Protein 2X65 (pdb70)

Organism: Thermotoga maritima (strain ATCC 43589 / DSM 3109 / JCM 10099 / NBRC 100826 / MSB8) (NCBI:txid243274)

Secondary structure (DSSP, 8-state):
--EEEEEP--B-GGGTTTS-TT-BGGG---BTTB-HHHHHHHHHHTT--GGGEEEEEEGGGHHHHHHH-TTS-GGGEEEESS---HHHHHHHHHTTS-TT-EEEEEETT-B---HHHHHHHHHHHHHHHHHH-SEEEEEE---S--SSSEEEEEEEEEETTEEEEEEEEES--HHHHHHHHHHT-EEEEEEEEEEEHHHHHHHHHHH-HHHHHHHTT--TT-HHHHHHHHHHS----HIIIIITT-S-EEEEE-SS--B---SHHHHHHHH-PPPP-SSEEEES--SEEEE-SSS-EEEES--SEEEEEETTEEEEEEGGGGGGHHHHHHHHT-/--EEEEEE----GGGTTT--SSS-GGG---BTTB-HHHHHHHHHTTTS-GGGEEEEEEGGGHHHHHHH-TTS-GGGEEEESS---HHHHHHHHHTTS-TT-EEEEEESS-B---HHHHHHHHHHHHHHHHHH-SEEEEEE---S--TTSEEEEEEEEEETTEEEEEEEEES--HHHHHHHHHHS-EEEEEEEEEEEHHHHHHHHHHH-HHHHHHHTT--TT-HHHHHHHHHTS----HIIIIITT-S-EEEEE--S--B---SHHHHHHHH-PPPPBTTEEEES--SEEEE-SSS-EEEES--SEEEEEETTEEEEEEGGGGGGHHHHHHHHT-

Foldseek 3Di:
DAAEEEEQAAAPLLVPPQDDQGDGQQQDCLPDRAGLLLVVVVLVVVPDQLARYAYEEAQVCLVVCCVSCVSHDSLRYQHAPDAQAAPLSCLQNLLPDPQQHKYKYHYRHKDFPPSPLQVVQVVVVVVVCVVAAFKEFEFEQDPALDQQWKKFFFADPPDVQKGWTPFIGGRDDRVVSVVRNVVSRITTGQLMIMHRSNVSLVLLVVQPVQSNVLPVPPNSNPHVSNNVSVVSHHRDYCRNSGVRPDPGYMYGYRSTDIDSCLHPLSSCVVVPADDDDPQEAEACEEREHEDDDDGHDYDHNYYQWYWYDDPSDIDIGRNVCSNCSSVVSVVVPD/DAAEEEEELQAALLVPPVADSLRGQQQDCLDDRAGLQLVVVVLVVVPDQLARYAYEYAPSCLVVVCVRPVSHPSLRYQHAPDAQAAQLSVLQNLVVDDQQHKYKYHYSRKDFPPSVLVVVQVVVVVVVCVVAAFKEFEFEQDDALDQQWKKFFFADDPDDQKGWTPFIGGRDDSVVSVVRNVVRGITTTQLIIMHRSNVSLVQLVVQPVQSNVLPVPANSNPNVSNVVSVVSHHRDYCSNRGVRPDNGYMYGYRPGDIGSCQHVLSSCVVVPADDDDPQEAEACEEDEHEDDDPGHDYDYNYYQWYWYQDPSGIDIGRNVCSNCSSVVVVVVVD

B-factor: mean 50.07, std 18.35, range [10.87, 141.61]

Nearest PDB structures (foldseek):
  2x5s-assembly1_A  TM=9.814E-01  e=2.237E-70  Thermotoga maritima MSB8
  2cu2-assembly1_A-2  TM=8.961E-01  e=1.207E-33  Thermus thermophilus HB8
  2qh5-assembly1_A  TM=8.596E-01  e=2.685E-22  Helicobacter pylori 26695
  2qh5-assembly2_B  TM=8.416E-01  e=5.795E-23  Helicobacter pylori 26695
  3juk-assembly1_B  TM=6.564E-01  e=1.752E-11  Helicobacter pylori 26695

Radius of gyration: 36.04 Å; Cα contacts (8 Å, |Δi|>4): 1430; chains: 2; bounding box: 100×56×80 Å

Structure (mmCIF, N/CA/C/O backbone):
data_2X65
#
_entry.id   2X65
#
_cell.length_a   63.933
_cell.length_b   91.738
_cell.length_c   69.730
_cell.angle_alpha   90.00
_cell.angle_beta   110.75
_cell.angle_gamma   90.00
#
_symmetry.space_group_name_H-M   'P 1 21 1'
#
loop_
_entity.id
_entity.type
_entity.pdbx_description
1 polymer 'MANNOSE-1-PHOSPHATE GUANYLYLTRANSFERASE'
2 non-polymer 1-O-phosphono-alpha-D-mannopyranose
3 non-polymer 'MAGNESIUM ION'
4 non-polymer (4R)-2-METHYLPENTANE-2,4-DIOL
5 non-polymer (4S)-2-METHYL-2,4-PENTANEDIOL
6 non-polymer 'PHOSPHATE ION'
7 water water
#
loop_
_atom_site.group_PDB
_atom_site.id
_atom_site.type_symbol
_atom_site.label_atom_id
_atom_site.label_alt_id
_atom_site.label_comp_id
_atom_site.label_asym_id
_atom_site.label_entity_id
_atom_site.label_seq_id
_atom_site.pdbx_PDB_ins_code
_atom_site.Cartn_x
_atom_site.Cartn_y
_atom_site.Cartn_z
_atom_site.occupancy
_atom_site.B_iso_or_equiv
_atom_site.auth_seq_id
_atom_site.auth_comp_id
_atom_site.auth_asym_id
_atom_site.auth_atom_id
_atom_site.pdbx_PDB_model_num
ATOM 1 N N . VAL A 1 1 ? 19.473 22.744 16.362 1.00 58.97 1 VAL A N 1
ATOM 2 C CA . VAL A 1 1 ? 18.642 23.559 15.423 1.00 58.23 1 VAL A CA 1
ATOM 3 C C . VAL A 1 1 ? 17.454 22.711 14.936 1.00 56.04 1 VAL A C 1
ATOM 4 O O . VAL A 1 1 ? 17.594 21.832 14.082 1.00 57.61 1 VAL A O 1
ATOM 8 N N . MET A 1 2 ? 16.291 22.970 15.503 1.00 52.59 2 MET A N 1
ATOM 9 C CA . MET A 1 2 ? 15.095 22.237 15.178 1.00 49.67 2 MET A CA 1
ATOM 10 C C . MET A 1 2 ? 13.946 23.198 15.340 1.00 46.76 2 MET A C 1
ATOM 11 O O . MET A 1 2 ? 14.035 24.144 16.132 1.00 46.00 2 MET A O 1
ATOM 16 N N . LYS A 1 3 ? 12.881 22.983 14.574 1.00 44.17 3 LYS A N 1
ATOM 17 C CA . LYS A 1 3 ? 11.631 23.677 14.826 1.00 41.90 3 LYS A CA 1
ATOM 18 C C . LYS A 1 3 ? 10.584 22.666 15.250 1.00 39.31 3 LYS A C 1
ATOM 19 O O . LYS A 1 3 ? 10.661 21.478 14.927 1.00 39.04 3 LYS A O 1
ATOM 25 N N . ALA A 1 4 ? 9.610 23.153 15.990 1.00 37.10 4 ALA A N 1
ATOM 26 C CA . ALA A 1 4 ? 8.477 22.360 16.401 1.00 35.87 4 ALA A CA 1
ATOM 27 C C . ALA A 1 4 ? 7.223 23.044 15.862 1.00 36.05 4 ALA A C 1
ATOM 28 O O . ALA A 1 4 ? 7.004 24.241 16.053 1.00 36.24 4 ALA A O 1
ATOM 30 N N . LEU A 1 5 ? 6.410 22.273 15.161 1.00 36.07 5 LEU A N 1
ATOM 31 C CA . LEU A 1 5 ? 5.216 22.794 14.538 1.00 36.52 5 LEU A CA 1
ATOM 32 C C . LEU A 1 5 ? 4.041 22.177 15.299 1.00 35.48 5 LEU A C 1
ATOM 33 O O . LEU A 1 5 ? 3.840 20.960 15.263 1.00 35.34 5 LEU A O 1
ATOM 38 N N . ILE A 1 6 ? 3.308 23.013 16.022 1.00 34.44 6 ILE A N 1
ATOM 39 C CA . ILE A 1 6 ? 2.115 22.591 16.733 1.00 34.34 6 ILE A CA 1
ATOM 40 C C . ILE A 1 6 ? 0.870 22.868 15.892 1.00 35.93 6 ILE A C 1
ATOM 41 O O . ILE A 1 6 ? 0.560 24.025 15.565 1.00 36.75 6 ILE A O 1
ATOM 46 N N . LEU A 1 7 ? 0.169 21.807 15.520 1.00 37.01 7 LEU A N 1
ATOM 47 C CA . LEU A 1 7 ? -1.012 21.946 14.650 1.00 39.33 7 LEU A CA 1
ATOM 48 C C . LEU A 1 7 ? -2.295 22.021 15.467 1.00 39.25 7 LEU A C 1
ATOM 49 O O . LEU A 1 7 ? -2.586 21.117 16.240 1.00 37.80 7 LEU A O 1
ATOM 54 N N . ALA A 1 8 ? -3.060 23.098 15.283 1.00 41.55 8 ALA A N 1
ATOM 55 C CA . ALA A 1 8 ? -4.434 23.184 15.816 1.00 42.41 8 ALA A CA 1
ATOM 56 C C . ALA A 1 8 ? -5.144 21.894 15.460 1.00 43.34 8 ALA A C 1
ATOM 57 O O . ALA A 1 8 ? -5.000 21.389 14.344 1.00 44.32 8 ALA A O 1
ATOM 59 N N . GLY A 1 9 ? -5.855 21.327 16.431 1.00 42.99 9 GLY A N 1
ATOM 60 C CA . GLY A 1 9 ? -6.647 20.133 16.195 1.00 42.73 9 GLY A CA 1
ATOM 61 C C . GLY A 1 9 ? -8.048 20.514 15.767 1.00 43.91 9 GLY A C 1
ATOM 62 O O . GLY A 1 9 ? -8.366 21.686 15.576 1.00 44.89 9 GLY A O 1
ATOM 63 N N . GLY A 1 10 ? -8.897 19.503 15.639 1.00 43.60 10 GLY A N 1
ATOM 64 C CA . GLY A 1 10 ? -10.258 19.704 15.172 1.00 44.27 10 GLY A CA 1
ATOM 65 C C . GLY A 1 10 ? -11.212 19.977 16.318 1.00 42.13 10 GLY A C 1
ATOM 66 O O . GLY A 1 10 ? -10.845 20.513 17.356 1.00 39.49 10 GLY A O 1
ATOM 67 N N . SER A 1 11 ? -12.448 19.558 16.129 1.00 42.73 11 SER A N 1
ATOM 68 C CA . SER A 1 11 ? -13.516 19.985 17.009 1.00 42.54 11 SER A CA 1
ATOM 69 C C . SER A 1 11 ? -13.497 19.280 18.359 1.00 39.44 11 SER A C 1
ATOM 70 O O . SER A 1 11 ? -13.086 18.135 18.484 1.00 37.30 11 SER A O 1
ATOM 73 N N . GLY A 1 12 ? -13.968 20.000 19.367 1.00 38.65 12 GLY A N 1
ATOM 74 C CA . GLY A 1 12 ? -14.241 19.401 20.667 1.00 37.62 12 GLY A CA 1
ATOM 75 C C . GLY A 1 12 ? -15.637 18.814 20.757 1.00 38.10 12 GLY A C 1
ATOM 76 O O . GLY A 1 12 ? -16.129 18.608 21.855 1.00 38.68 12 GLY A O 1
ATOM 77 N N . GLU A 1 13 ? -16.261 18.519 19.620 1.00 38.84 13 GLU A N 1
ATOM 78 C CA . GLU A 1 13 ? -17.657 18.024 19.580 1.00 41.28 13 GLU A CA 1
ATOM 79 C C . GLU A 1 13 ? -17.942 16.766 20.387 1.00 39.86 13 GLU A C 1
ATOM 80 O O . GLU A 1 13 ? -19.041 16.613 20.907 1.00 40.98 13 GLU A O 1
ATOM 86 N N . ARG A 1 14 ? -16.995 15.845 20.472 1.00 37.33 14 ARG A N 1
ATOM 87 C CA . ARG A 1 14 ? -17.272 14.585 21.164 1.00 37.14 14 ARG A CA 1
ATOM 88 C C . ARG A 1 14 ? -17.179 14.727 22.688 1.00 35.44 14 ARG A C 1
ATOM 89 O O . ARG A 1 14 ? -17.483 13.792 23.431 1.00 35.02 14 ARG A O 1
ATOM 97 N N . PHE A 1 15 ? -16.809 15.925 23.138 1.00 33.82 15 PHE A N 1
ATOM 98 C CA . PHE A 1 15 ? -16.747 16.241 24.554 1.00 32.70 15 PHE A CA 1
ATOM 99 C C . PHE A 1 15 ? -17.871 17.140 25.035 1.00 33.32 15 PHE A C 1
ATOM 100 O O . PHE A 1 15 ? -17.815 17.682 26.132 1.00 33.08 15 PHE A O 1
ATOM 108 N N . TRP A 1 16 ? -18.920 17.287 24.226 1.00 34.08 16 TRP A N 1
ATOM 109 C CA . TRP A 1 16 ? -20.150 17.872 24.742 1.00 35.32 16 TRP A CA 1
ATOM 110 C C . TRP A 1 16 ? -20.556 16.994 25.955 1.00 35.90 16 TRP A C 1
ATOM 111 O O . TRP A 1 16 ? -20.408 15.769 25.909 1.00 34.57 16 TRP A O 1
ATOM 122 N N . PRO A 1 17 ? -21.091 17.604 27.015 1.00 36.87 17 PRO A N 1
ATOM 123 C CA . PRO A 1 17 ? -21.444 19.014 27.212 1.00 39.23 17 PRO A CA 1
ATOM 124 C C . PRO A 1 17 ? -20.363 19.908 27.808 1.00 38.95 17 PRO A C 1
ATOM 125 O O . PRO A 1 17 ? -20.652 21.045 28.175 1.00 39.60 17 PRO A O 1
ATOM 129 N N . LEU A 1 18 ? -19.149 19.397 27.959 1.00 39.46 18 LEU A N 1
ATOM 130 C CA . LEU A 1 18 ? -18.046 20.239 28.441 1.00 40.42 18 LEU A CA 1
ATOM 131 C C . LEU A 1 18 ? -17.758 21.282 27.362 1.00 42.43 18 LEU A C 1
ATOM 132 O O . LEU A 1 18 ? -17.609 22.455 27.655 1.00 42.07 18 LEU A O 1
ATOM 137 N N . SER A 1 19 ? -17.735 20.817 26.112 1.00 44.64 19 SER A N 1
ATOM 138 C CA . SER A 1 19 ? -17.348 21.635 24.961 1.00 47.10 19 SER A CA 1
ATOM 139 C C . SER A 1 19 ? -18.485 22.496 24.449 1.00 50.54 19 SER A C 1
ATOM 140 O O . SER A 1 19 ? -19.574 21.974 24.195 1.00 52.44 19 SER A O 1
ATOM 143 N N . THR A 1 20 ? -18.226 23.807 24.312 1.00 52.72 20 THR A N 1
ATOM 144 C CA . THR A 1 20 ? -19.088 24.723 23.543 1.00 56.27 20 THR A CA 1
ATOM 145 C C . THR A 1 20 ? -18.961 24.360 22.061 1.00 56.86 20 THR A C 1
ATOM 146 O O . THR A 1 20 ? -17.910 23.898 21.640 1.00 55.38 20 THR A O 1
ATOM 150 N N . PRO A 1 21 ? -20.015 24.620 21.264 1.00 60.20 21 PRO A N 1
ATOM 151 C CA . PRO A 1 21 ? -20.307 23.884 20.009 1.00 61.10 21 PRO A CA 1
ATOM 152 C C . PRO A 1 21 ? -19.179 23.706 18.993 1.00 59.69 21 PRO A C 1
ATOM 153 O O . PRO A 1 21 ? -18.975 22.581 18.497 1.00 60.48 21 PRO A O 1
ATOM 157 N N . GLU A 1 22 ? -18.491 24.801 18.675 1.00 58.32 22 GLU A N 1
ATOM 158 C CA . GLU A 1 22 ? -17.499 24.820 17.616 1.00 56.65 22 GLU A CA 1
ATOM 159 C C . GLU A 1 22 ? -16.102 24.947 18.203 1.00 52.43 22 GLU A C 1
ATOM 160 O O . GLU A 1 22 ? -15.146 25.172 17.463 1.00 50.76 22 GLU A O 1
ATOM 166 N N . THR A 1 23 ? -15.976 24.822 19.524 1.00 49.58 23 THR A N 1
ATOM 167 C CA . THR A 1 23 ? -14.699 25.089 20.157 1.00 46.87 23 THR A CA 1
ATOM 168 C C . THR A 1 23 ? -13.736 23.946 19.839 1.00 43.55 23 THR A C 1
ATOM 169 O O . THR A 1 23 ? -14.137 22.799 19.828 1.00 43.70 23 THR A O 1
ATOM 173 N N . PRO A 1 24 ? -12.481 24.271 19.496 1.00 41.26 24 PRO A N 1
ATOM 174 C CA . PRO A 1 24 ? -11.498 23.230 19.217 1.00 39.06 24 PRO A CA 1
ATOM 175 C C . PRO A 1 24 ? -11.132 22.455 20.465 1.00 36.51 24 PRO A C 1
ATOM 176 O O . PRO A 1 24 ? -11.040 23.023 21.563 1.00 34.79 24 PRO A O 1
ATOM 180 N N . LYS A 1 25 ? -10.895 21.167 20.276 1.00 35.13 25 LYS A N 1
ATOM 181 C CA . LYS A 1 25 ? -10.654 20.293 21.375 1.00 33.93 25 LYS A CA 1
ATOM 182 C C . LYS A 1 25 ? -9.437 20.725 22.160 1.00 33.05 25 LYS A C 1
ATOM 183 O O . LYS A 1 25 ? -9.394 20.582 23.378 1.00 31.69 25 LYS A O 1
ATOM 189 N N . GLN A 1 26 ? -8.480 21.328 21.464 1.00 33.08 26 GLN A N 1
ATOM 190 C CA . GLN A 1 26 ? -7.213 21.675 22.076 1.00 32.50 26 GLN A CA 1
ATOM 191 C C . GLN A 1 26 ? -7.363 22.637 23.242 1.00 32.41 26 GLN A C 1
ATOM 192 O O . GLN A 1 26 ? -6.467 22.719 24.060 1.00 32.36 26 GLN A O 1
ATOM 198 N N . PHE A 1 27 ? -8.471 23.367 23.311 1.00 33.50 27 PHE A N 1
ATOM 199 C CA . PHE A 1 27 ? -8.718 24.258 24.461 1.00 34.39 27 PHE A CA 1
ATOM 200 C C . PHE A 1 27 ? -9.360 23.583 25.666 1.00 34.22 27 PHE A C 1
ATOM 201 O O . PHE A 1 27 ? -9.459 24.188 26.714 1.00 35.16 27 PHE A O 1
ATOM 209 N N . LEU A 1 28 ? -9.765 22.323 25.556 1.00 34.00 28 LEU A N 1
ATOM 210 C CA . LEU A 1 28 ? -10.407 21.671 26.691 1.00 34.01 28 LEU A CA 1
ATOM 211 C C . LEU A 1 28 ? -9.436 21.485 27.851 1.00 33.34 28 LEU A C 1
ATOM 212 O O . LEU A 1 28 ? -8.282 21.109 27.667 1.00 31.98 28 LEU A O 1
ATOM 217 N N . LYS A 1 29 ? -9.907 21.746 29.057 1.00 33.89 29 LYS A N 1
ATOM 218 C CA . LYS A 1 29 ? -9.118 21.521 30.221 1.00 33.70 29 LYS A CA 1
ATOM 219 C C . LYS A 1 29 ? -9.578 20.230 30.849 1.00 33.70 29 LYS A C 1
ATOM 220 O O . LYS A 1 29 ? -10.273 20.223 31.856 1.00 35.88 29 LYS A O 1
ATOM 226 N N . LEU A 1 30 ? -9.192 19.122 30.237 1.00 32.74 30 LEU A N 1
ATOM 227 C CA . LEU A 1 30 ? -9.612 17.798 30.699 1.00 32.12 30 LEU A CA 1
ATOM 228 C C . LEU A 1 30 ? -8.828 17.333 31.937 1.00 33.11 30 LEU A C 1
ATOM 229 O O . LEU A 1 30 ? -9.373 16.612 32.760 1.00 32.14 30 LEU A O 1
ATOM 234 N N . PHE A 1 31 ? -7.565 17.762 32.070 1.00 33.54 31 PHE A N 1
ATOM 235 C CA . PHE A 1 31 ? -6.715 17.361 33.191 1.00 35.34 31 PHE A CA 1
ATOM 236 C C . PHE A 1 31 ? -5.961 18.531 33.800 1.00 37.24 31 PHE A C 1
ATOM 237 O O . PHE A 1 31 ? -5.507 19.428 33.087 1.00 37.13 31 PHE A O 1
ATOM 245 N N . GLY A 1 32 ? -5.849 18.528 35.128 1.00 40.23 32 GLY A N 1
ATOM 246 C CA . GLY A 1 32 ? -4.998 19.481 35.859 1.00 42.17 32 GLY A CA 1
ATOM 247 C C . GLY A 1 32 ? -5.285 20.964 35.650 1.00 42.97 32 GLY A C 1
ATOM 248 O O . GLY A 1 32 ? -4.418 21.824 35.850 1.00 44.42 32 GLY A O 1
ATOM 249 N N . ASN A 1 33 ? -6.507 21.270 35.257 1.00 42.98 33 ASN A N 1
ATOM 250 C CA . ASN A 1 33 ? -6.896 22.637 35.000 1.00 43.45 33 ASN A CA 1
ATOM 251 C C . ASN A 1 33 ? -6.041 23.362 33.959 1.00 41.18 33 ASN A C 1
ATOM 252 O O . ASN A 1 33 ? -5.862 24.582 34.020 1.00 41.52 33 ASN A O 1
ATOM 257 N N . LYS A 1 34 ? -5.525 22.616 32.989 1.00 38.25 34 LYS A N 1
ATOM 258 C CA . LYS A 1 34 ? -4.867 23.244 31.859 1.00 36.53 34 LYS A CA 1
ATOM 259 C C . LYS A 1 34 ? -5.312 22.597 30.586 1.00 33.66 34 LYS A C 1
ATOM 260 O O . LYS A 1 34 ? -5.530 21.383 30.540 1.00 33.23 34 LYS A O 1
ATOM 266 N N . SER A 1 35 ? -5.418 23.403 29.535 1.00 32.58 35 SER A N 1
ATOM 267 C CA . SER A 1 35 ? -5.816 22.889 28.237 1.00 31.37 35 SER A CA 1
ATOM 268 C C . SER A 1 35 ? -4.846 21.854 27.677 1.00 30.34 35 SER A C 1
ATOM 269 O O . SER A 1 35 ? -3.643 21.892 27.914 1.00 29.71 35 SER A O 1
ATOM 272 N N . LEU A 1 36 ? -5.396 20.938 26.902 1.00 29.65 36 LEU A N 1
ATOM 273 C CA . LEU A 1 36 ? -4.617 20.040 26.099 1.00 28.46 36 LEU A CA 1
ATOM 274 C C . LEU A 1 36 ? -3.440 20.771 25.400 1.00 27.65 36 LEU A C 1
ATOM 275 O O . LEU A 1 36 ? -2.310 20.314 25.441 1.00 27.05 36 LEU A O 1
ATOM 280 N N . MET A 1 37 ? -3.709 21.910 24.794 1.00 28.39 37 MET A N 1
ATOM 281 C CA . MET A 1 37 ? -2.672 22.671 24.085 1.00 28.79 37 MET A CA 1
ATOM 282 C C . MET A 1 37 ? -1.572 23.169 25.013 1.00 28.09 37 MET A C 1
ATOM 283 O O . MET A 1 37 ? -0.372 23.046 24.714 1.00 27.84 37 MET A O 1
ATOM 288 N N . ARG A 1 38 ? -1.975 23.693 26.145 1.00 28.37 38 ARG A N 1
ATOM 289 C CA . ARG A 1 38 ? -1.029 24.197 27.130 1.00 29.21 38 ARG A CA 1
ATOM 290 C C . ARG A 1 38 ? -0.074 23.095 27.575 1.00 28.88 38 ARG A C 1
ATOM 291 O O . ARG A 1 38 ? 1.139 23.300 27.541 1.00 28.95 38 ARG A O 1
ATOM 299 N N . TRP A 1 39 ? -0.601 21.937 27.963 1.00 27.71 39 TRP A N 1
ATOM 300 C CA . TRP A 1 39 ? 0.261 20.817 28.299 1.00 28.59 39 TRP A CA 1
ATOM 301 C C . TRP A 1 39 ? 1.199 20.453 27.135 1.00 27.44 39 TRP A C 1
ATOM 302 O O . TRP A 1 39 ? 2.351 20.123 27.347 1.00 26.93 39 TRP A O 1
ATOM 313 N N . THR A 1 40 ? 0.702 20.503 25.905 1.00 26.40 40 THR A N 1
ATOM 314 C CA . THR A 1 40 ? 1.550 20.192 24.786 1.00 26.95 40 THR A CA 1
ATOM 315 C C . THR A 1 40 ? 2.738 21.180 24.697 1.00 27.51 40 THR A C 1
ATOM 316 O O . THR A 1 40 ? 3.895 20.780 24.536 1.00 26.12 40 THR A O 1
ATOM 320 N N . PHE A 1 41 ? 2.413 22.465 24.796 1.00 27.55 41 PHE A N 1
ATOM 321 C CA . PHE A 1 41 ? 3.395 23.537 24.744 1.00 28.38 41 PHE A CA 1
ATOM 322 C C . PHE A 1 41 ? 4.437 23.342 25.839 1.00 29.15 41 PHE A C 1
ATOM 323 O O . PHE A 1 41 ? 5.646 23.420 25.588 1.00 30.46 41 PHE A O 1
ATOM 331 N N . GLU A 1 42 ? 3.976 23.059 27.040 1.00 28.61 42 GLU A N 1
ATOM 332 C CA . GLU A 1 42 ? 4.888 22.877 28.167 1.00 30.26 42 GLU A CA 1
ATOM 333 C C . GLU A 1 42 ? 5.805 21.693 27.977 1.00 30.19 42 GLU A C 1
ATOM 334 O O . GLU A 1 42 ? 6.946 21.749 28.385 1.00 32.01 42 GLU A O 1
ATOM 340 N N . ARG A 1 43 ? 5.317 20.666 27.295 1.00 28.60 43 ARG A N 1
ATOM 341 C CA . ARG A 1 43 ? 6.126 19.490 26.983 1.00 29.73 43 ARG A CA 1
ATOM 342 C C . ARG A 1 43 ? 7.236 19.846 25.994 1.00 30.10 43 ARG A C 1
ATOM 343 O O . ARG A 1 43 ? 8.393 19.492 26.204 1.00 30.44 43 ARG A O 1
ATOM 351 N N . VAL A 1 44 ? 6.873 20.581 24.942 1.00 28.88 44 VAL A N 1
ATOM 352 C CA . VAL A 1 44 ? 7.844 21.120 24.013 1.00 29.00 44 VAL A CA 1
ATOM 353 C C . VAL A 1 44 ? 8.898 22.046 24.676 1.00 30.70 44 VAL A C 1
ATOM 354 O O . VAL A 1 44 ? 10.094 21.935 24.386 1.00 30.52 44 VAL A O 1
ATOM 358 N N . LEU A 1 45 ? 8.464 22.934 25.579 1.00 30.87 45 LEU A N 1
ATOM 359 C CA . LEU A 1 45 ? 9.372 23.909 26.200 1.00 32.85 45 LEU A CA 1
ATOM 360 C C . LEU A 1 45 ? 10.416 23.255 27.103 1.00 34.05 45 LEU A C 1
ATOM 361 O O . LEU A 1 45 ? 11.405 23.891 27.443 1.00 35.17 45 LEU A O 1
ATOM 366 N N . GLU A 1 46 ? 10.187 22.004 27.473 1.00 33.79 46 GLU A N 1
ATOM 367 C CA . GLU A 1 46 ? 11.132 21.221 28.263 1.00 36.11 46 GLU A CA 1
ATOM 368 C C . GLU A 1 46 ? 12.507 21.211 27.616 1.00 35.79 46 GLU A C 1
ATOM 369 O O . GLU A 1 46 ? 13.492 21.242 28.322 1.00 36.60 46 GLU A O 1
ATOM 375 N N . GLU A 1 47 ? 12.551 21.167 26.284 1.00 35.07 47 GLU A N 1
ATOM 376 C CA . GLU A 1 47 ? 13.808 21.173 25.513 1.00 36.79 47 GLU A CA 1
ATOM 377 C C . GLU A 1 47 ? 13.954 22.324 24.518 1.00 37.52 47 GLU A C 1
ATOM 378 O O . GLU A 1 47 ? 15.052 22.525 23.979 1.00 38.97 47 GLU A O 1
ATOM 384 N N . MET A 1 48 ? 12.870 23.041 24.235 1.00 35.96 48 MET A N 1
ATOM 385 C CA . MET A 1 48 ? 12.913 24.030 23.188 1.00 37.01 48 MET A CA 1
ATOM 386 C C . MET A 1 48 ? 12.690 25.441 23.666 1.00 36.98 48 MET A C 1
ATOM 387 O O . MET A 1 48 ? 11.919 25.713 24.578 1.00 35.95 48 MET A O 1
ATOM 392 N N . ASP A 1 49 ? 13.387 26.323 22.978 1.00 38.00 49 ASP A N 1
ATOM 393 C CA . ASP A 1 49 ? 13.202 27.734 23.091 1.00 39.08 49 ASP A CA 1
ATOM 394 C C . ASP A 1 49 ? 11.909 28.082 22.351 1.00 37.69 49 ASP A C 1
ATOM 395 O O . ASP A 1 49 ? 11.693 27.647 21.227 1.00 35.67 49 ASP A O 1
ATOM 400 N N . PRO A 1 50 ? 11.025 28.851 22.998 1.00 38.58 50 PRO A N 1
ATOM 401 C CA . PRO A 1 50 ? 9.757 29.217 22.362 1.00 38.02 50 PRO A CA 1
ATOM 402 C C . PRO A 1 50 ? 9.885 29.864 20.963 1.00 38.82 50 PRO A C 1
ATOM 403 O O . PRO A 1 50 ? 8.967 29.757 20.138 1.00 37.65 50 PRO A O 1
ATOM 407 N N . LYS A 1 51 ? 11.010 30.519 20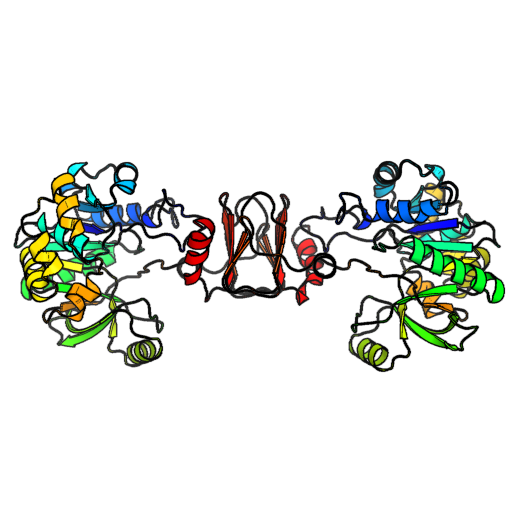.69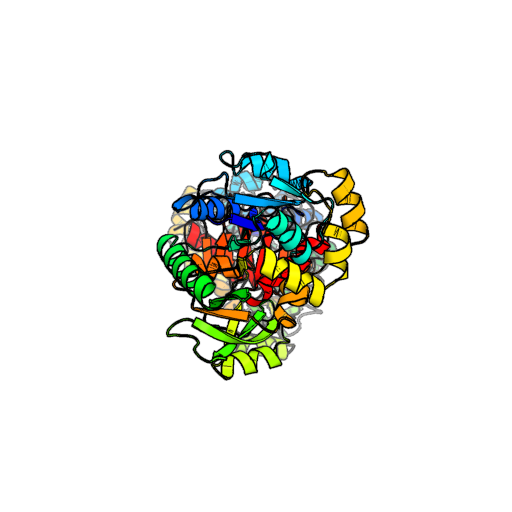4 1.00 40.59 51 LYS A N 1
ATOM 408 C CA . LYS A 1 51 ? 11.249 31.133 19.376 1.00 42.33 51 LYS A CA 1
ATOM 409 C C . LYS A 1 51 ? 11.293 30.087 18.247 1.00 41.15 51 LYS A C 1
ATOM 410 O O . LYS A 1 51 ? 11.056 30.418 17.072 1.00 41.19 51 LYS A O 1
ATOM 416 N N . ASP A 1 52 ? 11.594 28.837 18.624 1.00 39.70 52 ASP A N 1
ATOM 417 C CA . ASP A 1 52 ? 11.721 27.726 17.691 1.00 39.20 52 ASP A CA 1
ATOM 418 C C . ASP A 1 52 ? 10.428 26.929 17.586 1.00 36.82 52 ASP A C 1
ATOM 419 O O . ASP A 1 52 ? 10.394 25.871 16.950 1.00 35.47 52 ASP A O 1
ATOM 424 N N . VAL A 1 53 ? 9.364 27.452 18.200 1.00 36.08 53 VAL A N 1
ATOM 425 C CA . VAL A 1 53 ? 8.045 26.840 18.164 1.00 34.73 53 VAL A CA 1
ATOM 426 C C . VAL A 1 53 ? 7.053 27.690 17.365 1.00 36.41 53 VAL A C 1
ATOM 427 O O . VAL A 1 53 ? 6.929 28.910 17.594 1.00 37.74 53 VAL A O 1
ATOM 431 N N . ILE A 1 54 ? 6.369 27.033 16.427 1.00 36.34 54 ILE A N 1
ATOM 432 C CA . ILE A 1 54 ? 5.347 27.636 15.577 1.00 37.26 54 ILE A CA 1
ATOM 433 C C . ILE A 1 54 ? 4.017 26.946 15.862 1.00 36.11 54 ILE A C 1
ATOM 434 O O . ILE A 1 54 ? 3.953 25.715 15.938 1.00 33.23 54 ILE A O 1
ATOM 439 N N . VAL A 1 55 ? 2.954 27.737 16.024 1.00 37.27 55 VAL A N 1
ATOM 440 C CA . VAL A 1 55 ? 1.584 27.198 16.023 1.00 37.11 55 VAL A CA 1
ATOM 441 C C . VAL A 1 55 ? 0.903 27.670 14.750 1.00 39.31 55 VAL A C 1
ATOM 442 O O . VAL A 1 55 ? 0.847 28.867 14.489 1.00 41.61 55 VAL A O 1
ATOM 446 N N . VAL A 1 56 ? 0.432 26.722 13.949 1.00 39.75 56 VAL A N 1
ATOM 447 C CA . VAL A 1 56 ? -0.306 27.006 12.731 1.00 41.90 56 VAL A CA 1
ATOM 448 C C . VAL A 1 56 ? -1.760 26.699 13.058 1.00 42.40 56 VAL A C 1
ATOM 449 O O . VAL A 1 56 ? -2.087 25.569 13.440 1.00 40.74 56 VAL A O 1
ATOM 453 N N . THR A 1 57 ? -2.617 27.705 12.907 1.00 44.12 57 THR A N 1
ATOM 454 C CA . THR A 1 57 ? -3.984 27.616 13.400 1.00 45.10 57 THR A CA 1
ATOM 455 C C . THR A 1 57 ? -4.957 28.526 12.672 1.00 47.74 57 THR A C 1
ATOM 456 O O . THR A 1 57 ? -4.562 29.509 12.022 1.00 50.04 57 THR A O 1
ATOM 460 N N . HIS A 1 58 ? -6.237 28.213 12.803 1.00 47.59 58 HIS A N 1
ATOM 461 C CA . HIS A 1 58 ? -7.243 29.017 12.154 1.00 49.91 58 HIS A CA 1
ATOM 462 C C . HIS A 1 58 ? -7.289 30.359 12.848 1.00 50.30 58 HIS A C 1
ATOM 463 O O . HIS A 1 58 ? -7.056 30.434 14.060 1.00 4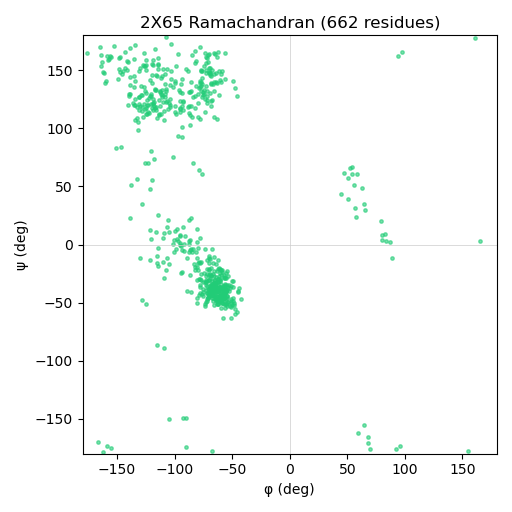7.91 58 HIS A O 1
ATOM 470 N N . LYS A 1 59 ? -7.592 31.401 12.069 1.00 53.11 59 LYS A N 1
ATOM 471 C CA . LYS A 1 59 ? -7.534 32.791 12.530 1.00 54.68 59 LYS A CA 1
ATOM 472 C C . LYS A 1 59 ? -8.379 33.071 13.765 1.00 54.14 59 LYS A C 1
ATOM 473 O O . LYS A 1 59 ? -7.978 33.877 14.600 1.00 53.20 59 LYS A O 1
ATOM 479 N N . ASP A 1 60 ? -9.527 32.397 13.894 1.00 54.52 60 ASP A N 1
ATOM 480 C CA . ASP A 1 60 ? -10.406 32.585 15.070 1.00 55.01 60 ASP A CA 1
ATOM 481 C C . ASP A 1 60 ? -9.740 32.224 16.377 1.00 52.22 60 ASP A C 1
ATOM 482 O O . ASP A 1 60 ? -10.039 32.804 17.411 1.00 53.02 60 ASP A O 1
ATOM 487 N N . TYR A 1 61 ? -8.835 31.262 16.326 1.00 50.25 61 TYR A N 1
ATOM 488 C CA . TYR A 1 61 ? -8.213 30.737 17.535 1.00 47.96 61 TYR A CA 1
ATOM 489 C C . TYR A 1 61 ? -6.919 31.453 17.907 1.00 46.61 61 TYR A C 1
ATOM 490 O O . TYR A 1 61 ? -6.299 31.065 18.895 1.00 44.55 61 TYR A O 1
ATOM 499 N N . VAL A 1 62 ? -6.505 32.458 17.115 1.00 47.47 62 VAL A N 1
ATOM 500 C CA . VAL A 1 62 ? -5.215 33.149 17.325 1.00 46.58 62 VAL A CA 1
ATOM 501 C C . VAL A 1 62 ? -5.179 33.834 18.673 1.00 46.72 62 VAL A C 1
ATOM 502 O O . VAL A 1 62 ? -4.227 33.688 19.427 1.00 45.43 62 VAL A O 1
ATOM 506 N N . GLU A 1 63 ? -6.223 34.580 18.980 1.00 48.91 63 GLU A N 1
ATOM 507 C CA . GLU A 1 63 ? -6.253 35.366 20.207 1.00 50.20 63 GLU A CA 1
ATOM 508 C C . GLU A 1 63 ? -6.282 34.509 21.457 1.00 48.88 63 GLU A C 1
ATOM 509 O O . GLU A 1 63 ? -5.645 34.852 22.450 1.00 48.11 63 GLU A O 1
ATOM 515 N N . ARG A 1 64 ? -6.963 33.359 21.397 1.00 48.02 64 ARG A N 1
ATOM 516 C CA . ARG A 1 64 ? -7.014 32.460 22.543 1.00 46.83 64 ARG A CA 1
ATOM 517 C C . ARG A 1 64 ? -5.721 31.660 22.666 1.00 43.93 64 ARG A C 1
ATOM 518 O O . ARG A 1 64 ? -5.321 31.286 23.757 1.00 43.02 64 ARG A O 1
ATOM 526 N N . THR A 1 65 ? -5.077 31.394 21.538 1.00 43.05 65 THR A N 1
ATOM 527 C CA . THR A 1 65 ? -3.753 30.787 21.526 1.00 41.13 65 THR A CA 1
ATOM 528 C C . THR A 1 65 ? -2.739 31.717 22.186 1.00 42.21 65 THR A C 1
ATOM 529 O O . THR A 1 65 ? -1.956 31.282 23.025 1.00 40.86 65 THR A O 1
ATOM 533 N N . LYS A 1 66 ? -2.756 32.999 21.828 1.00 45.10 66 LYS A N 1
ATOM 534 C CA . LYS A 1 66 ? -1.879 33.967 22.499 1.00 47.36 66 LYS A CA 1
ATOM 535 C C . LYS A 1 66 ? -2.069 33.891 24.004 1.00 48.04 66 LYS A C 1
ATOM 536 O O . LYS A 1 66 ? -1.115 33.963 24.763 1.00 48.91 66 LYS A O 1
ATOM 542 N N . LYS A 1 67 ? -3.313 33.736 24.423 1.00 49.10 67 LYS A N 1
ATOM 543 C CA . LYS A 1 67 ? -3.660 33.721 25.833 1.00 50.19 67 LYS A CA 1
ATOM 544 C C . LYS A 1 67 ? -3.196 32.412 26.477 1.00 47.45 67 LYS A C 1
ATOM 545 O O . LYS A 1 67 ? -2.536 32.441 27.500 1.00 48.03 67 LYS A O 1
ATOM 551 N N . GLU A 1 68 ? -3.508 31.263 25.879 1.00 44.86 68 GLU A N 1
ATOM 552 C CA . GLU A 1 68 ? -2.998 29.994 26.410 1.00 42.55 68 GLU A CA 1
ATOM 553 C C . GLU A 1 68 ? -1.460 29.988 26.522 1.00 40.88 68 GLU A C 1
ATOM 554 O O . GLU A 1 68 ? -0.899 29.459 27.481 1.00 40.59 68 GLU A O 1
ATOM 560 N N . LEU A 1 69 ? -0.806 30.576 25.535 1.00 39.84 69 LEU A N 1
ATOM 561 C CA . LEU A 1 69 ? 0.624 30.435 25.346 1.00 39.00 69 LEU A CA 1
ATOM 562 C C . LEU A 1 69 ? 1.311 31.804 25.349 1.00 40.91 69 LEU A C 1
ATOM 563 O O . LEU A 1 69 ? 1.772 32.260 24.311 1.00 41.48 69 LEU A O 1
ATOM 568 N N . PRO A 1 70 ? 1.380 32.478 26.519 1.00 43.05 70 PRO A N 1
ATOM 569 C CA . PRO A 1 70 ? 1.961 33.822 26.509 1.00 45.87 70 PRO A CA 1
ATOM 570 C C . PRO A 1 70 ? 3.453 33.849 26.163 1.00 45.78 70 PRO A C 1
ATOM 571 O O . PRO A 1 70 ? 3.940 34.853 25.677 1.00 48.11 70 PRO A O 1
ATOM 575 N N . GLU A 1 71 ? 4.156 32.740 26.364 1.00 44.16 71 GLU A N 1
ATOM 576 C CA . GLU A 1 71 ? 5.587 32.677 26.053 1.00 44.04 71 GLU A CA 1
ATOM 577 C C . GLU A 1 71 ? 5.874 32.666 24.552 1.00 42.96 71 GLU A C 1
ATOM 578 O O . GLU A 1 71 ? 6.959 33.018 24.139 1.00 44.27 71 GLU A O 1
ATOM 584 N N . LEU A 1 72 ? 4.902 32.285 23.740 1.00 41.55 72 LEU A N 1
ATOM 585 C CA . LEU A 1 72 ? 5.100 32.178 22.293 1.00 41.35 72 LEU A CA 1
ATOM 586 C C . LEU A 1 72 ? 5.123 33.538 21.618 1.00 43.70 72 LEU A C 1
ATOM 587 O O . LEU A 1 72 ? 4.215 34.329 21.842 1.00 45.32 72 LEU A O 1
ATOM 592 N N . PRO A 1 73 ? 6.153 33.829 20.794 1.00 44.34 73 PRO A N 1
ATOM 593 C CA . PRO A 1 73 ? 6.073 35.086 20.055 1.00 46.70 73 PRO A CA 1
ATOM 594 C C . PRO A 1 73 ? 4.891 35.100 19.079 1.00 46.70 73 PRO A C 1
ATOM 595 O O . PRO A 1 73 ? 4.617 34.092 18.417 1.00 43.58 73 PRO A O 1
ATOM 599 N N . ASP A 1 74 ? 4.224 36.250 18.996 1.00 49.26 74 ASP A N 1
ATOM 600 C CA . ASP A 1 74 ? 3.018 36.437 18.178 1.00 50.38 74 ASP A CA 1
ATOM 601 C C . ASP A 1 74 ? 3.282 36.088 16.726 1.00 50.69 74 ASP A C 1
ATOM 602 O O . ASP A 1 74 ? 2.454 35.464 16.060 1.00 50.03 74 ASP A O 1
ATOM 607 N N . GLU A 1 75 ? 4.443 36.510 16.245 1.00 51.92 75 GLU A N 1
ATOM 608 C CA . GLU A 1 75 ? 4.882 36.222 14.883 1.00 52.57 75 GLU A CA 1
ATOM 609 C C . GLU A 1 75 ? 4.981 34.716 14.631 1.00 49.24 75 GLU A C 1
ATOM 610 O O . GLU A 1 75 ? 4.950 34.280 13.490 1.00 50.08 75 GLU A O 1
ATOM 616 N N . ASN A 1 76 ? 5.116 33.930 15.690 1.00 46.21 76 ASN A N 1
ATOM 617 C CA . ASN A 1 76 ? 5.159 32.458 15.571 1.00 43.84 76 ASN A CA 1
ATOM 618 C C . ASN A 1 76 ? 3.790 31.771 15.579 1.00 42.87 76 ASN A C 1
ATOM 619 O O . ASN A 1 76 ? 3.720 30.538 15.594 1.00 40.99 76 ASN A O 1
ATOM 624 N N . ILE A 1 77 ? 2.711 32.553 15.618 1.00 43.99 77 ILE A N 1
ATOM 625 C CA . ILE A 1 77 ? 1.369 32.011 15.403 1.00 43.91 77 ILE A CA 1
ATOM 626 C C . ILE A 1 77 ? 1.014 32.327 13.958 1.00 45.94 77 ILE A C 1
ATOM 627 O O . ILE A 1 77 ? 0.925 33.497 13.601 1.00 47.76 77 ILE A O 1
ATOM 632 N N . ILE A 1 78 ? 0.871 31.295 13.122 1.00 45.42 78 ILE A N 1
ATOM 633 C CA . ILE A 1 78 ? 0.449 31.484 11.738 1.00 48.01 78 ILE A CA 1
ATOM 634 C C . ILE A 1 78 ? -1.065 31.281 11.622 1.00 48.84 78 ILE A C 1
ATOM 635 O O . ILE A 1 78 ? -1.578 30.170 11.795 1.00 46.88 78 ILE A O 1
ATOM 640 N N . ALA A 1 79 ? -1.757 32.368 11.298 1.00 51.91 79 ALA A N 1
ATOM 641 C CA . ALA A 1 79 ? -3.203 32.409 11.208 1.00 53.41 79 ALA A CA 1
ATOM 642 C C . ALA A 1 79 ? -3.661 31.887 9.853 1.00 55.61 79 ALA A C 1
ATOM 643 O O . ALA A 1 79 ? -3.333 32.469 8.823 1.00 58.65 79 ALA A O 1
ATOM 645 N N . GLU A 1 80 ? -4.418 30.795 9.850 1.00 54.66 80 GLU A N 1
ATOM 646 C CA . GLU A 1 80 ? -4.906 30.224 8.602 1.00 57.10 80 GLU A CA 1
ATOM 647 C C . GLU A 1 80 ? -6.200 30.894 8.163 1.00 60.56 80 GLU A C 1
ATOM 648 O O . GLU A 1 80 ? -7.078 31.148 8.987 1.00 60.30 80 GLU A O 1
ATOM 654 N N . PRO A 1 81 ? -6.332 31.149 6.855 1.00 64.48 81 PRO A N 1
ATOM 655 C CA . PRO A 1 81 ? -7.519 31.790 6.282 1.00 68.34 81 PRO A CA 1
ATOM 656 C C . PRO A 1 81 ? -8.779 30.944 6.393 1.00 68.70 81 PRO A C 1
ATOM 657 O O . PRO A 1 81 ? -9.869 31.496 6.485 1.00 71.12 81 PRO A O 1
ATOM 661 N N . MET A 1 82 ? -8.620 29.625 6.370 1.00 67.37 82 MET A N 1
ATOM 662 C CA . MET A 1 82 ? -9.723 28.685 6.537 1.00 67.74 82 MET A CA 1
ATOM 663 C C . MET A 1 82 ? -9.186 27.282 6.827 1.00 65.27 82 MET A C 1
ATOM 664 O O . MET A 1 82 ? -7.974 27.032 6.721 1.00 64.27 82 MET A O 1
ATOM 669 N N . LYS A 1 83 ? -10.087 26.376 7.196 1.00 64.41 83 LYS A N 1
ATOM 670 C CA . LYS A 1 83 ? -9.700 25.025 7.602 1.00 62.27 83 LYS A CA 1
ATOM 671 C C . LYS A 1 83 ? -9.433 24.167 6.374 1.00 64.17 83 LYS A C 1
ATOM 672 O O . LYS A 1 83 ? -10.358 23.845 5.623 1.00 67.61 83 LYS A O 1
ATOM 678 N N . LYS A 1 84 ? -8.164 23.840 6.153 1.00 62.71 84 LYS A N 1
ATOM 679 C CA . LYS A 1 84 ? -7.752 23.017 5.021 1.00 64.59 84 LYS A CA 1
ATOM 680 C C . LYS A 1 84 ? -7.129 21.686 5.475 1.00 62.06 84 LYS A C 1
ATOM 681 O O . LYS A 1 84 ? -6.549 20.962 4.665 1.00 63.47 84 LYS A O 1
ATOM 687 N N . ASN A 1 85 ? -7.248 21.363 6.763 1.00 58.47 85 ASN A N 1
ATOM 688 C CA . ASN A 1 85 ? -6.679 20.134 7.314 1.00 56.12 85 ASN A CA 1
ATOM 689 C C . ASN A 1 85 ? -5.148 20.236 7.333 1.00 54.27 85 ASN A C 1
ATOM 690 O O . ASN A 1 85 ? -4.593 21.277 6.983 1.00 55.09 85 ASN A O 1
ATOM 695 N N . THR A 1 86 ? -4.467 19.160 7.724 1.00 52.26 86 THR A N 1
ATOM 696 C CA . THR A 1 86 ? -3.055 19.240 8.155 1.00 49.49 86 THR A CA 1
ATOM 697 C C . THR A 1 86 ? -1.985 19.372 7.056 1.00 50.71 86 THR A C 1
ATOM 698 O O . THR A 1 86 ? -0.915 19.908 7.315 1.00 49.32 86 THR A O 1
ATOM 702 N N . ALA A 1 87 ? -2.253 18.918 5.835 1.00 53.15 87 ALA A N 1
ATOM 703 C CA . ALA A 1 87 ? -1.217 18.973 4.796 1.00 55.12 87 ALA A CA 1
ATOM 704 C C . ALA A 1 87 ? -0.766 20.403 4.437 1.00 55.38 87 ALA A C 1
ATOM 705 O O . ALA A 1 87 ? 0.443 20.651 4.281 1.00 55.22 87 ALA A O 1
ATOM 707 N N . PRO A 1 88 ? -1.727 21.333 4.253 1.00 55.86 88 PRO A N 1
ATOM 708 C CA . PRO A 1 88 ? -1.331 22.723 3.983 1.00 56.07 88 PRO A CA 1
ATOM 709 C C . PRO A 1 88 ? -0.730 23.407 5.209 1.00 52.44 88 PRO A C 1
ATOM 710 O O . PRO A 1 88 ? 0.218 24.171 5.090 1.00 52.25 88 PRO A O 1
ATOM 714 N N . ALA A 1 89 ? -1.280 23.126 6.379 1.00 49.78 89 ALA A N 1
ATOM 715 C CA . ALA A 1 89 ? -0.694 23.602 7.637 1.00 46.70 89 ALA A CA 1
ATOM 716 C C . ALA A 1 89 ? 0.774 23.149 7.747 1.00 45.81 89 ALA A C 1
ATOM 717 O O . ALA A 1 89 ? 1.665 23.963 7.991 1.00 45.16 89 ALA A O 1
ATOM 719 N N . CYS A 1 90 ? 1.021 21.857 7.541 1.00 45.75 90 CYS A N 1
ATOM 720 C CA . CYS A 1 90 ? 2.384 21.317 7.610 1.00 45.24 90 CYS A CA 1
ATOM 721 C C . CYS A 1 90 ? 3.301 22.034 6.634 1.00 47.48 90 CYS A C 1
ATOM 722 O O . CYS A 1 90 ? 4.457 22.358 6.956 1.00 46.55 90 CYS A O 1
ATOM 725 N N . PHE A 1 91 ? 2.785 22.259 5.425 1.00 49.55 91 PHE A N 1
ATOM 726 C CA . PHE A 1 91 ? 3.582 22.833 4.377 1.00 51.51 91 PHE A CA 1
ATOM 727 C C . PHE A 1 91 ? 4.042 24.235 4.761 1.00 50.67 91 PHE A C 1
ATOM 728 O O . PHE A 1 91 ? 5.256 24.539 4.669 1.00 50.07 91 PHE A O 1
ATOM 736 N N . ILE A 1 92 ? 3.093 25.080 5.183 1.00 49.61 92 ILE A N 1
ATOM 737 C CA . ILE A 1 92 ? 3.412 26.493 5.431 1.00 49.83 92 ILE A CA 1
ATOM 738 C C . ILE A 1 92 ? 4.250 26.674 6.676 1.00 46.98 92 ILE A C 1
ATOM 739 O O . ILE A 1 92 ? 5.130 27.525 6.704 1.00 47.47 92 ILE A O 1
ATOM 744 N N . GLY A 1 93 ? 4.000 25.855 7.692 1.00 44.71 93 GLY A N 1
ATOM 745 C CA . GLY A 1 93 ? 4.793 25.883 8.905 1.00 42.41 93 GLY A CA 1
ATOM 746 C C . GLY A 1 93 ? 6.201 25.388 8.653 1.00 43.31 93 GLY A C 1
ATOM 747 O O . GLY A 1 93 ? 7.166 25.983 9.122 1.00 43.48 93 GLY A O 1
ATOM 748 N N . THR A 1 94 ? 6.319 24.306 7.891 1.00 44.76 94 THR A N 1
ATOM 749 C CA . THR A 1 94 ? 7.615 23.730 7.546 1.00 46.17 94 THR A CA 1
ATOM 750 C C . THR A 1 94 ? 8.478 24.656 6.689 1.00 49.79 94 THR A C 1
ATOM 751 O O . THR A 1 94 ? 9.704 24.662 6.835 1.00 49.57 94 THR A O 1
ATOM 755 N N . LYS A 1 95 ? 7.829 25.414 5.787 1.00 52.91 95 LYS A N 1
ATOM 756 C CA . LYS A 1 95 ? 8.482 26.401 4.944 1.00 56.56 95 LYS A CA 1
ATOM 757 C C . LYS A 1 95 ? 9.193 27.464 5.760 1.00 55.99 95 LYS A C 1
ATOM 758 O O . LYS A 1 95 ? 10.095 28.120 5.252 1.00 58.47 95 LYS A O 1
ATOM 764 N N . LEU A 1 96 ? 8.792 27.655 7.013 1.00 54.24 96 LEU A N 1
ATOM 765 C CA . LEU A 1 96 ? 9.455 28.645 7.863 1.00 53.93 96 LEU A CA 1
ATOM 766 C C . LEU A 1 96 ? 10.800 28.190 8.411 1.00 53.51 96 LEU A C 1
ATOM 767 O O . LEU A 1 96 ? 11.567 29.018 8.888 1.00 53.93 96 LEU A O 1
ATOM 772 N N . ALA A 1 97 ? 11.089 26.888 8.342 1.00 53.17 97 ALA A N 1
ATOM 773 C CA . ALA A 1 97 ? 12.399 26.363 8.762 1.00 52.90 97 ALA A CA 1
ATOM 774 C C . ALA A 1 97 ? 13.446 26.520 7.629 1.00 56.23 97 ALA A C 1
ATOM 775 O O . ALA A 1 97 ? 13.090 26.819 6.497 1.00 57.87 97 ALA A O 1
ATOM 777 N N . ASP A 1 98 ? 14.731 26.348 7.954 1.00 57.19 98 ASP A N 1
ATOM 778 C CA . ASP A 1 98 ? 15.795 26.238 6.948 1.00 60.44 98 ASP A CA 1
ATOM 779 C C . ASP A 1 98 ? 15.683 24.874 6.267 1.00 60.96 98 ASP A C 1
ATOM 780 O O . ASP A 1 98 ? 15.224 23.908 6.875 1.00 58.88 98 ASP A O 1
ATOM 785 N N . ASP A 1 99 ? 16.099 24.799 5.007 1.00 63.84 99 ASP A N 1
ATOM 786 C CA . ASP A 1 99 ? 16.032 23.557 4.223 1.00 65.32 99 ASP A CA 1
ATOM 787 C C . ASP A 1 99 ? 16.521 22.295 4.969 1.00 63.74 99 ASP A C 1
ATOM 788 O O . ASP A 1 99 ? 15.927 21.221 4.852 1.00 62.67 99 ASP A O 1
ATOM 793 N N . ASP A 1 100 ? 17.609 22.441 5.721 1.00 63.24 100 ASP A N 1
ATOM 794 C CA . ASP A 1 100 ? 18.299 21.309 6.335 1.00 63.22 100 ASP A CA 1
ATOM 795 C C . ASP A 1 100 ? 17.891 21.094 7.808 1.00 59.12 100 ASP A C 1
ATOM 796 O O . ASP A 1 100 ? 18.422 20.209 8.498 1.00 58.94 100 ASP A O 1
ATOM 801 N N . GLU A 1 101 ? 16.944 21.911 8.264 1.00 51.97 101 GLU A N 1
ATOM 802 C CA . GLU A 1 101 ? 16.475 21.916 9.630 1.00 48.45 101 GLU A CA 1
ATOM 803 C C . GLU A 1 101 ? 15.373 20.868 9.841 1.00 44.98 101 GLU A C 1
ATOM 804 O O . GLU A 1 101 ? 14.435 20.799 9.066 1.00 44.00 101 GLU A O 1
ATOM 810 N N . PRO A 1 102 ? 15.483 20.054 10.896 1.00 42.63 102 PRO A N 1
ATOM 811 C CA . PRO A 1 102 ? 14.372 19.169 11.268 1.00 40.20 102 PRO A CA 1
ATOM 812 C C . PRO A 1 102 ? 13.186 19.947 11.827 1.00 38.15 102 PRO A C 1
ATOM 813 O O . PRO A 1 102 ? 13.348 20.985 12.463 1.00 39.30 102 PRO A O 1
ATOM 817 N N . VAL A 1 103 ? 12.003 19.428 11.584 1.00 36.73 103 VAL A N 1
ATOM 818 C CA . VAL A 1 103 ? 10.755 20.015 12.041 1.00 34.70 103 VAL A CA 1
ATOM 819 C C . VAL A 1 103 ? 9.952 18.892 12.691 1.00 32.95 103 VAL A C 1
ATOM 820 O O . VAL A 1 103 ? 9.634 17.882 12.042 1.00 32.27 103 VAL A O 1
ATOM 824 N N . LEU A 1 104 ? 9.724 19.031 14.002 1.00 31.12 104 LEU A N 1
ATOM 825 C CA . LEU A 1 104 ? 8.878 18.119 14.754 1.00 29.24 104 LEU A CA 1
ATOM 826 C C . LEU A 1 104 ? 7.455 18.645 14.663 1.00 29.27 104 LEU A C 1
ATOM 827 O O . LEU A 1 104 ? 7.151 19.743 15.137 1.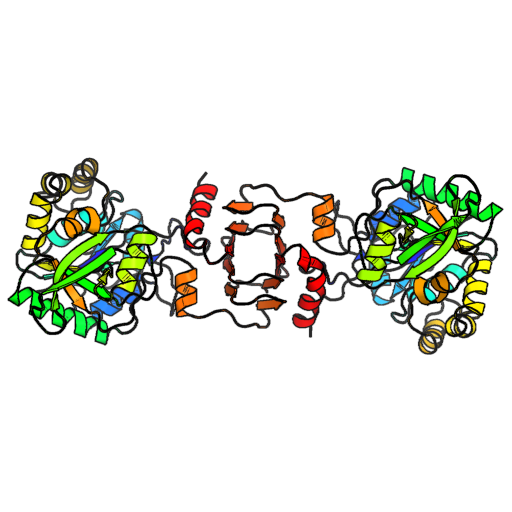00 29.78 104 LEU A O 1
ATOM 832 N N . VAL A 1 105 ? 6.579 17.852 14.076 1.00 29.90 105 VAL A N 1
ATOM 833 C CA . VAL A 1 105 ? 5.187 18.229 13.853 1.00 30.74 105 VAL A CA 1
ATOM 834 C C . VAL A 1 105 ? 4.292 17.508 14.857 1.00 29.98 105 VAL A C 1
ATOM 835 O O . VAL A 1 105 ? 4.263 16.279 14.863 1.00 29.71 105 VAL A O 1
ATOM 839 N N . LEU A 1 106 ? 3.606 18.282 15.698 1.00 29.19 106 LEU A N 1
ATOM 840 C CA . LEU A 1 106 ? 2.830 17.795 16.852 1.00 29.69 106 LEU A CA 1
ATOM 841 C C . LEU A 1 106 ? 1.393 18.292 16.819 1.00 30.24 106 LEU A C 1
ATOM 842 O O . LEU A 1 106 ? 1.154 19.505 16.694 1.00 31.57 106 LEU A O 1
ATOM 847 N N . PRO A 1 107 ? 0.443 17.393 17.031 1.00 29.97 107 PRO A N 1
ATOM 848 C CA . PRO A 1 107 ? -0.925 17.824 17.287 1.00 30.43 107 PRO A CA 1
ATOM 849 C C . PRO A 1 107 ? -1.008 18.477 18.641 1.00 29.46 107 PRO A C 1
ATOM 850 O O . PRO A 1 107 ? -0.320 18.050 19.586 1.00 28.14 107 PRO A O 1
ATOM 854 N N . ALA A 1 108 ? -1.891 19.451 18.737 1.00 30.30 108 ALA A N 1
ATOM 855 C CA . ALA A 1 108 ? -2.074 20.229 19.941 1.00 31.01 108 ALA A CA 1
ATOM 856 C C . ALA A 1 108 ? -2.889 19.524 20.993 1.00 31.33 108 ALA A C 1
ATOM 857 O O . ALA A 1 108 ? -2.907 19.967 22.129 1.00 31.84 108 ALA A O 1
ATOM 859 N N . ASP A 1 109 ? -3.599 18.456 20.628 1.00 31.69 109 ASP A N 1
ATOM 860 C CA . ASP A 1 109 ? -4.684 17.985 21.485 1.00 32.01 109 ASP A CA 1
ATOM 861 C C . ASP A 1 109 ? -4.611 16.492 21.825 1.00 31.64 109 ASP A C 1
ATOM 862 O O . ASP A 1 109 ? -5.645 15.843 21.904 1.00 32.92 109 ASP A O 1
ATOM 867 N N . HIS A 1 110 ? -3.384 15.985 21.979 1.00 30.21 110 HIS A N 1
ATOM 868 C CA . HIS A 1 110 ? -3.062 14.646 22.497 1.00 29.86 110 HIS A CA 1
ATOM 869 C C . HIS A 1 110 ? -2.585 14.722 23.947 1.00 29.54 110 HIS A C 1
ATOM 870 O O . HIS A 1 110 ? -2.451 15.818 24.507 1.00 30.68 110 HIS A O 1
ATOM 877 N N . ARG A 1 111 ? -2.414 13.576 24.589 1.00 28.99 111 ARG A N 1
ATOM 878 C CA . ARG A 1 111 ? -1.918 13.545 25.942 1.00 28.02 111 ARG A CA 1
ATOM 879 C C . ARG A 1 111 ? -0.759 12.563 26.059 1.00 27.79 111 ARG A C 1
ATOM 880 O O . ARG A 1 111 ? -0.909 11.384 25.781 1.00 29.18 111 ARG A O 1
ATOM 888 N N . ILE A 1 112 ? 0.399 13.079 26.442 1.00 27.52 112 ILE A N 1
ATOM 889 C CA . ILE A 1 112 ? 1.622 12.298 26.657 1.00 28.07 112 ILE A CA 1
ATOM 890 C C . ILE A 1 112 ? 2.172 12.752 28.004 1.00 28.27 112 ILE A C 1
ATOM 891 O O . ILE A 1 112 ? 2.781 13.802 28.074 1.00 29.77 112 ILE A O 1
ATOM 896 N N . PRO A 1 113 ? 1.911 12.000 29.077 1.00 29.29 113 PRO A N 1
ATOM 897 C CA . PRO A 1 113 ? 2.287 12.499 30.410 1.00 30.17 113 PRO A CA 1
ATOM 898 C C . PRO A 1 113 ? 3.788 12.485 30.729 1.00 30.06 113 PRO A C 1
ATOM 899 O O . PRO A 1 113 ? 4.269 13.338 31.502 1.00 29.16 113 PRO A O 1
ATOM 903 N N . ASP A 1 114 ? 4.518 11.532 30.150 1.00 29.12 114 ASP A N 1
ATOM 904 C CA . ASP A 1 114 ? 5.943 11.444 30.404 1.00 28.88 114 ASP A CA 1
ATOM 905 C C . ASP A 1 114 ? 6.737 12.207 29.348 1.00 27.82 114 ASP A C 1
ATOM 906 O O . ASP A 1 114 ? 7.066 11.702 28.277 1.00 27.10 114 ASP A O 1
ATOM 911 N N . THR A 1 115 ? 7.004 13.464 29.680 1.00 27.39 115 THR A N 1
ATOM 912 C CA . THR A 1 115 ? 7.663 14.380 28.803 1.00 26.94 115 THR A CA 1
ATOM 913 C C . THR A 1 115 ? 9.131 13.981 28.609 1.00 27.21 115 THR A C 1
ATOM 914 O O . THR A 1 115 ? 9.702 14.303 27.567 1.00 26.36 115 THR A O 1
ATOM 918 N N . LYS A 1 116 ? 9.737 13.274 29.571 1.00 27.39 116 LYS A N 1
ATOM 919 C CA . LYS A 1 116 ? 11.132 12.811 29.395 1.00 28.66 116 LYS A CA 1
ATOM 920 C C . LYS A 1 116 ? 11.225 11.609 28.433 1.00 28.53 116 LYS A C 1
ATOM 921 O O . LYS A 1 116 ? 12.084 11.590 27.546 1.00 28.84 116 LYS A O 1
ATOM 927 N N . LYS A 1 117 ? 10.334 10.630 28.589 1.00 27.94 117 LYS A N 1
ATOM 928 C CA . LYS A 1 117 ? 10.252 9.553 27.625 1.00 28.47 117 LYS A CA 1
ATOM 929 C C . LYS A 1 117 ? 9.902 10.097 26.217 1.00 27.09 117 LYS A C 1
ATOM 930 O O . LYS A 1 117 ? 10.398 9.610 25.209 1.00 27.15 117 LYS A O 1
ATOM 936 N N . PHE A 1 118 ? 9.052 11.118 26.150 1.00 26.35 118 PHE A N 1
ATOM 937 C CA . PHE A 1 118 ? 8.724 11.762 24.873 1.00 24.63 118 PHE A CA 1
ATOM 938 C C . PHE A 1 118 ? 9.976 12.255 24.186 1.00 25.08 118 PHE A C 1
ATOM 939 O O . PHE A 1 118 ? 10.247 11.952 23.010 1.00 25.68 118 PHE A O 1
ATOM 947 N N . TRP A 1 119 ? 10.739 13.053 24.898 1.00 25.08 119 TRP A N 1
ATOM 948 C CA . TRP A 1 119 ? 11.965 13.577 24.343 1.00 25.76 119 TRP A CA 1
ATOM 949 C C . TRP A 1 119 ? 13.045 12.505 24.100 1.00 26.63 119 TRP A C 1
ATOM 950 O O . TRP A 1 119 ? 13.880 12.671 23.211 1.00 27.19 119 TRP A O 1
ATOM 961 N N . LYS A 1 120 ? 13.078 11.460 24.920 1.00 26.26 120 LYS A N 1
ATOM 962 C CA . LYS A 1 120 ? 13.909 10.291 24.631 1.00 27.54 120 LYS A CA 1
ATOM 963 C C . LYS A 1 120 ? 13.660 9.798 23.200 1.00 27.85 120 LYS A C 1
ATOM 964 O O . LYS A 1 120 ? 14.600 9.659 22.417 1.00 29.43 120 LYS A O 1
ATOM 970 N N . THR A 1 121 ? 12.393 9.585 22.868 1.00 26.54 121 THR A N 1
ATOM 971 C CA . THR A 1 121 ? 11.998 9.085 21.564 1.00 27.25 121 THR A CA 1
ATOM 972 C C . THR A 1 121 ? 12.297 10.089 20.453 1.00 27.32 121 THR A C 1
ATOM 973 O O . THR A 1 121 ? 12.801 9.718 19.420 1.00 28.45 121 THR A O 1
ATOM 977 N N . VAL A 1 122 ? 11.956 11.349 20.659 1.00 27.02 122 VAL A N 1
ATOM 978 C CA . VAL A 1 122 ? 12.288 12.354 19.681 1.00 27.63 122 VAL A CA 1
ATOM 979 C C . VAL A 1 122 ? 13.811 12.399 19.407 1.00 29.78 122 VAL A C 1
ATOM 980 O O . VAL A 1 122 ? 14.206 12.533 18.268 1.00 30.31 122 VAL A O 1
ATOM 984 N N . LYS A 1 123 ? 14.655 12.305 20.428 1.00 31.24 123 LYS A N 1
ATOM 985 C CA . LYS A 1 123 ? 16.111 12.307 20.204 1.00 33.50 123 LYS A CA 1
ATOM 986 C C . LYS A 1 123 ? 16.583 11.093 19.362 1.00 34.54 123 LYS A C 1
ATOM 987 O O . LYS A 1 123 ? 17.483 11.211 18.543 1.00 34.18 123 LYS A O 1
ATOM 993 N N . LYS A 1 124 ? 15.944 9.942 19.551 1.00 33.99 124 LYS A N 1
ATOM 994 C CA . LYS A 1 124 ? 16.280 8.749 18.788 1.00 36.30 124 LYS A CA 1
ATOM 995 C C . LYS A 1 124 ? 15.850 8.983 17.323 1.00 35.58 124 LYS A C 1
ATOM 996 O O . LYS A 1 124 ? 16.591 8.681 16.392 1.00 36.80 124 LYS A O 1
ATOM 1002 N N . ALA A 1 125 ? 14.701 9.620 17.130 1.00 32.93 125 ALA A N 1
ATOM 1003 C CA . ALA A 1 125 ? 14.258 9.940 15.788 1.00 33.00 125 ALA A CA 1
ATOM 1004 C C . ALA A 1 125 ? 15.162 10.985 15.115 1.00 34.02 125 ALA A C 1
ATOM 1005 O O . ALA A 1 125 ? 15.437 10.873 13.917 1.00 33.52 125 ALA A O 1
ATOM 1007 N N . LEU A 1 126 ? 15.644 11.974 15.873 1.00 33.52 126 LEU A N 1
ATOM 1008 C CA . LEU A 1 126 ? 16.536 12.987 15.299 1.00 35.44 126 LEU A CA 1
ATOM 1009 C C . LEU A 1 126 ? 17.814 12.355 14.821 1.00 37.31 126 LEU A C 1
ATOM 1010 O O . LEU A 1 126 ? 18.222 12.550 13.692 1.00 39.33 126 LEU A O 1
ATOM 1015 N N . ASP A 1 127 ? 18.417 11.541 15.657 1.00 38.02 127 ASP A N 1
ATOM 1016 C CA . ASP A 1 127 ? 19.634 10.842 15.288 1.00 41.00 127 ASP A CA 1
ATOM 1017 C C . ASP A 1 127 ? 19.412 9.975 14.036 1.00 41.89 127 ASP A C 1
ATOM 1018 O O . ASP A 1 127 ? 20.225 9.962 13.112 1.00 43.11 127 ASP A O 1
ATOM 1023 N N . ALA A 1 128 ? 18.290 9.266 14.004 1.00 40.58 128 ALA A N 1
ATOM 1024 C CA . ALA A 1 128 ? 17.970 8.410 12.875 1.00 41.48 128 ALA A CA 1
ATOM 1025 C C . ALA A 1 128 ? 17.709 9.258 11.617 1.00 42.33 128 ALA A C 1
ATOM 1026 O O . ALA A 1 128 ? 18.119 8.875 10.516 1.00 43.62 128 ALA A O 1
ATOM 1028 N N . LEU A 1 129 ? 17.024 10.398 11.789 1.00 40.93 129 LEU A N 1
ATOM 1029 C CA . LEU A 1 129 ? 16.773 11.350 10.699 1.00 42.14 129 LEU A CA 1
ATOM 1030 C C . LEU A 1 129 ? 18.079 11.788 10.021 1.00 45.31 129 LEU A C 1
ATOM 1031 O O . LEU A 1 129 ? 18.148 11.926 8.781 1.00 46.06 129 LEU A O 1
ATOM 1036 N N . GLU A 1 130 ? 19.110 12.009 10.836 1.00 46.38 130 GLU A N 1
ATOM 1037 C CA . GLU A 1 130 ? 20.429 12.373 10.321 1.00 49.82 130 GLU A CA 1
ATOM 1038 C C . GLU A 1 130 ? 21.047 11.292 9.452 1.00 52.23 130 GLU A C 1
ATOM 1039 O O . GLU A 1 130 ? 21.708 11.586 8.466 1.00 54.11 130 GLU A O 1
ATOM 1045 N N . LYS A 1 131 ? 20.836 10.039 9.817 1.00 51.97 131 LYS A N 1
ATOM 1046 C CA . LYS A 1 131 ? 21.461 8.952 9.092 1.00 54.71 131 LYS A CA 1
ATOM 1047 C C . LYS A 1 131 ? 20.693 8.625 7.816 1.00 54.85 131 LYS A C 1
ATOM 1048 O O . LYS A 1 131 ? 21.294 8.473 6.751 1.00 56.81 131 LYS A O 1
ATOM 1054 N N . TYR A 1 132 ? 19.372 8.524 7.917 1.00 51.94 132 TYR A N 1
ATOM 1055 C CA . TYR A 1 132 ? 18.589 7.917 6.842 1.00 52.91 132 TYR A CA 1
ATOM 1056 C C . TYR A 1 132 ? 17.724 8.865 6.055 1.00 52.50 132 TYR A C 1
ATOM 1057 O O . TYR A 1 132 ? 17.258 8.501 4.985 1.00 54.36 132 TYR A O 1
ATOM 1066 N N . ASP A 1 133 ? 17.496 10.071 6.562 1.00 50.81 133 ASP A N 1
ATOM 1067 C CA . ASP A 1 133 ? 16.538 10.966 5.955 1.00 50.67 133 ASP A CA 1
ATOM 1068 C C . ASP A 1 133 ? 15.139 10.329 5.922 1.00 49.66 133 ASP A C 1
ATOM 1069 O O . ASP A 1 133 ? 14.871 9.369 6.649 1.00 49.13 133 ASP A O 1
ATOM 1074 N N . GLY A 1 134 ? 14.250 10.866 5.090 1.00 49.71 134 GLY A N 1
ATOM 1075 C CA . GLY A 1 134 ? 12.899 10.340 4.972 1.00 48.52 134 GLY A CA 1
ATOM 1076 C C . GLY A 1 134 ? 11.935 11.103 5.854 1.00 45.78 134 GLY A C 1
ATOM 1077 O O . GLY A 1 134 ? 12.293 12.116 6.471 1.00 43.80 134 GLY A O 1
ATOM 1078 N N . LEU A 1 135 ? 10.707 10.600 5.906 1.00 44.91 135 LEU A N 1
ATOM 1079 C CA . LEU A 1 135 ? 9.671 11.153 6.758 1.00 43.12 135 LEU A CA 1
ATOM 1080 C C . LEU A 1 135 ? 9.469 10.182 7.928 1.00 41.55 135 LEU A C 1
ATOM 1081 O O . LEU A 1 135 ? 9.187 8.998 7.734 1.00 42.84 135 LEU A O 1
ATOM 1086 N N . PHE A 1 136 ? 9.613 10.689 9.139 1.00 39.38 136 PHE A N 1
ATOM 1087 C CA . PHE A 1 136 ? 9.575 9.849 10.341 1.00 38.16 136 PHE A CA 1
ATOM 1088 C C . PHE A 1 136 ? 8.229 9.912 11.078 1.00 36.98 136 PHE A C 1
ATOM 1089 O O . PHE A 1 136 ? 7.635 11.000 11.245 1.00 36.14 136 PHE A O 1
ATOM 1097 N N . THR A 1 137 ? 7.758 8.730 11.470 1.00 36.67 137 THR A N 1
ATOM 1098 C CA . THR A 1 137 ? 6.533 8.557 12.209 1.00 36.04 137 THR A CA 1
ATOM 1099 C C . THR A 1 137 ? 6.914 7.950 13.553 1.00 35.62 137 THR A C 1
ATOM 1100 O O . THR A 1 137 ? 8.072 7.539 13.746 1.00 36.56 137 THR A O 1
ATOM 1104 N N . PHE A 1 138 ? 5.954 7.933 14.476 1.00 34.38 138 PHE A N 1
ATOM 1105 C CA . PHE A 1 138 ? 6.146 7.361 15.812 1.00 33.36 138 PHE A CA 1
ATOM 1106 C C . PHE A 1 138 ? 5.004 6.413 16.024 1.00 34.00 138 PHE A C 1
ATOM 1107 O O . PHE A 1 138 ? 3.845 6.841 16.017 1.00 34.22 138 PHE A O 1
ATOM 1115 N N . GLY A 1 139 ? 5.327 5.127 16.142 1.00 35.19 139 GLY A N 1
ATOM 1116 C CA . GLY A 1 139 ? 4.328 4.064 16.149 1.00 36.52 139 GLY A CA 1
ATOM 1117 C C . GLY A 1 139 ? 4.017 3.607 17.554 1.00 36.73 139 GLY A C 1
ATOM 1118 O O . GLY A 1 139 ? 4.923 3.467 18.377 1.00 35.46 139 GLY A O 1
ATOM 1119 N N . ILE A 1 140 ? 2.729 3.377 17.808 1.00 38.34 140 ILE A N 1
ATOM 1120 C CA . ILE A 1 140 ? 2.211 2.892 19.073 1.00 39.30 140 ILE A CA 1
ATOM 1121 C C . ILE A 1 140 ? 1.779 1.463 18.829 1.00 42.70 140 ILE A C 1
ATOM 1122 O O . ILE A 1 140 ? 1.320 1.142 17.737 1.00 43.99 140 ILE A O 1
ATOM 1127 N N . VAL A 1 141 ? 1.903 0.605 19.839 1.00 44.90 141 VAL A N 1
ATOM 1128 C CA . VAL A 1 141 ? 1.459 -0.782 19.710 1.00 48.42 141 VAL A CA 1
ATOM 1129 C C . VAL A 1 141 ? -0.064 -0.815 19.704 1.00 49.94 141 VAL A C 1
ATOM 1130 O O . VAL A 1 141 ? -0.687 -0.334 20.645 1.00 50.04 141 VAL A O 1
ATOM 1134 N N . PRO A 1 142 ? -0.681 -1.351 18.638 1.00 52.18 142 PRO A N 1
ATOM 1135 C CA . PRO A 1 142 ? -2.147 -1.326 18.609 1.00 54.02 142 PRO A CA 1
ATOM 1136 C C . PRO A 1 142 ? -2.788 -2.352 19.552 1.00 56.78 142 PRO A C 1
ATOM 1137 O O . PRO A 1 142 ? -2.379 -3.511 19.572 1.00 58.06 142 PRO A O 1
ATOM 1141 N N . THR A 1 143 ? -3.777 -1.899 20.327 1.00 57.26 143 THR A N 1
ATOM 1142 C CA . THR A 1 143 ? -4.540 -2.756 21.242 1.00 60.22 143 THR A CA 1
ATOM 1143 C C . THR A 1 143 ? -5.966 -3.048 20.754 1.00 63.26 143 THR A C 1
ATOM 1144 O O . THR A 1 143 ? -6.631 -3.922 21.306 1.00 66.35 143 THR A O 1
ATOM 1148 N N . ARG A 1 144 ? -6.433 -2.328 19.731 1.00 63.11 144 ARG A N 1
ATOM 1149 C CA . ARG A 1 144 ? -7.779 -2.554 19.155 1.00 66.47 144 ARG A CA 1
ATOM 1150 C C . ARG A 1 144 ? -7.789 -2.250 17.658 1.00 66.29 144 ARG A C 1
ATOM 1151 O O . ARG A 1 144 ? -6.902 -1.564 17.171 1.00 63.96 144 ARG A O 1
ATOM 1159 N N . PRO A 1 145 ? -8.789 -2.768 16.923 1.00 69.52 145 PRO A N 1
ATOM 1160 C CA . PRO A 1 145 ? -8.950 -2.417 15.508 1.00 70.04 145 PRO A CA 1
ATOM 1161 C C . PRO A 1 145 ? -9.606 -1.046 15.302 1.00 68.20 145 PRO A C 1
ATOM 1162 O O . PRO A 1 145 ? -10.706 -0.939 14.749 1.00 71.74 145 PRO A O 1
ATOM 1166 N N . GLU A 1 146 ? -8.914 -0.009 15.741 1.00 63.75 146 GLU A N 1
ATOM 1167 C CA . GLU A 1 146 ? -9.361 1.361 15.569 1.00 61.59 146 GLU A CA 1
ATOM 1168 C C . GLU A 1 146 ? -9.314 1.804 14.106 1.00 61.54 146 GLU A C 1
ATOM 1169 O O . GLU A 1 146 ? -8.281 1.676 13.442 1.00 59.88 146 GLU A O 1
ATOM 1175 N N . THR A 1 147 ? -10.417 2.387 13.636 1.00 62.30 147 THR A N 1
ATOM 1176 C CA . THR A 1 147 ? -10.579 2.734 12.225 1.00 63.21 147 THR A CA 1
ATOM 1177 C C . THR A 1 147 ? -10.330 4.215 11.909 1.00 60.26 147 THR A C 1
ATOM 1178 O O . THR A 1 147 ? -10.328 4.602 10.741 1.00 61.06 147 THR A O 1
ATOM 1182 N N . GLY A 1 148 ? -10.125 5.036 12.940 1.00 56.55 148 GLY A N 1
ATOM 1183 C CA . GLY A 1 148 ? -9.766 6.453 12.762 1.00 53.87 148 GLY A CA 1
ATOM 1184 C C . GLY A 1 148 ? -8.268 6.767 12.811 1.00 50.34 148 GLY A C 1
ATOM 1185 O O . GLY A 1 148 ? -7.867 7.919 12.679 1.00 47.54 148 GLY A O 1
ATOM 1186 N N . TYR A 1 149 ? -7.441 5.740 13.012 1.00 49.88 149 TYR A N 1
ATOM 1187 C CA . TYR A 1 149 ? -5.984 5.863 12.937 1.00 47.19 149 TYR A CA 1
ATOM 1188 C C . TYR A 1 149 ? -5.392 5.446 11.607 1.00 48.49 149 TYR A C 1
ATOM 1189 O O . TYR A 1 149 ? -6.021 4.765 10.799 1.00 51.69 149 TYR A O 1
ATOM 1198 N N . GLY A 1 150 ? -4.148 5.862 11.403 1.00 46.91 150 GLY A N 1
ATOM 1199 C CA . GLY A 1 150 ? -3.293 5.311 10.372 1.00 47.92 150 GLY A CA 1
ATOM 1200 C C . GLY A 1 150 ? -2.525 4.108 10.894 1.00 47.85 150 GLY A C 1
ATOM 1201 O O . GLY A 1 150 ? -2.203 4.012 12.079 1.00 46.67 150 GLY A O 1
ATOM 1202 N N . TYR A 1 151 ? -2.243 3.176 10.000 1.00 50.19 151 TYR A N 1
ATOM 1203 C CA . TYR A 1 151 ? -1.478 1.998 10.337 1.00 50.44 151 TYR A CA 1
ATOM 1204 C C . TYR A 1 151 ? -0.198 2.038 9.528 1.00 49.93 151 TYR A C 1
ATOM 1205 O O . TYR A 1 151 ? -0.208 2.274 8.324 1.00 52.15 151 TYR A O 1
ATOM 1214 N N . ILE A 1 152 ? 0.895 1.794 10.221 1.00 47.84 152 ILE A N 1
ATOM 1215 C CA . ILE A 1 152 ? 2.228 1.796 9.659 1.00 47.03 152 ILE A CA 1
ATOM 1216 C C . ILE A 1 152 ? 2.750 0.356 9.616 1.00 48.60 152 ILE A C 1
ATOM 1217 O O . ILE A 1 152 ? 2.960 -0.256 10.671 1.00 46.95 152 ILE A O 1
ATOM 1222 N N . GLU A 1 153 ? 2.974 -0.186 8.420 1.00 51.20 153 GLU A N 1
ATOM 1223 C CA . GLU A 1 153 ? 3.527 -1.531 8.347 1.00 53.51 153 GLU A CA 1
ATOM 1224 C C . GLU A 1 153 ? 5.015 -1.455 8.587 1.00 52.52 153 GLU A C 1
ATOM 1225 O O . GLU A 1 153 ? 5.730 -0.771 7.856 1.00 51.99 153 GLU A O 1
ATOM 1231 N N . ILE A 1 154 ? 5.472 -2.175 9.605 1.00 52.69 154 ILE A N 1
ATOM 1232 C CA . ILE A 1 154 ? 6.887 -2.199 9.958 1.00 52.36 154 ILE A CA 1
ATOM 1233 C C . ILE A 1 154 ? 7.661 -2.903 8.849 1.00 56.31 154 ILE A C 1
ATOM 1234 O O . ILE A 1 154 ? 7.349 -4.042 8.482 1.00 58.02 154 ILE A O 1
ATOM 1239 N N . GLY A 1 155 ? 8.662 -2.208 8.313 1.00 56.76 155 GLY A N 1
ATOM 1240 C CA . GLY A 1 155 ? 9.514 -2.770 7.284 1.00 60.88 155 GLY A CA 1
ATOM 1241 C C . GLY A 1 155 ? 10.874 -3.144 7.835 1.00 62.05 155 GLY A C 1
ATOM 1242 O O . GLY A 1 155 ? 11.027 -3.459 9.014 1.00 60.89 155 GLY A O 1
ATOM 1243 N N . GLU A 1 156 ? 11.871 -3.070 6.971 1.00 64.99 156 GLU A N 1
ATOM 1244 C CA . GLU A 1 156 ? 13.215 -3.502 7.305 1.00 67.45 156 GLU A CA 1
ATOM 1245 C C . GLU A 1 156 ? 13.826 -2.668 8.429 1.00 65.19 156 GLU A C 1
ATOM 1246 O O . GLU A 1 156 ? 13.675 -1.455 8.470 1.00 62.73 156 GLU A O 1
ATOM 1252 N N . GLU A 1 157 ? 14.513 -3.346 9.338 1.00 67.13 157 GLU A N 1
ATOM 1253 C CA . GLU A 1 157 ? 15.255 -2.690 10.405 1.00 66.36 157 GLU A CA 1
ATOM 1254 C C . GLU A 1 157 ? 16.416 -1.877 9.839 1.00 67.30 157 GLU A C 1
ATOM 1255 O O . GLU A 1 157 ? 17.370 -2.457 9.343 1.00 70.28 157 GLU A O 1
ATOM 1261 N N . LEU A 1 158 ? 16.331 -0.551 9.897 1.00 65.79 158 LEU A N 1
ATOM 1262 C CA . LEU A 1 158 ? 17.429 0.304 9.440 1.00 67.04 158 LEU A CA 1
ATOM 1263 C C . LEU A 1 158 ? 18.544 0.189 10.456 1.00 68.40 158 LEU A C 1
ATOM 1264 O O . LEU A 1 158 ? 19.710 -0.009 10.119 1.00 71.26 158 LEU A O 1
ATOM 1269 N N . GLU A 1 159 ? 18.166 0.328 11.712 1.00 67.74 159 GLU A N 1
ATOM 1270 C CA . GLU A 1 159 ? 18.988 -0.145 12.814 1.00 69.38 159 GLU A CA 1
ATOM 1271 C C . GLU A 1 159 ? 18.042 -0.468 13.967 1.00 67.95 159 GLU A C 1
ATOM 1272 O O . GLU A 1 159 ? 16.844 -0.174 13.889 1.00 66.38 159 GLU A O 1
ATOM 1278 N N . GLU A 1 160 ? 18.562 -1.090 15.023 1.00 69.05 160 GLU A N 1
ATOM 1279 C CA . GLU A 1 160 ? 17.738 -1.418 16.188 1.00 67.59 160 GLU A CA 1
ATOM 1280 C C . GLU A 1 160 ? 16.907 -0.207 16.538 1.00 62.99 160 GLU A C 1
ATOM 1281 O O . GLU A 1 160 ? 17.454 0.887 16.658 1.00 62.00 160 GLU A O 1
ATOM 1287 N N . GLY A 1 161 ? 15.590 -0.401 16.667 1.00 60.42 161 GLY A N 1
ATOM 1288 C CA . GLY A 1 161 ? 14.660 0.652 17.084 1.00 56.08 161 GLY A CA 1
ATOM 1289 C C . GLY A 1 161 ? 14.075 1.526 15.968 1.00 53.65 161 GLY A C 1
ATOM 1290 O O . GLY A 1 161 ? 13.138 2.301 16.210 1.00 52.14 161 GLY A O 1
ATOM 1291 N N . VAL A 1 162 ? 14.636 1.418 14.761 1.00 53.16 162 VAL A N 1
ATOM 1292 C CA . VAL A 1 162 ? 14.253 2.265 13.636 1.00 50.88 162 VAL A CA 1
ATOM 1293 C C . VAL A 1 162 ? 14.007 1.391 12.439 1.00 51.58 162 VAL A C 1
ATOM 1294 O O . VAL A 1 162 ? 14.855 0.611 12.075 1.00 53.81 162 VAL A O 1
ATOM 1298 N N . HIS A 1 163 ? 12.846 1.527 11.826 1.00 50.04 163 HIS A N 1
ATOM 1299 C CA . HIS A 1 163 ? 12.488 0.693 10.693 1.00 51.66 163 HIS A CA 1
ATOM 1300 C C . HIS A 1 163 ? 12.050 1.525 9.502 1.00 50.73 163 HIS A C 1
ATOM 1301 O O . HIS A 1 163 ? 11.592 2.655 9.655 1.00 48.16 163 HIS A O 1
ATOM 1308 N N . LYS A 1 164 ? 12.209 0.956 8.310 1.00 52.58 164 LYS A N 1
ATOM 1309 C CA . LYS A 1 164 ? 11.526 1.460 7.133 1.00 52.84 164 LYS A CA 1
ATOM 1310 C C . LYS A 1 164 ? 10.064 1.116 7.298 1.00 51.78 164 LYS A C 1
ATOM 1311 O O . LYS A 1 164 ? 9.714 0.231 8.081 1.00 51.96 164 LYS A O 1
ATOM 1317 N N . VAL A 1 165 ? 9.225 1.788 6.520 1.00 51.28 165 VAL A N 1
ATOM 1318 C CA . VAL A 1 165 ? 7.788 1.548 6.498 1.00 50.79 165 VAL A CA 1
ATOM 1319 C C . VAL A 1 165 ? 7.389 0.881 5.168 1.00 54.10 165 VAL A C 1
ATOM 1320 O O . VAL A 1 165 ? 7.379 1.528 4.129 1.00 54.31 165 VAL A O 1
ATOM 1324 N N . ALA A 1 166 ? 7.060 -0.407 5.223 1.00 56.26 166 ALA A N 1
ATOM 1325 C CA . ALA A 1 166 ? 6.579 -1.144 4.049 1.00 60.16 166 ALA A CA 1
ATOM 1326 C C . ALA A 1 166 ? 5.330 -0.484 3.452 1.00 61.03 166 ALA A C 1
ATOM 1327 O O . ALA A 1 166 ? 5.181 -0.423 2.221 1.00 63.82 166 ALA A O 1
ATOM 1329 N N . GLN A 1 167 ? 4.441 0.008 4.313 1.00 59.26 167 GLN A N 1
ATOM 1330 C CA . GLN A 1 167 ? 3.267 0.775 3.871 1.00 60.20 167 GLN A CA 1
ATOM 1331 C C . GLN A 1 167 ? 2.589 1.564 4.995 1.00 57.24 167 GLN A C 1
ATOM 1332 O O . GLN A 1 167 ? 2.665 1.197 6.164 1.00 54.85 167 GLN A O 1
ATOM 1338 N N . PHE A 1 168 ? 1.919 2.644 4.594 1.00 57.26 168 PHE A N 1
ATOM 1339 C CA . PHE A 1 168 ? 1.166 3.530 5.489 1.00 54.98 168 PHE A CA 1
ATOM 1340 C C . PHE A 1 168 ? -0.275 3.516 5.009 1.00 57.69 168 PHE A C 1
ATOM 1341 O O . PHE A 1 168 ? -0.542 3.853 3.850 1.00 59.90 168 PHE A O 1
ATOM 1349 N N . ARG A 1 169 ? -1.198 3.110 5.879 1.00 57.93 169 ARG A N 1
ATOM 1350 C CA . ARG A 1 169 ? -2.609 3.029 5.510 1.00 60.83 169 ARG A CA 1
ATOM 1351 C C . ARG A 1 169 ? -3.432 3.881 6.462 1.00 58.45 169 ARG A C 1
ATOM 1352 O O . ARG A 1 169 ? -3.488 3.587 7.663 1.00 57.09 169 ARG A O 1
ATOM 1360 N N . GLU A 1 170 ? -4.042 4.944 5.932 1.00 58.48 170 GLU A N 1
ATOM 1361 C CA . GLU A 1 170 ? -4.768 5.909 6.767 1.00 56.85 170 GLU A CA 1
ATOM 1362 C C . GLU A 1 170 ? -6.210 5.494 6.835 1.00 59.33 170 GLU A C 1
ATOM 1363 O O . GLU A 1 170 ? -6.856 5.342 5.809 1.00 62.75 170 GLU A O 1
ATOM 1369 N N . LYS A 1 171 ? -6.700 5.289 8.051 1.00 58.22 171 LYS A N 1
ATOM 1370 C CA . LYS A 1 171 ? -8.116 5.024 8.299 1.00 60.48 171 LYS A CA 1
ATOM 1371 C C . LYS A 1 171 ? -8.681 3.872 7.452 1.00 64.88 171 LYS A C 1
ATOM 1372 O O . LYS A 1 171 ? -9.549 4.079 6.606 1.00 67.12 171 LYS A O 1
ATOM 1378 N N . PRO A 1 172 ? -8.183 2.648 7.699 1.00 65.86 172 PRO A N 1
ATOM 1379 C CA . PRO A 1 172 ? -8.739 1.470 7.070 1.00 70.61 172 PRO A CA 1
ATOM 1380 C C . PRO A 1 172 ? -10.120 1.127 7.625 1.00 73.61 172 PRO A C 1
ATOM 1381 O O . PRO A 1 172 ? -10.466 1.530 8.742 1.00 71.64 172 PRO A O 1
ATOM 1385 N N . ASP A 1 173 ? -10.894 0.402 6.825 1.00 78.90 173 ASP A N 1
ATOM 1386 C CA . ASP A 1 173 ? -12.165 -0.173 7.259 1.00 82.74 173 ASP A CA 1
ATOM 1387 C C . ASP A 1 173 ? -11.942 -1.213 8.354 1.00 82.61 173 ASP A C 1
ATOM 1388 O O . ASP A 1 173 ? -10.824 -1.702 8.536 1.00 80.70 173 ASP A O 1
ATOM 1393 N N . LEU A 1 174 ? -13.013 -1.568 9.058 1.00 85.02 174 LEU A N 1
ATOM 1394 C CA . LEU A 1 174 ? -12.903 -2.426 10.237 1.00 84.89 174 LEU A CA 1
ATOM 1395 C C . LEU A 1 174 ? -12.181 -3.733 9.936 1.00 86.78 174 LEU A C 1
ATOM 1396 O O . LEU A 1 174 ? -11.213 -4.071 10.616 1.00 84.52 174 LEU A O 1
ATOM 1401 N N . GLU A 1 175 ? -12.635 -4.454 8.914 1.00 91.80 175 GLU A N 1
ATOM 1402 C CA . GLU A 1 175 ? -12.078 -5.772 8.605 1.00 94.37 175 GLU A CA 1
ATOM 1403 C C . GLU A 1 175 ? -10.603 -5.693 8.210 1.00 91.11 175 GLU A C 1
ATOM 1404 O O . GLU A 1 175 ? -9.810 -6.534 8.624 1.00 91.06 175 GLU A O 1
ATOM 1410 N N . THR A 1 176 ? -10.221 -4.681 7.439 1.00 88.65 176 THR A N 1
ATOM 1411 C CA . THR A 1 176 ? -8.802 -4.457 7.163 1.00 85.17 176 THR A CA 1
ATOM 1412 C C . THR A 1 176 ? -8.010 -4.220 8.453 1.00 80.52 176 THR A C 1
ATOM 1413 O O . THR A 1 176 ? -6.947 -4.812 8.645 1.00 79.39 176 THR A O 1
ATOM 1417 N N . ALA A 1 177 ? -8.537 -3.353 9.321 1.00 77.99 177 ALA A N 1
ATOM 1418 C CA . ALA A 1 177 ? -7.888 -2.990 10.593 1.00 73.63 177 ALA A CA 1
ATOM 1419 C C . ALA A 1 177 ? -7.718 -4.195 11.519 1.00 74.61 177 ALA A C 1
ATOM 1420 O O . ALA A 1 177 ? -6.706 -4.323 12.204 1.00 72.11 177 ALA A O 1
ATOM 1422 N N . LYS A 1 178 ? -8.718 -5.072 11.538 1.00 78.74 178 LYS A N 1
ATOM 1423 C CA . LYS A 1 178 ? -8.616 -6.340 12.274 1.00 80.56 178 LYS A CA 1
ATOM 1424 C C . LYS A 1 178 ? -7.411 -7.153 11.803 1.00 80.62 178 LYS A C 1
ATOM 1425 O O . LYS A 1 178 ? -6.593 -7.580 12.618 1.00 78.82 178 LYS A O 1
ATOM 1431 N N . LYS A 1 179 ? -7.304 -7.339 10.489 1.00 82.51 179 LYS A N 1
ATOM 1432 C CA . LYS A 1 179 ? -6.235 -8.155 9.910 1.00 83.84 179 LYS A CA 1
ATOM 1433 C C . LYS A 1 179 ? -4.863 -7.533 10.166 1.00 79.57 179 LYS A C 1
ATOM 1434 O O . LYS A 1 179 ? -3.886 -8.251 10.395 1.00 79.69 179 LYS A O 1
ATOM 1440 N N . PHE A 1 180 ? -4.787 -6.204 10.139 1.00 76.03 180 PHE A N 1
ATOM 1441 C CA . PHE A 1 180 ? -3.537 -5.517 10.465 1.00 72.14 180 PHE A CA 1
ATOM 1442 C C . PHE A 1 180 ? -3.089 -5.855 11.879 1.00 70.61 180 PHE A C 1
ATOM 1443 O O . PHE A 1 180 ? -1.968 -6.319 12.083 1.00 70.16 180 PHE A O 1
ATOM 1451 N N . VAL A 1 181 ? -3.980 -5.634 12.842 1.00 70.48 181 VAL A N 1
ATOM 1452 C CA . VAL A 1 181 ? -3.677 -5.837 14.264 1.00 69.12 181 VAL A CA 1
ATOM 1453 C C . VAL A 1 181 ? -3.311 -7.299 14.533 1.00 71.91 181 VAL A C 1
ATOM 1454 O O . VAL A 1 181 ? -2.430 -7.593 15.337 1.00 71.28 181 VAL A O 1
ATOM 1458 N N . GLU A 1 182 ? -3.984 -8.198 13.831 1.00 75.94 182 GLU A N 1
ATOM 1459 C CA . GLU A 1 182 ? -3.821 -9.637 14.007 1.00 79.25 182 GLU A CA 1
ATOM 1460 C C . GLU A 1 182 ? -2.514 -10.175 13.406 1.00 79.46 182 GLU A C 1
ATOM 1461 O O . GLU A 1 182 ? -2.016 -11.216 13.840 1.00 81.63 182 GLU A O 1
ATOM 1467 N N . SER A 1 183 ? -1.966 -9.468 12.417 1.00 77.27 183 SER A N 1
ATOM 1468 C CA . SER A 1 183 ? -0.696 -9.849 11.786 1.00 77.32 183 SER A CA 1
ATOM 1469 C C . SER A 1 183 ? 0.522 -9.595 12.695 1.00 73.92 183 SER A C 1
ATOM 1470 O O . SER A 1 183 ? 1.517 -10.311 12.623 1.00 74.75 183 SER A O 1
ATOM 1473 N N . GLY A 1 184 ? 0.447 -8.560 13.527 1.00 69.84 184 GLY A N 1
ATOM 1474 C CA . GLY A 1 184 ? 1.561 -8.178 14.396 1.00 66.82 184 GLY A CA 1
ATOM 1475 C C . GLY A 1 184 ? 2.632 -7.367 13.677 1.00 64.47 184 GLY A C 1
ATOM 1476 O O . GLY A 1 184 ? 3.697 -7.089 14.242 1.00 62.49 184 GLY A O 1
ATOM 1477 N N . ARG A 1 185 ? 2.350 -6.971 12.435 1.00 64.85 185 ARG A N 1
ATOM 1478 C CA . ARG A 1 185 ? 3.336 -6.282 11.588 1.00 63.41 185 ARG A CA 1
ATOM 1479 C C . ARG A 1 185 ? 3.104 -4.781 11.553 1.00 59.32 185 ARG A C 1
ATOM 1480 O O . ARG A 1 185 ? 3.803 -4.074 10.830 1.00 58.16 185 ARG A O 1
ATOM 1488 N N . PHE A 1 186 ? 2.129 -4.292 12.321 1.00 57.51 186 PHE A N 1
ATOM 1489 C CA . PHE A 1 186 ? 1.729 -2.882 12.242 1.00 54.41 186 PHE A CA 1
ATOM 1490 C C . PHE A 1 186 ? 1.764 -2.128 13.550 1.00 51.22 186 PHE A C 1
ATOM 1491 O O . PHE A 1 186 ? 1.545 -2.685 14.625 1.00 51.32 186 PHE A O 1
ATOM 1499 N N . LEU A 1 187 ? 2.020 -0.831 13.427 1.00 48.52 187 LEU A N 1
ATOM 1500 C CA . LEU A 1 187 ? 1.872 0.100 14.521 1.00 45.49 187 LEU A CA 1
ATOM 1501 C C . LEU A 1 187 ? 0.836 1.151 14.145 1.00 44.26 187 LEU A C 1
ATOM 1502 O O . LEU A 1 187 ? 0.604 1.407 12.972 1.00 44.09 187 LEU A O 1
ATOM 1507 N N . TRP A 1 188 ? 0.218 1.755 15.157 1.00 42.97 188 TRP A N 1
ATOM 1508 C CA . TRP A 1 188 ? -0.648 2.912 14.935 1.00 42.39 188 TRP A CA 1
ATOM 1509 C C . TRP A 1 188 ? 0.210 4.150 14.695 1.00 40.15 188 TRP A C 1
ATOM 1510 O O . TRP A 1 188 ? 1.207 4.341 15.388 1.00 39.40 188 TRP A O 1
ATOM 1521 N N . ASN A 1 189 ? -0.189 5.001 13.751 1.00 40.39 189 ASN A N 1
ATOM 1522 C CA . ASN A 1 189 ? 0.427 6.327 13.578 1.00 38.39 189 ASN A CA 1
ATOM 1523 C C . ASN A 1 189 ? -0.008 7.206 14.739 1.00 36.49 189 ASN A C 1
ATOM 1524 O O . ASN A 1 189 ? -1.195 7.358 14.995 1.00 37.32 189 ASN A O 1
ATOM 1529 N N . SER A 1 190 ? 0.948 7.763 15.470 1.00 35.24 190 SER A N 1
ATOM 1530 C CA . SER A 1 190 ? 0.629 8.582 16.642 1.00 34.09 190 SER A CA 1
ATOM 1531 C C . SER A 1 190 ? 0.269 9.994 16.219 1.00 34.24 190 SER A C 1
ATOM 1532 O O . SER A 1 190 ? -0.161 10.807 17.059 1.00 33.54 190 SER A O 1
ATOM 1535 N N . GLY A 1 191 ? 0.428 10.290 14.926 1.00 34.56 191 GLY A N 1
ATOM 1536 C CA . GLY A 1 191 ? -0.049 11.557 14.377 1.00 34.40 191 GLY A CA 1
ATOM 1537 C C . GLY A 1 191 ? 1.007 12.638 14.538 1.00 32.68 191 GLY A C 1
ATOM 1538 O O . GLY A 1 191 ? 0.814 13.767 14.146 1.00 32.20 191 GLY A O 1
ATOM 1539 N N . MET A 1 192 ? 2.161 12.298 15.081 1.00 32.43 192 MET A N 1
ATOM 1540 C CA . MET A 1 192 ? 3.268 13.237 15.038 1.00 32.67 192 MET A CA 1
ATOM 1541 C C . MET A 1 192 ? 4.337 12.795 14.027 1.00 32.41 192 MET A C 1
ATOM 1542 O O . MET A 1 192 ? 4.498 11.604 13.738 1.00 32.56 192 MET A O 1
ATOM 1547 N N . PHE A 1 193 ? 5.046 13.773 13.474 1.00 31.85 193 PHE A N 1
ATOM 1548 C CA . PHE A 1 193 ? 6.006 13.525 12.429 1.00 32.83 193 PHE A CA 1
ATOM 1549 C C . PHE A 1 193 ? 7.288 14.279 12.667 1.00 32.08 193 PHE A C 1
ATOM 1550 O O . PHE A 1 193 ? 7.326 15.268 13.409 1.00 30.54 193 PHE A O 1
ATOM 1558 N N . LEU A 1 194 ? 8.342 13.801 12.018 1.00 32.94 194 LEU A N 1
ATOM 1559 C CA . LEU A 1 194 ? 9.643 14.486 11.989 1.00 32.93 194 LEU A CA 1
ATOM 1560 C C . LEU A 1 194 ? 10.243 14.421 10.581 1.00 35.24 194 LEU A C 1
ATOM 1561 O O . LEU A 1 194 ? 10.332 13.355 9.957 1.00 36.74 194 LEU A O 1
ATOM 1566 N N . TRP A 1 195 ? 10.661 15.570 10.081 1.00 36.18 195 TRP A N 1
ATOM 1567 C CA . TRP A 1 195 ? 11.329 15.635 8.805 1.00 37.92 195 TRP A CA 1
ATOM 1568 C C . TRP A 1 195 ? 12.186 16.889 8.692 1.00 39.10 195 TRP A C 1
ATOM 1569 O O . TRP A 1 195 ? 11.995 17.870 9.413 1.00 37.05 195 TRP A O 1
ATOM 1580 N N . LYS A 1 196 ? 13.140 16.844 7.773 1.00 42.22 196 LYS A N 1
ATOM 1581 C CA . LYS A 1 196 ? 13.856 18.044 7.383 1.00 44.61 196 LYS A CA 1
ATOM 1582 C C . LYS A 1 196 ? 12.955 18.848 6.442 1.00 46.00 196 LYS A C 1
ATOM 1583 O O . LYS A 1 196 ? 12.317 18.272 5.562 1.00 47.12 196 LYS A O 1
ATOM 1589 N N . ALA A 1 197 ? 12.887 20.159 6.664 1.00 46.33 197 ALA A N 1
ATOM 1590 C CA . ALA A 1 197 ? 11.996 21.065 5.915 1.00 48.33 197 ALA A CA 1
ATOM 1591 C C . ALA A 1 197 ? 12.020 20.840 4.404 1.00 51.52 197 ALA A C 1
ATOM 1592 O O . ALA A 1 197 ? 10.983 20.581 3.783 1.00 52.46 197 ALA A O 1
ATOM 1594 N N . ARG A 1 198 ? 13.203 20.954 3.809 1.00 54.65 198 ARG A N 1
ATOM 1595 C CA . ARG A 1 198 ? 13.351 20.782 2.356 1.00 58.03 198 ARG A CA 1
ATOM 1596 C C . ARG A 1 198 ? 12.824 19.435 1.868 1.00 57.80 198 ARG A C 1
ATOM 1597 O O . ARG A 1 198 ? 12.136 19.359 0.845 1.00 59.43 198 ARG A O 1
ATOM 1605 N N . GLU A 1 199 ? 13.165 18.368 2.588 1.00 56.04 199 GLU A N 1
ATOM 1606 C CA . GLU A 1 199 ? 12.783 17.028 2.162 1.00 56.34 199 GLU A CA 1
ATOM 1607 C C . GLU A 1 199 ? 11.254 16.831 2.149 1.00 55.32 199 GLU A C 1
ATOM 1608 O O . GLU A 1 199 ? 10.706 16.207 1.232 1.00 57.48 199 GLU A O 1
ATOM 1614 N N . PHE A 1 200 ? 10.563 17.393 3.133 1.00 50.95 200 PHE A N 1
ATOM 1615 C CA . PHE A 1 200 ? 9.109 17.334 3.136 1.00 51.21 200 PHE A CA 1
ATOM 1616 C C . PHE A 1 200 ? 8.490 18.205 2.029 1.00 53.86 200 PHE A C 1
ATOM 1617 O O . PHE A 1 200 ? 7.485 17.831 1.423 1.00 54.95 200 PHE A O 1
ATOM 1625 N N . ILE A 1 201 ? 9.080 19.374 1.793 1.00 55.13 201 ILE A N 1
ATOM 1626 C CA . ILE A 1 201 ? 8.600 20.261 0.746 1.00 58.12 201 ILE A CA 1
ATOM 1627 C C . ILE A 1 201 ? 8.648 19.542 -0.607 1.00 60.69 201 ILE A C 1
ATOM 1628 O O . ILE A 1 201 ? 7.670 19.552 -1.337 1.00 62.79 201 ILE A O 1
ATOM 1633 N N . GLU A 1 202 ? 9.766 18.893 -0.918 1.00 61.19 202 GLU A N 1
ATOM 1634 C CA . GLU A 1 202 ? 9.870 18.122 -2.161 1.00 63.95 202 GLU A CA 1
ATOM 1635 C C . GLU A 1 202 ? 8.914 16.921 -2.193 1.00 64.49 202 GLU A C 1
ATOM 1636 O O . GLU A 1 202 ? 8.394 16.591 -3.246 1.00 67.61 202 GLU A O 1
ATOM 1642 N N . GLU A 1 203 ? 8.667 16.262 -1.064 1.00 62.66 203 GLU A N 1
ATOM 1643 C CA . GLU A 1 203 ? 7.696 15.171 -1.067 1.00 63.15 203 GLU A CA 1
ATOM 1644 C C . GLU A 1 203 ? 6.305 15.698 -1.365 1.00 63.94 203 GLU A C 1
ATOM 1645 O O . GLU A 1 203 ? 5.500 14.975 -1.955 1.00 66.07 203 GLU A O 1
ATOM 1651 N N . VAL A 1 204 ? 6.002 16.937 -0.977 1.00 62.58 204 VAL A N 1
ATOM 1652 C CA . VAL A 1 204 ? 4.693 17.512 -1.326 1.00 63.75 204 VAL A CA 1
ATOM 1653 C C . VAL A 1 204 ? 4.658 17.833 -2.831 1.00 67.77 204 VAL A C 1
ATOM 1654 O O . VAL A 1 204 ? 3.654 17.564 -3.487 1.00 69.43 204 VAL A O 1
ATOM 1658 N N . LYS A 1 205 ? 5.754 18.377 -3.370 1.00 69.00 205 LYS A N 1
ATOM 1659 C CA . LYS A 1 205 ? 5.867 18.633 -4.814 1.00 73.16 205 LYS A CA 1
ATOM 1660 C C . LYS A 1 205 ? 5.433 17.388 -5.583 1.00 75.36 205 LYS A C 1
ATOM 1661 O O . LYS A 1 205 ? 4.467 17.418 -6.330 1.00 78.03 205 LYS A O 1
ATOM 1667 N N . VAL A 1 206 ? 6.131 16.285 -5.341 1.00 74.73 206 VAL A N 1
ATOM 1668 C CA . VAL A 1 206 ? 5.788 14.994 -5.934 1.00 76.64 206 VAL A CA 1
ATOM 1669 C C . VAL A 1 206 ? 4.360 14.539 -5.584 1.00 76.64 206 VAL A C 1
ATOM 1670 O O . VAL A 1 206 ? 3.512 14.404 -6.466 1.00 79.77 206 VAL A O 1
ATOM 1674 N N . CYS A 1 207 ? 4.131 14.328 -4.310 1.00 73.58 207 CYS A N 1
ATOM 1675 C CA . CYS A 1 207 ? 2.909 13.774 -3.792 1.00 73.44 207 CYS A CA 1
ATOM 1676 C C . CYS A 1 207 ? 1.645 14.568 -3.985 1.00 74.47 207 CYS A C 1
ATOM 1677 O O . CYS A 1 207 ? 0.621 14.000 -4.188 1.00 76.40 207 CYS A O 1
ATOM 1680 N N . GLU A 1 208 ? 1.687 15.867 -3.843 1.00 73.62 208 GLU A N 1
ATOM 1681 C CA . GLU A 1 208 ? 0.475 16.614 -3.969 1.00 74.59 208 GLU A CA 1
ATOM 1682 C C . GLU A 1 208 ? 0.789 17.987 -4.465 1.00 75.33 208 GLU A C 1
ATOM 1683 O O . GLU A 1 208 ? 0.849 18.914 -3.695 1.00 73.13 208 GLU A O 1
ATOM 1689 N N . PRO A 1 209 ? 0.947 18.131 -5.767 1.00 78.36 209 PRO A N 1
ATOM 1690 C CA . PRO A 1 209 ? 1.399 19.387 -6.356 1.00 79.66 209 PRO A CA 1
ATOM 1691 C C . PRO A 1 209 ? 0.475 20.548 -6.116 1.00 80.39 209 PRO A C 1
ATOM 1692 O O . PRO A 1 209 ? 0.899 21.678 -6.077 1.00 81.08 209 PRO A O 1
ATOM 1696 N N . SER A 1 210 ? -0.796 20.261 -5.997 1.00 80.41 210 SER A N 1
ATOM 1697 C CA . SER A 1 210 ? -1.809 21.307 -5.862 1.00 81.75 210 SER A CA 1
ATOM 1698 C C . SER A 1 210 ? -1.515 22.208 -4.650 1.00 78.13 210 SER A C 1
ATOM 1699 O O . SER A 1 210 ? -1.740 23.422 -4.699 1.00 79.85 210 SER A O 1
ATOM 1702 N N . ILE A 1 211 ? -0.985 21.612 -3.582 1.00 73.56 211 ILE A N 1
ATOM 1703 C CA . ILE A 1 211 ? -0.533 22.372 -2.419 1.00 69.94 211 ILE A CA 1
ATOM 1704 C C . ILE A 1 211 ? 0.768 23.112 -2.737 1.00 70.30 211 ILE A C 1
ATOM 1705 O O . ILE A 1 211 ? 0.865 24.322 -2.523 1.00 70.87 211 ILE A O 1
ATOM 1710 N N . TYR A 1 212 ? 1.756 22.386 -3.260 1.00 69.65 212 TYR A N 1
ATOM 1711 C CA . TYR A 1 212 ? 3.099 22.936 -3.439 1.00 69.81 212 TYR A CA 1
ATOM 1712 C C . TYR A 1 212 ? 3.129 24.136 -4.401 1.00 74.06 212 TYR A C 1
ATOM 1713 O O . TYR A 1 212 ? 3.673 25.197 -4.067 1.00 74.06 212 TYR A O 1
ATOM 1722 N N . GLU A 1 213 ? 2.546 23.966 -5.587 1.00 77.47 213 GLU A N 1
ATOM 1723 C CA . GLU A 1 213 ? 2.604 25.006 -6.617 1.00 82.04 213 GLU A CA 1
ATOM 1724 C C . GLU A 1 213 ? 1.917 26.308 -6.182 1.00 82.98 213 GLU A C 1
ATOM 1725 O O . GLU A 1 213 ? 2.327 27.392 -6.588 1.00 85.01 213 GLU A O 1
ATOM 1731 N N . ASN A 1 214 ? 0.906 26.197 -5.328 1.00 81.52 214 ASN A N 1
ATOM 1732 C CA . ASN A 1 214 ? 0.188 27.369 -4.829 1.00 82.72 214 ASN A CA 1
ATOM 1733 C C . ASN A 1 214 ? 0.803 28.032 -3.591 1.00 80.10 214 ASN A C 1
ATOM 1734 O O . ASN A 1 214 ? 0.605 29.225 -3.377 1.00 81.84 214 ASN A O 1
ATOM 1739 N N . LEU A 1 215 ? 1.534 27.276 -2.770 1.00 76.71 215 LEU A N 1
ATOM 1740 C CA . LEU A 1 215 ? 2.094 27.834 -1.528 1.00 73.83 215 LEU A CA 1
ATOM 1741 C C . LEU A 1 215 ? 3.605 28.112 -1.561 1.00 73.39 215 LEU A C 1
ATOM 1742 O O . LEU A 1 215 ? 4.095 28.880 -0.733 1.00 72.44 215 LEU A O 1
ATOM 1747 N N . LYS A 1 216 ? 4.326 27.533 -2.527 1.00 74.18 216 LYS A N 1
ATOM 1748 C CA . LYS A 1 216 ? 5.794 27.614 -2.577 1.00 73.60 216 LYS A CA 1
ATOM 1749 C C . LYS A 1 216 ? 6.360 29.024 -2.414 1.00 75.44 216 LYS A C 1
ATOM 1750 O O . LYS A 1 216 ? 7.415 29.207 -1.812 1.00 73.93 216 LYS A O 1
ATOM 1756 N N . ASP A 1 217 ? 5.661 30.005 -2.976 1.00 79.24 217 ASP A N 1
ATOM 1757 C CA . ASP A 1 217 ? 6.101 31.399 -2.981 1.00 81.75 217 ASP A CA 1
ATOM 1758 C C . ASP A 1 217 ? 5.425 32.224 -1.881 1.00 81.18 217 ASP A C 1
ATOM 1759 O O . ASP A 1 217 ? 5.732 33.406 -1.703 1.00 82.73 217 ASP A O 1
ATOM 1764 N N . VAL A 1 218 ? 4.506 31.603 -1.146 1.00 78.85 218 VAL A N 1
ATOM 1765 C CA . VAL A 1 218 ? 3.660 32.332 -0.205 1.00 78.94 218 VAL A CA 1
ATOM 1766 C C . VAL A 1 218 ? 4.422 32.664 1.072 1.00 76.55 218 VAL A C 1
ATOM 1767 O O . VAL A 1 218 ? 5.166 31.826 1.578 1.00 73.88 218 VAL A O 1
ATOM 1771 N N . ASP A 1 219 ? 4.259 33.897 1.552 1.00 78.21 219 ASP A N 1
ATOM 1772 C CA . ASP A 1 219 ? 4.686 34.284 2.885 1.00 76.43 219 ASP A CA 1
ATOM 1773 C C . ASP A 1 219 ? 3.540 33.883 3.797 1.00 74.74 219 ASP A C 1
ATOM 1774 O O . ASP A 1 219 ? 2.468 34.488 3.733 1.00 77.19 219 ASP A O 1
ATOM 1779 N N . PRO A 1 220 ? 3.748 32.850 4.635 1.00 70.64 220 PRO A N 1
ATOM 1780 C CA . PRO A 1 220 ? 2.717 32.417 5.561 1.00 68.77 220 PRO A CA 1
ATOM 1781 C C . PRO A 1 220 ? 2.228 33.501 6.508 1.00 69.89 220 PRO A C 1
ATOM 1782 O O . PRO A 1 220 ? 1.091 33.429 6.976 1.00 70.11 220 PRO A O 1
ATOM 1786 N N . ARG A 1 221 ? 3.061 34.494 6.798 1.00 71.34 221 ARG A N 1
ATOM 1787 C CA . ARG A 1 221 ? 2.663 35.542 7.740 1.00 72.62 221 ARG A CA 1
ATOM 1788 C C . ARG A 1 221 ? 1.781 36.613 7.124 1.00 76.21 221 ARG A C 1
ATOM 1789 O O . ARG A 1 221 ? 1.106 37.338 7.855 1.00 77.64 221 ARG A O 1
ATOM 1797 N N . ASN A 1 222 ? 1.791 36.715 5.795 1.00 77.94 222 ASN A N 1
ATOM 1798 C CA . ASN A 1 222 ? 0.945 37.670 5.079 1.00 81.65 222 ASN A CA 1
ATOM 1799 C C . ASN A 1 222 ? -0.430 37.059 4.804 1.00 81.03 222 ASN A C 1
ATOM 1800 O O . ASN A 1 222 ? -0.594 36.249 3.887 1.00 80.56 222 ASN A O 1
ATOM 1805 N N . PHE A 1 223 ? -1.413 37.468 5.601 1.00 81.00 223 PHE A N 1
ATOM 1806 C CA . PHE A 1 223 ? -2.729 36.845 5.601 1.00 79.99 223 PHE A CA 1
ATOM 1807 C C . PHE A 1 223 ? -3.427 36.959 4.260 1.00 83.16 223 PHE A C 1
ATOM 1808 O O . PHE A 1 223 ? -4.038 36.000 3.798 1.00 81.73 223 PHE A O 1
ATOM 1816 N N . GLU A 1 224 ? -3.334 38.131 3.636 1.00 87.74 224 GLU A N 1
ATOM 1817 C CA . GLU A 1 224 ? -3.990 38.352 2.354 1.00 91.42 224 GLU A CA 1
ATOM 1818 C C . GLU A 1 224 ? -3.461 37.408 1.280 1.00 90.60 224 GLU A C 1
ATOM 1819 O O . GLU A 1 224 ? -4.243 36.758 0.587 1.00 91.07 224 GLU A O 1
ATOM 1825 N N . GLU A 1 225 ? -2.141 37.314 1.159 1.00 89.57 225 GLU A N 1
ATOM 1826 C CA . GLU A 1 225 ? -1.532 36.399 0.194 1.00 89.07 225 GLU A CA 1
ATOM 1827 C C . GLU A 1 225 ? -1.867 34.935 0.559 1.00 85.12 225 GLU A C 1
ATOM 1828 O O . GLU A 1 225 ? -2.015 34.093 -0.331 1.00 85.22 225 GLU A O 1
ATOM 1834 N N . LEU A 1 226 ? -2.007 34.639 1.854 1.00 81.83 226 LEU A N 1
ATOM 1835 C CA . LEU A 1 226 ? -2.317 33.272 2.286 1.00 78.34 226 LEU A CA 1
ATOM 1836 C C . LEU A 1 226 ? -3.756 32.939 1.907 1.00 80.08 226 LEU A C 1
ATOM 1837 O O . LEU A 1 226 ? -4.026 31.876 1.352 1.00 79.00 226 LEU A O 1
ATOM 1842 N N . LYS A 1 227 ? -4.668 33.863 2.188 1.00 83.27 227 LYS A N 1
ATOM 1843 C CA . LYS A 1 227 ? -6.088 33.681 1.871 1.00 85.75 227 LYS A CA 1
ATOM 1844 C C . LYS A 1 227 ? -6.320 33.359 0.395 1.00 89.18 227 LYS A C 1
ATOM 1845 O O . LYS A 1 227 ? -7.100 32.465 0.062 1.00 88.76 227 LYS A O 1
ATOM 1851 N N . LYS A 1 228 ? -5.643 34.080 -0.488 1.00 93.25 228 LYS A N 1
ATOM 1852 C CA . LYS A 1 228 ? -5.797 33.828 -1.919 1.00 97.35 228 LYS A CA 1
ATOM 1853 C C . LYS A 1 228 ? -5.240 32.451 -2.277 1.00 95.41 228 LYS A C 1
ATOM 1854 O O . LYS A 1 228 ? -5.929 31.658 -2.921 1.00 96.60 228 LYS A O 1
ATOM 1860 N N . ALA A 1 229 ? -4.022 32.156 -1.818 1.00 92.96 229 ALA A N 1
ATOM 1861 C CA . ALA A 1 229 ? -3.404 30.844 -2.036 1.00 90.41 229 ALA A CA 1
ATOM 1862 C C . ALA A 1 229 ? -4.291 29.700 -1.540 1.00 88.14 229 ALA A C 1
ATOM 1863 O O . ALA A 1 229 ? -4.561 28.757 -2.282 1.00 88.58 229 ALA A O 1
ATOM 1865 N N . TYR A 1 230 ? -4.750 29.804 -0.294 1.00 86.14 230 TYR A N 1
ATOM 1866 C CA . TYR A 1 230 ? -5.551 28.754 0.350 1.00 83.82 230 TYR A CA 1
ATOM 1867 C C . TYR A 1 230 ? -6.878 28.419 -0.340 1.00 86.63 230 TYR A C 1
ATOM 1868 O O . TYR A 1 230 ? -7.406 27.311 -0.159 1.00 85.21 230 TYR A O 1
ATOM 1877 N N . GLU A 1 231 ? -7.433 29.368 -1.094 1.00 90.91 231 GLU A N 1
ATOM 1878 C CA . GLU A 1 231 ? -8.669 29.121 -1.846 1.00 93.90 231 GLU A CA 1
ATOM 1879 C C . GLU A 1 231 ? -8.405 28.159 -3.011 1.00 94.92 231 GLU A C 1
ATOM 1880 O O . GLU A 1 231 ? -9.178 27.227 -3.251 1.00 94.96 231 GLU A O 1
ATOM 1886 N N . LYS A 1 232 ? -7.285 28.369 -3.695 1.00 95.66 232 LYS A N 1
ATOM 1887 C CA . LYS A 1 232 ? -6.828 27.468 -4.759 1.00 96.49 232 LYS A CA 1
ATOM 1888 C C . LYS A 1 232 ? -6.343 26.116 -4.210 1.00 92.00 232 LYS A C 1
ATOM 1889 O O . LYS A 1 232 ? -6.135 25.172 -4.977 1.00 93.01 232 LYS A O 1
ATOM 1895 N N . VAL A 1 233 ? -6.164 26.025 -2.892 1.00 87.11 233 VAL A N 1
ATOM 1896 C CA . VAL A 1 233 ? -5.591 24.837 -2.266 1.00 82.65 233 VAL A CA 1
ATOM 1897 C C . VAL A 1 233 ? -6.647 23.840 -1.759 1.00 80.54 233 VAL A C 1
ATOM 1898 O O . VAL A 1 233 ? -7.656 24.243 -1.172 1.00 80.13 233 VAL A O 1
ATOM 1902 N N . PRO A 1 234 ? -6.405 22.532 -1.987 1.00 79.04 234 PRO A N 1
ATOM 1903 C CA . PRO A 1 234 ? -7.308 21.479 -1.526 1.00 77.42 234 PRO A CA 1
ATOM 1904 C C . PRO A 1 234 ? -7.238 21.272 -0.034 1.00 72.83 234 PRO A C 1
ATOM 1905 O O . PRO A 1 234 ? -6.178 21.449 0.556 1.00 71.02 234 PRO A O 1
ATOM 1909 N N . SER A 1 235 ? -8.361 20.890 0.561 1.00 71.39 235 SER A N 1
ATOM 1910 C CA . SER A 1 235 ? -8.405 20.478 1.948 1.00 67.23 235 SER A CA 1
ATOM 1911 C C . SER A 1 235 ? -8.100 18.981 2.047 1.00 65.13 235 SER A C 1
ATOM 1912 O O . SER A 1 235 ? -8.884 18.160 1.572 1.00 66.45 235 SER A O 1
ATOM 1915 N N . ILE A 1 236 ? -6.962 18.636 2.655 1.00 61.63 236 ILE A N 1
ATOM 1916 C CA . ILE A 1 236 ? -6.582 17.235 2.881 1.00 59.48 236 ILE A CA 1
ATOM 1917 C C . ILE A 1 236 ? -5.493 17.094 3.965 1.00 55.98 236 ILE A C 1
ATOM 1918 O O . ILE A 1 236 ? -4.644 17.967 4.122 1.00 55.23 236 ILE A O 1
ATOM 1923 N N . SER A 1 237 ? -5.538 15.990 4.706 1.00 53.58 237 SER A N 1
ATOM 1924 C CA . SER A 1 237 ? -4.542 15.698 5.738 1.00 50.76 237 SER A CA 1
ATOM 1925 C C . SER A 1 237 ? -3.183 15.294 5.135 1.00 50.41 237 SER A C 1
ATOM 1926 O O . SER A 1 237 ? -3.083 14.915 3.967 1.00 52.81 237 SER A O 1
ATOM 1929 N N . VAL A 1 238 ? -2.140 15.382 5.949 1.00 47.81 238 VAL A N 1
ATOM 1930 C CA . VAL A 1 238 ? -0.775 15.034 5.507 1.00 47.11 238 VAL A CA 1
ATOM 1931 C C . VAL A 1 238 ? -0.681 13.524 5.285 1.00 47.04 238 VAL A C 1
ATOM 1932 O O . VAL A 1 238 ? 0.062 13.051 4.433 1.00 48.11 238 VAL A O 1
ATOM 1936 N N . ASP A 1 239 ? -1.493 12.789 6.031 1.00 46.00 239 ASP A N 1
ATOM 1937 C CA . ASP A 1 239 ? -1.501 11.339 5.999 1.00 46.26 239 ASP A CA 1
ATOM 1938 C C . ASP A 1 239 ? -1.917 10.812 4.637 1.00 49.15 239 ASP A C 1
ATOM 1939 O O . ASP A 1 239 ? -1.243 9.928 4.103 1.00 50.48 239 ASP A O 1
ATOM 1944 N N . TYR A 1 240 ? -3.020 11.346 4.089 1.00 50.56 240 TYR A N 1
ATOM 1945 C CA . TYR A 1 240 ? -3.494 10.988 2.727 1.00 53.90 240 TYR A CA 1
ATOM 1946 C C . TYR A 1 240 ? -2.706 11.715 1.654 1.00 55.81 240 TYR A C 1
ATOM 1947 O O . TYR A 1 240 ? -2.374 11.150 0.610 1.00 59.64 240 TYR A O 1
ATOM 1956 N N . ALA A 1 241 ? -2.460 12.998 1.875 1.00 55.42 241 ALA A N 1
ATOM 1957 C CA . ALA A 1 241 ? -1.771 13.810 0.886 1.00 57.40 241 ALA A CA 1
ATOM 1958 C C . ALA A 1 241 ? -0.383 13.249 0.617 1.00 57.22 241 ALA A C 1
ATOM 1959 O O . ALA A 1 241 ? 0.020 13.142 -0.537 1.00 58.78 241 ALA A O 1
ATOM 1961 N N . VAL A 1 242 ? 0.331 12.874 1.689 1.00 54.24 242 VAL A N 1
ATOM 1962 C CA . VAL A 1 242 ? 1.750 12.533 1.584 1.00 53.78 242 VAL A CA 1
ATOM 1963 C C . VAL A 1 242 ? 2.139 11.160 2.118 1.00 53.41 242 VAL A C 1
ATOM 1964 O O . VAL A 1 242 ? 2.810 10.386 1.412 1.00 54.64 242 VAL A O 1
ATOM 1968 N N . MET A 1 243 ? 1.735 10.857 3.355 1.00 51.21 243 MET A N 1
ATOM 1969 C CA . MET A 1 243 ? 2.266 9.678 4.042 1.00 50.82 243 MET A CA 1
ATOM 1970 C C . MET A 1 243 ? 1.917 8.381 3.324 1.00 53.12 243 MET A C 1
ATOM 1971 O O . MET A 1 243 ? 2.782 7.538 3.158 1.00 53.41 243 MET A O 1
ATOM 1976 N N . GLU A 1 244 ? 0.649 8.235 2.926 1.00 54.94 244 GLU A N 1
ATOM 1977 C CA . GLU A 1 244 ? 0.178 7.080 2.164 1.00 58.01 244 GLU A CA 1
ATOM 1978 C C . GLU A 1 244 ? 0.892 6.875 0.815 1.00 60.32 244 GLU A C 1
ATOM 1979 O O . GLU A 1 244 ? 0.914 5.764 0.311 1.00 62.08 244 GLU A O 1
ATOM 1985 N N . LYS A 1 245 ? 1.460 7.942 0.255 1.00 60.32 245 LYS A N 1
ATOM 1986 C CA . LYS A 1 245 ? 2.057 7.919 -1.080 1.00 63.16 245 LYS A CA 1
ATOM 1987 C C . LYS A 1 245 ? 3.587 7.964 -1.089 1.00 62.44 245 LYS A C 1
ATOM 1988 O O . LYS A 1 245 ? 4.199 7.564 -2.080 1.00 64.65 245 LYS A O 1
ATOM 1994 N N . SER A 1 246 ? 4.212 8.460 -0.014 1.00 59.35 246 SER A N 1
ATOM 1995 C CA . SER A 1 246 ? 5.680 8.644 -0.008 1.00 58.33 246 SER A CA 1
ATOM 1996 C C . SER A 1 246 ? 6.428 7.314 -0.005 1.00 59.83 246 SER A C 1
ATOM 1997 O O . SER A 1 246 ? 5.979 6.329 0.604 1.00 60.36 246 SER A O 1
ATOM 2000 N N . LYS A 1 247 ? 7.591 7.320 -0.652 1.00 60.59 247 LYS A N 1
ATOM 2001 C CA . LYS A 1 247 ? 8.414 6.131 -0.806 1.00 62.05 247 LYS A CA 1
ATOM 2002 C C . LYS A 1 247 ? 9.467 6.034 0.300 1.00 59.45 247 LYS A C 1
ATOM 2003 O O . LYS A 1 247 ? 10.197 5.050 0.369 1.00 59.99 247 LYS A O 1
ATOM 2009 N N . LYS A 1 248 ? 9.555 7.051 1.159 1.00 56.88 248 LYS A N 1
ATOM 2010 C CA . LYS A 1 248 ? 10.629 7.102 2.147 1.00 54.83 248 LYS A CA 1
ATOM 2011 C C . LYS A 1 248 ? 10.137 7.430 3.567 1.00 51.11 248 LYS A C 1
ATOM 2012 O O . LYS A 1 248 ? 10.597 8.376 4.197 1.00 49.05 248 LYS A O 1
ATOM 2018 N N . VAL A 1 249 ? 9.207 6.621 4.063 1.00 50.24 249 VAL A N 1
ATOM 2019 C CA . VAL A 1 249 ? 8.714 6.744 5.436 1.00 47.19 249 VAL A CA 1
ATOM 2020 C C . VAL A 1 249 ? 9.498 5.825 6.393 1.00 47.08 249 VAL A C 1
ATOM 2021 O O . VAL A 1 249 ? 9.855 4.700 6.051 1.00 48.42 249 VAL A O 1
AT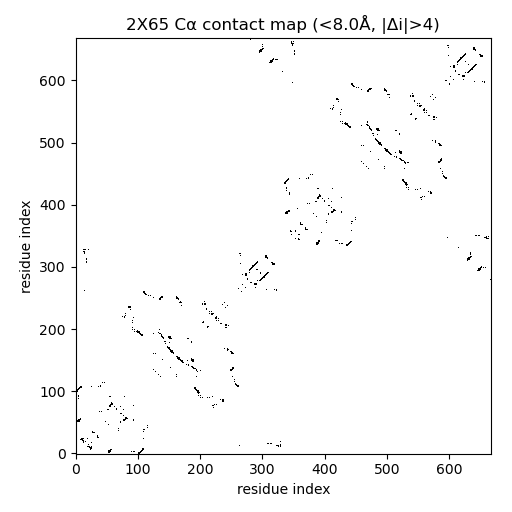OM 2025 N N . ARG A 1 250 ? 9.751 6.316 7.604 1.00 45.13 250 ARG A N 1
ATOM 2026 C CA . ARG A 1 250 ? 10.409 5.529 8.653 1.00 44.60 250 ARG A CA 1
ATOM 2027 C C . ARG A 1 250 ? 9.559 5.567 9.900 1.00 42.88 250 ARG A C 1
ATOM 2028 O O . ARG A 1 250 ? 8.786 6.514 10.101 1.00 41.59 250 ARG A O 1
ATOM 2036 N N . VAL A 1 251 ? 9.688 4.529 10.726 1.00 43.09 251 VAL A N 1
ATOM 2037 C CA . VAL A 1 251 ? 9.005 4.502 12.021 1.00 41.57 251 VAL A CA 1
ATOM 2038 C C . VAL A 1 251 ? 9.985 4.231 13.147 1.00 41.85 251 VAL A C 1
ATOM 2039 O O . VAL A 1 251 ? 10.871 3.374 13.016 1.00 42.98 251 VAL A O 1
ATOM 2043 N N . VAL A 1 252 ? 9.844 4.998 14.229 1.00 40.83 252 VAL A N 1
ATOM 2044 C CA . VAL A 1 252 ? 10.391 4.604 15.531 1.00 41.70 252 VAL A CA 1
ATOM 2045 C C . VAL A 1 252 ? 9.262 4.251 16.487 1.00 41.39 252 VAL A C 1
ATOM 2046 O O . VAL A 1 252 ? 8.137 4.753 16.379 1.00 40.23 252 VAL A O 1
ATOM 2050 N N . LYS A 1 253 ? 9.581 3.362 17.408 1.00 42.66 253 LYS A N 1
ATOM 2051 C CA . LYS A 1 253 ? 8.616 2.877 18.360 1.00 43.90 253 LYS A CA 1
ATOM 2052 C C . LYS A 1 253 ? 8.556 3.957 19.436 1.00 42.56 253 LYS A C 1
ATOM 2053 O O . LYS A 1 253 ? 9.594 4.508 19.782 1.00 42.93 253 LYS A O 1
ATOM 2059 N N . ALA A 1 254 ? 7.361 4.318 19.899 1.00 41.42 254 ALA A N 1
ATOM 2060 C CA . ALA A 1 254 ? 7.231 5.326 20.962 1.00 40.37 254 ALA A CA 1
ATOM 2061 C C . ALA A 1 254 ? 7.695 4.795 22.323 1.00 41.48 254 ALA A C 1
ATOM 2062 O O . ALA A 1 254 ? 7.306 3.737 22.766 1.00 42.45 254 ALA A O 1
ATOM 2064 N N . ASP A 1 255 ? 8.579 5.538 22.968 1.00 42.02 255 ASP A N 1
ATOM 2065 C CA . ASP A 1 255 ? 9.057 5.192 24.315 1.00 43.31 255 ASP A CA 1
ATOM 2066 C C . ASP A 1 255 ? 8.041 5.638 25.386 1.00 40.94 255 ASP A C 1
ATOM 2067 O O . ASP A 1 255 ? 8.371 5.624 26.565 1.00 41.92 255 ASP A O 1
ATOM 2072 N N . PHE A 1 256 ? 6.816 6.001 25.004 1.00 39.38 256 PHE A N 1
ATOM 2073 C CA . PHE A 1 256 ? 5.891 6.650 25.948 1.00 37.77 256 PHE A CA 1
ATOM 2074 C C . PHE A 1 256 ? 4.413 6.290 25.830 1.00 37.48 256 PHE A C 1
ATOM 2075 O O . PHE A 1 256 ? 3.925 5.980 24.744 1.00 38.20 256 PHE A O 1
ATOM 2083 N N . GLU A 1 257 ? 3.715 6.386 26.978 1.00 37.15 257 GLU A N 1
ATOM 2084 C CA A GLU A 1 257 ? 2.267 6.238 27.010 0.50 35.98 257 GLU A CA 1
ATOM 2085 C CA B GLU A 1 257 ? 2.251 6.284 27.097 0.50 36.15 257 GLU A CA 1
ATOM 2086 C C . GLU A 1 257 ? 1.623 7.434 26.306 1.00 34.25 257 GLU A C 1
ATOM 2087 O O . GLU A 1 257 ? 2.083 8.581 26.421 1.00 32.97 257 GLU A O 1
ATOM 2098 N N . TRP A 1 258 ? 0.584 7.142 25.534 1.00 32.95 258 TRP A N 1
ATOM 2099 C CA . TRP A 1 258 ? -0.028 8.117 24.633 1.00 31.50 258 TRP A CA 1
ATOM 2100 C C . TRP A 1 258 ? -1.540 7.954 24.525 1.00 31.32 258 TRP A C 1
ATOM 2101 O O . TRP A 1 258 ? -2.030 6.843 24.649 1.00 32.10 258 TRP A O 1
ATOM 2112 N N . SER A 1 259 ? -2.261 9.061 24.291 1.00 31.15 259 SER A N 1
ATOM 2113 C CA . SER A 1 259 ? -3.677 9.048 23.819 1.00 30.92 259 SER A CA 1
ATOM 2114 C C . SER A 1 259 ? -4.051 10.242 22.938 1.00 29.91 259 SER A C 1
ATOM 2115 O O . SER A 1 259 ? -3.605 11.345 23.199 1.00 28.79 259 SER A O 1
ATOM 2118 N N . ASP A 1 260 ? -4.881 10.020 21.904 1.00 30.37 260 ASP A N 1
ATOM 2119 C CA . ASP A 1 260 ? -5.427 11.117 21.077 1.00 30.74 260 ASP A CA 1
ATOM 2120 C C . ASP A 1 260 ? -6.740 11.688 21.681 1.00 31.15 260 ASP A C 1
ATOM 2121 O O . ASP A 1 260 ? -7.332 12.636 21.133 1.00 30.58 260 ASP A O 1
ATOM 2126 N N . LEU A 1 261 ? -7.146 11.118 22.827 1.00 30.90 261 LEU A N 1
ATOM 2127 C CA . LEU A 1 261 ? -8.350 11.529 23.540 1.00 31.17 261 LEU A CA 1
ATOM 2128 C C . LEU A 1 261 ? -9.549 11.667 22.574 1.00 30.35 261 LEU A C 1
ATOM 2129 O O . LEU A 1 261 ? -10.077 12.748 22.395 1.00 29.87 261 LEU A O 1
ATOM 2134 N N . GLY A 1 262 ? -9.919 10.575 21.934 1.00 31.63 262 GLY A N 1
ATOM 2135 C CA . GLY A 1 262 ? -10.985 10.573 20.891 1.00 32.22 262 GLY A CA 1
ATOM 2136 C C . GLY A 1 262 ? -12.368 10.969 21.454 1.00 33.02 262 GLY A C 1
ATOM 2137 O O . GLY A 1 262 ? -13.136 11.708 20.797 1.00 32.91 262 GLY A O 1
ATOM 2138 N N . ASN A 1 263 ? -12.674 10.510 22.680 1.00 32.06 263 ASN A N 1
ATOM 2139 C CA . ASN A 1 263 ? -14.008 10.704 23.248 1.00 31.73 263 ASN A CA 1
ATOM 2140 C C . ASN A 1 263 ? -14.035 10.503 24.770 1.00 30.93 263 ASN A C 1
ATOM 2141 O O . ASN A 1 263 ? -12.992 10.261 25.402 1.00 30.46 263 ASN A O 1
ATOM 2146 N N . TRP A 1 264 ? -15.220 10.628 25.379 1.00 30.49 264 TRP A N 1
ATOM 2147 C CA . TRP A 1 264 ? -15.350 10.484 26.837 1.00 28.81 264 TRP A CA 1
ATOM 2148 C C . TRP A 1 264 ? -14.815 9.147 27.350 1.00 28.58 264 TRP A C 1
ATOM 2149 O O . TRP A 1 264 ? -14.332 9.043 28.497 1.00 26.73 264 TRP A O 1
ATOM 2160 N N . SER A 1 265 ? -14.873 8.119 26.515 1.00 28.69 265 SER A N 1
ATOM 2161 C CA . SER A 1 265 ? -14.349 6.818 26.943 1.00 30.13 265 SER A CA 1
ATOM 2162 C C . SER A 1 265 ? -12.815 6.894 27.100 1.00 30.10 265 SER A C 1
ATOM 2163 O O . SER A 1 265 ? -12.223 6.305 28.031 1.00 29.73 265 SER A O 1
ATOM 2166 N N . SER A 1 266 ? -12.176 7.677 26.236 1.00 30.12 266 SER A N 1
ATOM 2167 C CA . SER A 1 266 ? -10.713 7.893 26.355 1.00 30.16 266 SER A CA 1
ATOM 2168 C C . SER A 1 266 ? -10.363 8.457 27.715 1.00 28.99 266 SER A C 1
ATOM 2169 O O . SER A 1 266 ? -9.338 8.117 28.312 1.00 29.34 266 SER A O 1
ATOM 2172 N N . VAL A 1 267 ? -11.227 9.332 28.210 1.00 27.73 267 VAL A N 1
ATOM 2173 C CA . VAL A 1 267 ? -11.016 9.929 29.508 1.00 26.59 267 VAL A CA 1
ATOM 2174 C C . VAL A 1 267 ? -11.199 8.920 30.607 1.00 27.71 267 VAL A C 1
ATOM 2175 O O . VAL A 1 267 ? -10.397 8.865 31.552 1.00 28.88 267 VAL A O 1
ATOM 2179 N N . ARG A 1 268 ? -12.237 8.093 30.504 1.00 28.86 268 ARG A N 1
ATOM 2180 C CA . ARG A 1 268 ? -12.452 7.076 31.534 1.00 30.29 268 ARG A CA 1
ATOM 2181 C C . ARG A 1 268 ? -11.237 6.136 31.611 1.00 31.66 268 ARG A C 1
ATOM 2182 O O . ARG A 1 268 ? -10.791 5.718 32.702 1.00 33.41 268 ARG A O 1
ATOM 2190 N N . GLU A 1 269 ? -10.698 5.804 30.458 1.00 32.64 269 GLU A N 1
ATOM 2191 C CA . GLU A 1 269 ? -9.524 4.911 30.372 1.00 35.26 269 GLU A CA 1
ATOM 2192 C C . GLU A 1 269 ? -8.367 5.438 31.232 1.00 34.15 269 GLU A C 1
ATOM 2193 O O . GLU A 1 269 ? -7.661 4.687 31.838 1.00 34.49 269 GLU A O 1
ATOM 2199 N N . ILE A 1 270 ? -8.241 6.756 31.305 1.00 33.33 270 ILE A N 1
ATOM 2200 C CA . ILE A 1 270 ? -7.173 7.394 32.039 1.00 33.12 270 ILE A CA 1
ATOM 2201 C C . ILE A 1 270 ? -7.481 7.582 33.514 1.00 33.90 270 ILE A C 1
ATOM 2202 O O . ILE A 1 270 ? -6.615 7.364 34.368 1.00 35.21 270 ILE A O 1
ATOM 2207 N N . GLU A 1 271 ? -8.711 7.965 33.833 1.00 33.95 271 GLU A N 1
ATOM 2208 C CA . GLU A 1 271 ? -9.064 8.289 35.215 1.00 34.83 271 GLU A CA 1
ATOM 2209 C C . GLU A 1 271 ? -9.646 7.125 35.966 1.00 34.47 271 GLU A C 1
ATOM 2210 O O . GLU A 1 271 ? -9.630 7.131 37.165 1.00 34.14 271 GLU A O 1
ATOM 2216 N N . GLY A 1 272 ? -10.212 6.178 35.236 1.00 34.47 272 GLY A N 1
ATOM 2217 C CA . GLY A 1 272 ? -10.954 5.080 35.827 1.00 36.16 272 GLY A CA 1
ATOM 2218 C C . GLY A 1 272 ? -12.458 5.353 35.914 1.00 36.26 272 GLY A C 1
ATOM 2219 O O . GLY A 1 272 ? -12.935 6.498 35.835 1.00 34.94 272 GLY A O 1
ATOM 2220 N N . TYR A 1 273 ? -13.198 4.274 36.086 1.00 37.39 273 TYR A N 1
ATOM 2221 C CA . TYR A 1 273 ? -14.601 4.350 36.470 1.00 37.81 273 TYR A CA 1
ATOM 2222 C C . TYR A 1 273 ? -14.785 5.136 37.773 1.00 38.96 273 TYR A C 1
ATOM 2223 O O . TYR A 1 273 ? -13.821 5.416 38.503 1.00 38.83 273 TYR A O 1
ATOM 2232 N N . THR A 1 274 ? -16.029 5.535 38.042 1.00 39.27 274 THR A N 1
ATOM 2233 C CA . THR A 1 274 ? -16.303 6.387 39.179 1.00 40.33 274 THR A CA 1
ATOM 2234 C C . THR A 1 274 ? -16.826 5.520 40.310 1.00 43.54 274 THR A C 1
ATOM 2235 O O . THR A 1 274 ? -17.608 4.599 40.082 1.00 43.62 274 THR A O 1
ATOM 2239 N N . GLU A 1 275 ? -16.389 5.855 41.521 1.00 46.40 275 GLU A N 1
ATOM 2240 C CA . GLU A 1 275 ? -16.812 5.181 42.733 1.00 49.93 275 GLU A CA 1
ATOM 2241 C C . GLU A 1 275 ? -18.032 5.869 43.299 1.00 50.47 275 GLU A C 1
ATOM 2242 O O . GLU A 1 275 ? -18.223 7.085 43.134 1.00 49.84 275 GLU A O 1
ATOM 2248 N N . GLU A 1 276 ? -18.848 5.075 43.980 1.00 52.39 276 GLU A N 1
ATOM 2249 C CA . GLU A 1 276 ? -19.987 5.574 44.724 1.00 53.72 276 GLU A CA 1
ATOM 2250 C C . GLU A 1 276 ? -19.537 6.584 45.782 1.00 54.97 276 GLU A C 1
ATOM 2251 O O . GLU A 1 276 ? -18.433 6.504 46.290 1.00 56.81 276 GLU A O 1
ATOM 2257 N N . SER A 1 277 ? -20.390 7.548 46.081 1.00 55.15 277 SER A N 1
ATOM 2258 C CA . SER A 1 277 ? -20.080 8.595 47.042 1.00 56.55 277 SER A CA 1
ATOM 2259 C C . SER A 1 277 ? -21.378 9.330 47.396 1.00 56.68 277 SER A C 1
ATOM 2260 O O . SER A 1 277 ? -22.467 8.885 47.032 1.00 54.97 277 SER A O 1
ATOM 2263 N N . ASP A 1 278 ? -21.261 10.448 48.111 1.00 58.16 278 ASP A N 1
ATOM 2264 C CA . ASP A 1 278 ? -22.433 11.225 48.534 1.00 58.58 278 ASP A CA 1
ATOM 2265 C C . ASP A 1 278 ? -23.060 11.931 47.358 1.00 55.62 278 ASP A C 1
ATOM 2266 O O . ASP A 1 278 ? -24.167 12.433 47.476 1.00 56.01 278 ASP A O 1
ATOM 2271 N N . GLU A 1 279 ? -22.335 11.983 46.239 1.00 53.08 279 GLU A N 1
ATOM 2272 C CA . GLU A 1 279 ? -22.767 12.647 45.013 1.00 50.55 279 GLU A CA 1
ATOM 2273 C C . GLU A 1 279 ? -22.970 11.688 43.841 1.00 47.04 279 GLU A C 1
ATOM 2274 O O . GLU A 1 279 ? -23.465 12.084 42.789 1.00 45.14 279 GLU A O 1
ATOM 2280 N N . VAL A 1 280 ? -22.551 10.445 43.982 1.00 45.29 280 VAL A N 1
ATOM 2281 C CA . VAL A 1 280 ? -22.688 9.497 42.890 1.00 42.84 280 VAL A CA 1
ATOM 2282 C C . VAL A 1 280 ? -23.230 8.233 43.514 1.00 43.18 280 VAL A C 1
ATOM 2283 O O . VAL A 1 280 ? -22.521 7.559 44.241 1.00 43.48 280 VAL A O 1
ATOM 2287 N N . ILE A 1 281 ? -24.503 7.945 43.251 1.00 42.70 281 ILE A N 1
ATOM 2288 C CA . ILE A 1 281 ? -25.194 6.773 43.843 1.00 43.97 281 ILE A CA 1
ATOM 2289 C C . ILE A 1 281 ? -25.407 5.712 42.791 1.00 43.28 281 ILE A C 1
ATOM 2290 O O . ILE A 1 281 ? -26.054 5.971 41.772 1.00 42.31 281 ILE A O 1
ATOM 2295 N N . LEU A 1 282 ? -24.881 4.519 43.043 1.00 43.94 282 LEU A N 1
ATOM 2296 C CA . LEU A 1 282 ? -24.998 3.406 42.113 1.00 44.44 282 LEU A CA 1
ATOM 2297 C C . LEU A 1 282 ? -25.806 2.223 42.693 1.00 46.42 282 LEU A C 1
ATOM 2298 O O . LEU A 1 282 ? -25.410 1.618 43.691 1.00 48.62 282 LEU A O 1
ATOM 2303 N N . VAL A 1 283 ? -26.955 1.923 42.076 1.00 45.95 283 VAL A N 1
ATOM 2304 C CA . VAL A 1 283 ? -27.785 0.782 42.437 1.00 46.75 283 VAL A CA 1
ATOM 2305 C C . VAL A 1 283 ? -27.839 -0.144 41.220 1.00 47.00 283 VAL A C 1
ATOM 2306 O O . VAL A 1 283 ? -28.253 0.260 40.143 1.00 45.37 283 VAL A O 1
ATOM 2310 N N . ASP A 1 284 ? -27.372 -1.377 41.371 1.00 48.97 284 ASP A N 1
ATOM 2311 C CA . ASP A 1 284 ? -27.307 -2.339 40.249 1.00 49.83 284 ASP A CA 1
ATOM 2312 C C . ASP A 1 284 ? -26.627 -1.797 38.996 1.00 48.20 284 ASP A C 1
ATOM 2313 O O . ASP A 1 284 ? -27.044 -2.086 37.865 1.00 47.76 284 ASP A O 1
ATOM 2318 N N . SER A 1 285 ? -25.556 -1.039 39.208 1.00 46.96 285 SER A N 1
ATOM 2319 C CA . SER A 1 285 ? -24.878 -0.342 38.129 1.00 45.77 285 SER A CA 1
ATOM 2320 C C . SER A 1 285 ? -23.375 -0.530 38.271 1.00 46.05 285 SER A C 1
ATOM 2321 O O . SER A 1 285 ? -22.826 -0.141 39.297 1.00 46.43 285 SER A O 1
ATOM 2324 N N . ASP A 1 286 ? -22.733 -1.118 37.256 1.00 46.03 286 ASP A N 1
ATOM 2325 C CA . ASP A 1 286 ? -21.275 -1.296 37.225 1.00 46.16 286 ASP A CA 1
ATOM 2326 C C . ASP A 1 286 ? -20.595 -0.496 36.133 1.00 43.59 286 ASP A C 1
ATOM 2327 O O . ASP A 1 286 ? -21.189 -0.214 35.090 1.00 41.34 286 ASP A O 1
ATOM 2332 N N . ARG A 1 287 ? -19.313 -0.193 36.347 1.00 43.04 287 ARG A N 1
ATOM 2333 C CA . ARG A 1 287 ? -18.479 0.401 35.312 1.00 41.43 287 ARG A CA 1
ATOM 2334 C C . ARG A 1 287 ? -19.153 1.667 34.775 1.00 39.12 287 ARG A C 1
ATOM 2335 O O . ARG A 1 287 ? -19.550 1.729 33.593 1.00 37.81 287 ARG A O 1
ATOM 2343 N N . VAL A 1 288 ? -19.357 2.625 35.671 1.00 38.18 288 VAL A N 1
ATOM 2344 C CA . VAL A 1 288 ? -19.974 3.898 35.299 1.00 37.09 288 VAL A CA 1
ATOM 2345 C C . VAL A 1 288 ? -18.918 4.987 35.394 1.00 36.14 288 VAL A C 1
ATOM 2346 O O . VAL A 1 288 ? -18.034 4.952 36.257 1.00 37.90 288 VAL A O 1
ATOM 2350 N N . PHE A 1 289 ? -19.011 5.953 34.494 1.00 33.73 289 PHE A N 1
ATOM 2351 C CA . PHE A 1 289 ? -18.148 7.096 34.522 1.00 32.06 289 PHE A CA 1
ATOM 2352 C C . PHE A 1 289 ? -19.053 8.316 34.620 1.00 31.23 289 PHE A C 1
ATOM 2353 O O . PHE A 1 289 ? -19.800 8.602 33.705 1.00 29.42 289 PHE A O 1
ATOM 2361 N N . VAL A 1 290 ? -18.971 9.004 35.754 1.00 31.16 290 VAL A N 1
ATOM 2362 C CA . VAL A 1 290 ? -19.860 10.067 36.106 1.00 31.73 290 VAL A CA 1
ATOM 2363 C C . VAL A 1 290 ? -19.106 11.302 36.560 1.00 32.52 290 VAL A C 1
ATOM 2364 O O . VAL A 1 290 ? -18.280 11.225 37.465 1.00 33.85 290 VAL A O 1
ATOM 2368 N N . LYS A 1 291 ? -19.414 12.429 35.934 1.00 32.84 291 LYS A N 1
ATOM 2369 C CA . LYS A 1 291 ? -18.910 13.711 36.307 1.00 34.29 291 LYS A CA 1
ATOM 2370 C C . LYS A 1 291 ? -20.058 14.591 36.771 1.00 35.54 291 LYS A C 1
ATOM 2371 O O . LYS A 1 291 ? -20.915 15.022 35.977 1.00 35.47 291 LYS A O 1
ATOM 2377 N N . THR A 1 292 ? -20.087 14.848 38.065 1.00 37.61 292 THR A N 1
ATOM 2378 C CA . THR A 1 292 ? -21.176 15.584 38.677 1.00 39.15 292 THR A CA 1
ATOM 2379 C C . THR A 1 292 ? -20.923 17.058 38.489 1.00 40.42 292 THR A C 1
ATOM 2380 O O . THR A 1 292 ? -19.770 17.485 38.281 1.00 39.48 292 THR A O 1
ATOM 2384 N N . HIS A 1 293 ? -22.006 17.836 38.526 1.00 41.53 293 HIS A N 1
ATOM 2385 C CA . HIS A 1 293 ? -21.884 19.285 38.510 1.00 43.38 293 HIS A CA 1
ATOM 2386 C C . HIS A 1 293 ? -22.265 19.797 39.893 1.00 45.25 293 HIS A C 1
ATOM 2387 O O . HIS A 1 293 ? -21.410 19.906 40.764 1.00 47.33 293 HIS A O 1
ATOM 2394 N N . ASN A 1 294 ? -23.533 20.079 40.123 1.00 46.14 294 ASN A N 1
ATOM 2395 C CA . ASN A 1 294 ? -23.945 20.773 41.361 1.00 48.23 294 ASN A CA 1
ATOM 2396 C C . ASN A 1 294 ? -24.950 19.967 42.204 1.00 47.23 294 ASN A C 1
ATOM 2397 O O . ASN A 1 294 ? -25.550 20.503 43.140 1.00 48.91 294 ASN A O 1
ATOM 2402 N N . LYS A 1 295 ? -25.119 18.683 41.874 1.00 44.77 295 LYS A N 1
ATOM 2403 C CA . LYS A 1 295 ? -26.102 17.846 42.538 1.00 43.11 295 LYS A CA 1
ATOM 2404 C C . LYS A 1 295 ? -25.817 16.354 42.417 1.00 40.81 295 LYS A C 1
ATOM 2405 O O . LYS A 1 295 ? -25.009 15.922 41.567 1.00 40.21 295 LYS A O 1
ATOM 2411 N N . PRO A 1 296 ? -26.434 15.549 43.288 1.00 39.26 296 PRO A N 1
ATOM 2412 C CA . PRO A 1 296 ? -26.189 14.119 43.177 1.00 38.09 296 PRO A CA 1
ATOM 2413 C C . PRO A 1 296 ? -26.705 13.519 41.856 1.00 35.67 296 PRO A C 1
ATOM 2414 O O . PRO A 1 296 ? -27.709 13.976 41.288 1.00 34.49 296 PRO A O 1
ATOM 2418 N N . ILE A 1 297 ? -25.997 12.515 41.378 1.00 34.09 297 ILE A N 1
ATOM 2419 C CA . ILE A 1 297 ? -26.454 11.755 40.256 1.00 32.79 297 ILE A CA 1
ATOM 2420 C C . ILE A 1 297 ? -26.637 10.321 40.712 1.00 32.43 297 ILE A C 1
ATOM 2421 O O . ILE A 1 297 ? -25.720 9.741 41.233 1.00 32.41 297 ILE A O 1
ATOM 2426 N N . ALA A 1 298 ? -27.828 9.757 40.506 1.00 32.35 298 ALA A N 1
ATOM 2427 C CA . ALA A 1 298 ? -28.047 8.321 40.760 1.00 33.03 298 ALA A CA 1
ATOM 2428 C C . ALA A 1 298 ? -28.260 7.559 39.469 1.00 31.72 298 ALA A C 1
ATOM 2429 O O . ALA A 1 298 ? -29.073 7.972 38.632 1.00 32.73 298 ALA A O 1
ATOM 2431 N N . VAL A 1 299 ? -27.567 6.440 39.343 1.00 31.46 299 VAL A N 1
ATOM 2432 C CA . VAL A 1 299 ? -27.620 5.559 38.182 1.00 31.75 299 VAL A CA 1
ATOM 2433 C C . VAL A 1 299 ? -28.112 4.185 38.633 1.00 33.52 299 VAL A C 1
ATOM 2434 O O . VAL A 1 299 ? -27.445 3.524 39.428 1.00 34.87 299 VAL A O 1
ATOM 2438 N N . VAL A 1 300 ? -29.271 3.753 38.120 1.00 34.61 300 VAL A N 1
ATOM 2439 C CA . VAL A 1 300 ? -29.952 2.531 38.601 1.00 35.75 300 VAL A CA 1
ATOM 2440 C C . VAL A 1 300 ? -30.178 1.549 37.465 1.00 36.97 300 VAL A C 1
ATOM 2441 O O . VAL A 1 300 ? -30.835 1.880 36.500 1.00 36.91 300 VAL A O 1
ATOM 2445 N N . GLY A 1 301 ? -29.626 0.341 37.568 1.00 38.53 301 GLY A N 1
ATOM 2446 C CA . GLY A 1 301 ? -29.873 -0.703 36.583 1.00 40.13 301 GLY A CA 1
ATOM 2447 C C . GLY A 1 301 ? -29.102 -0.646 35.273 1.00 39.82 301 GLY A C 1
ATOM 2448 O O . GLY A 1 301 ? -29.486 -1.298 34.305 1.00 40.79 301 GLY A O 1
ATOM 2449 N N . LEU A 1 302 ? -27.983 0.074 35.262 1.00 39.53 302 LEU A N 1
ATOM 2450 C CA . LEU A 1 302 ? -27.249 0.337 34.044 1.00 39.70 302 LEU A CA 1
ATOM 2451 C C . LEU A 1 302 ? -25.768 0.219 34.286 1.00 39.95 302 LEU A C 1
ATOM 2452 O O . LEU A 1 302 ? -25.253 0.733 35.275 1.00 41.45 302 LEU A O 1
ATOM 2457 N N . SER A 1 303 ? -25.078 -0.417 33.349 1.00 40.00 303 SER A N 1
ATOM 2458 C CA . SER A 1 303 ? -23.663 -0.575 33.419 1.00 39.42 303 SER A CA 1
ATOM 2459 C C . SER A 1 303 ? -23.027 -0.021 32.128 1.00 38.20 303 SER A C 1
ATOM 2460 O O . SER A 1 303 ? -23.685 0.114 31.092 1.00 37.61 303 SER A O 1
ATOM 2463 N N . ASP A 1 304 ? -21.742 0.312 32.205 1.00 37.46 304 ASP A N 1
ATOM 2464 C CA . ASP A 1 304 ? -20.972 0.721 31.029 1.00 36.49 304 ASP A CA 1
ATOM 2465 C C . ASP A 1 304 ? -21.534 1.997 30.421 1.00 34.30 304 ASP A C 1
ATOM 2466 O O . ASP A 1 304 ? -21.771 2.068 29.221 1.00 33.20 304 ASP A O 1
ATOM 2471 N N . VAL A 1 305 ? -21.767 2.978 31.281 1.00 32.65 305 VAL A N 1
ATOM 2472 C CA . VAL A 1 305 ? -22.407 4.227 30.871 1.00 33.34 305 VAL A CA 1
ATOM 2473 C C . VAL A 1 305 ? -21.614 5.407 31.371 1.00 31.20 305 VAL A C 1
ATOM 2474 O O . VAL A 1 305 ? -20.966 5.344 32.412 1.00 31.30 305 VAL A O 1
ATOM 2478 N N . ILE A 1 306 ? -21.685 6.470 30.600 1.00 30.84 306 ILE A N 1
ATOM 2479 C CA . ILE A 1 306 ? -21.015 7.719 30.887 1.00 29.61 306 ILE A CA 1
ATOM 2480 C C . ILE A 1 306 ? -22.116 8.710 31.173 1.00 29.15 306 ILE A C 1
ATOM 2481 O O . ILE A 1 306 ? -23.085 8.772 30.435 1.00 29.18 306 ILE A O 1
ATOM 2486 N N . VAL A 1 307 ? -21.982 9.468 32.261 1.00 29.08 307 VAL A N 1
ATOM 2487 C CA . VAL A 1 307 ? -22.921 10.506 32.589 1.00 28.75 307 VAL A CA 1
ATOM 2488 C C . VAL A 1 307 ? -22.109 11.755 32.885 1.00 29.19 307 VAL A C 1
ATOM 2489 O O . VAL A 1 307 ? -21.242 11.742 33.754 1.00 29.97 307 VAL A O 1
ATOM 2493 N N . ILE A 1 308 ? -22.351 12.815 32.126 1.00 28.93 308 ILE A N 1
ATOM 2494 C CA . ILE A 1 308 ? -21.626 14.079 32.300 1.00 29.39 308 ILE A CA 1
ATOM 2495 C C . ILE A 1 308 ? -22.629 15.186 32.459 1.00 30.40 308 ILE A C 1
ATOM 2496 O O . ILE A 1 308 ? -23.432 15.428 31.555 1.00 31.03 308 ILE A O 1
ATOM 2501 N N . ASP A 1 309 ? -22.564 15.877 33.588 1.00 31.56 309 ASP A N 1
ATOM 2502 C CA . ASP A 1 309 ? -23.455 16.973 33.914 1.00 32.96 309 ASP A CA 1
ATOM 2503 C C . ASP A 1 309 ? -22.621 18.239 33.951 1.00 34.42 309 ASP A C 1
ATOM 2504 O O . ASP A 1 309 ? -21.622 18.309 34.669 1.00 34.39 309 ASP A O 1
ATOM 2509 N N . THR A 1 310 ? -23.021 19.227 33.162 1.00 35.86 310 THR A N 1
ATOM 2510 C CA . THR A 1 310 ? -22.408 20.542 33.182 1.00 37.27 310 THR A CA 1
ATOM 2511 C C . THR A 1 310 ? -23.509 21.569 32.958 1.00 38.91 310 THR A C 1
ATOM 2512 O O . THR A 1 310 ? -24.586 21.226 32.471 1.00 38.59 310 THR A O 1
ATOM 2516 N N . PRO A 1 311 ? -23.220 22.854 33.230 1.00 40.60 311 PRO A N 1
ATOM 2517 C CA . PRO A 1 311 ? -24.234 23.873 33.005 1.00 42.26 311 PRO A CA 1
ATOM 2518 C C . PRO A 1 311 ? -24.820 23.891 31.587 1.00 42.17 311 PRO A C 1
ATOM 2519 O O . PRO A 1 311 ? -25.913 24.405 31.413 1.00 45.11 311 PRO A O 1
ATOM 2523 N N . ASN A 1 312 ? -24.100 23.361 30.602 1.00 40.76 312 ASN A N 1
ATOM 2524 C CA . ASN A 1 312 ? -24.540 23.307 29.193 1.00 40.65 312 ASN A CA 1
ATOM 2525 C C . ASN A 1 312 ? -25.519 22.198 28.852 1.00 38.38 312 ASN A C 1
ATOM 2526 O O . ASN A 1 312 ? -26.166 22.249 27.817 1.00 38.61 312 ASN A O 1
ATOM 2531 N N . GLY A 1 313 ? -25.554 21.153 29.658 1.00 35.50 313 GLY A N 1
ATOM 2532 C CA . GLY A 1 313 ? -26.359 19.988 29.342 1.00 34.19 313 GLY A CA 1
ATOM 2533 C C . GLY A 1 313 ? -25.906 18.769 30.122 1.00 32.24 313 GLY A C 1
ATOM 2534 O O . GLY A 1 313 ? -24.960 18.835 30.916 1.00 31.44 313 GLY A O 1
ATOM 2535 N N . ILE A 1 314 ? -26.629 17.676 29.922 1.00 31.55 314 ILE A N 1
ATOM 2536 C CA . ILE A 1 314 ? -26.320 16.397 30.538 1.00 30.17 314 ILE A CA 1
ATOM 2537 C C . ILE A 1 314 ? -26.210 15.419 29.405 1.00 29.59 314 ILE A C 1
ATOM 2538 O O . ILE A 1 314 ? -27.089 15.377 28.577 1.00 30.72 314 ILE A O 1
ATOM 2543 N N . LEU A 1 315 ? -25.132 14.640 29.387 1.00 30.00 315 LEU A N 1
ATOM 2544 C CA . LEU A 1 315 ? -24.976 13.484 28.487 1.00 29.83 315 LEU A CA 1
ATOM 2545 C C . LEU A 1 315 ? -25.090 12.184 29.257 1.00 28.79 315 LEU A C 1
ATOM 2546 O O . LEU A 1 315 ? -24.467 12.038 30.284 1.00 29.14 315 LEU A O 1
ATOM 2551 N N . ILE A 1 316 ? -25.876 11.246 28.719 1.00 29.26 316 ILE A N 1
ATOM 2552 C CA . ILE A 1 316 ? -26.046 9.917 29.233 1.00 28.84 316 ILE A CA 1
ATOM 2553 C C . ILE A 1 316 ? -25.761 9.013 28.044 1.00 30.55 316 ILE A C 1
ATOM 2554 O O . ILE A 1 316 ? -26.512 8.978 27.069 1.00 30.71 316 ILE A O 1
ATOM 2559 N N . CYS A 1 317 ? -24.628 8.317 28.109 1.00 31.27 317 CYS A N 1
ATOM 2560 C CA . CYS A 1 317 ? -24.038 7.699 26.940 1.00 32.20 317 CYS A CA 1
ATOM 2561 C C . CYS A 1 317 ? -23.578 6.320 27.258 1.00 32.35 317 CYS A C 1
ATOM 2562 O O . CYS A 1 317 ? -22.768 6.134 28.157 1.00 30.68 317 CYS A O 1
ATOM 2565 N N . LYS A 1 318 ? -24.114 5.365 26.518 1.00 34.64 318 LYS A N 1
ATOM 2566 C CA . LYS A 1 318 ? -23.611 4.001 26.522 1.00 37.11 318 LYS A CA 1
ATOM 2567 C C . LYS A 1 318 ? -22.157 4.063 26.016 1.00 37.91 318 LYS A C 1
ATOM 2568 O O . LYS A 1 318 ? -21.891 4.693 24.981 1.00 38.61 318 LYS A O 1
ATOM 2574 N N . GLU A 1 319 ? -21.244 3.457 26.771 1.00 39.02 319 GLU A N 1
ATOM 2575 C CA . GLU A 1 319 ? -19.800 3.588 26.538 1.00 40.50 319 GLU A CA 1
ATOM 2576 C C . GLU A 1 319 ? -19.355 3.380 25.096 1.00 41.78 319 GLU A C 1
ATOM 2577 O O . GLU A 1 319 ? -18.688 4.241 24.516 1.00 41.68 319 GLU A O 1
ATOM 2583 N N . GLU A 1 320 ? -19.763 2.263 24.512 1.00 44.18 320 GLU A N 1
ATOM 2584 C CA . GLU A 1 320 ? -19.352 1.915 23.159 1.00 46.47 320 GLU A CA 1
ATOM 2585 C C . GLU A 1 320 ? -19.891 2.882 22.105 1.00 46.09 320 GLU A C 1
ATOM 2586 O O . GLU A 1 320 ? -19.446 2.837 20.966 1.00 47.65 320 GLU A O 1
ATOM 2592 N N . TYR A 1 321 ? -20.816 3.766 22.495 1.00 44.53 321 TYR A N 1
ATOM 2593 C CA . TYR A 1 321 ? -21.375 4.797 21.607 1.00 43.16 321 TYR A CA 1
ATOM 2594 C C . TYR A 1 321 ? -20.725 6.170 21.754 1.00 40.62 321 TYR A C 1
ATOM 2595 O O . TYR A 1 321 ? -21.174 7.134 21.137 1.00 40.39 321 TYR A O 1
ATOM 2604 N N . ALA A 1 322 ? -19.679 6.277 22.564 1.00 39.16 322 ALA A N 1
ATOM 2605 C CA . ALA A 1 322 ? -19.041 7.580 22.839 1.00 37.38 322 ALA A CA 1
ATOM 2606 C C . ALA A 1 322 ? -18.678 8.456 21.605 1.00 37.84 322 ALA A C 1
ATOM 2607 O O . ALA A 1 322 ? -18.694 9.688 21.705 1.00 36.20 322 ALA A O 1
ATOM 2609 N N . GLN A 1 323 ? -18.353 7.837 20.467 1.00 39.32 323 GLN A N 1
ATOM 2610 C CA . GLN A 1 323 ? -18.093 8.587 19.206 1.00 40.79 323 GLN A CA 1
ATOM 2611 C C . GLN A 1 323 ? -19.324 9.349 18.743 1.00 41.34 323 GLN A C 1
ATOM 2612 O O . GLN A 1 323 ? -19.222 10.412 18.124 1.00 42.06 323 GLN A O 1
ATOM 2618 N N . LYS A 1 324 ? -20.498 8.806 19.022 1.00 41.86 324 LYS A N 1
ATOM 2619 C CA . LYS A 1 324 ? -21.739 9.371 18.484 1.00 42.89 324 LYS A CA 1
ATOM 2620 C C . LYS A 1 324 ? -22.174 10.679 19.138 1.00 41.67 324 LYS A C 1
ATOM 2621 O O . LYS A 1 324 ? -23.147 11.273 18.705 1.00 42.49 324 LYS A O 1
ATOM 2627 N N . VAL A 1 325 ? -21.460 11.132 20.164 1.00 39.69 325 VAL A N 1
ATOM 2628 C CA . VAL A 1 325 ? -21.707 12.453 20.723 1.00 39.12 325 VAL A CA 1
ATOM 2629 C C . VAL A 1 325 ? -21.570 13.497 19.628 1.00 41.28 325 VAL A C 1
ATOM 2630 O O . VAL A 1 325 ? -22.198 14.552 19.693 1.00 42.01 325 VAL A O 1
ATOM 2634 N N . ARG A 1 326 ? -20.753 13.206 18.613 1.00 42.97 326 ARG A N 1
ATOM 2635 C CA . ARG A 1 326 ? -20.715 14.031 17.403 1.00 45.50 326 ARG A CA 1
ATOM 2636 C C . ARG A 1 326 ? -22.135 14.274 16.911 1.00 46.62 326 ARG A C 1
ATOM 2637 O O . ARG A 1 326 ? -22.514 15.425 16.665 1.00 48.19 326 ARG A O 1
ATOM 2645 N N . GLU A 1 327 ? -22.927 13.210 16.786 1.00 46.72 327 GLU A N 1
ATOM 2646 C CA . GLU A 1 327 ? -24.302 13.353 16.253 1.00 48.79 327 GLU A CA 1
ATOM 2647 C C . GLU A 1 327 ? -25.174 14.183 17.189 1.00 46.49 327 GLU A C 1
ATOM 2648 O O . GLU A 1 327 ? -26.045 14.907 16.737 1.00 47.92 327 GLU A O 1
ATOM 2654 N N . VAL A 1 328 ? -24.935 14.090 18.489 1.00 43.33 328 VAL A N 1
ATOM 2655 C CA . VAL A 1 328 ? -25.677 14.919 19.450 1.00 41.98 328 VAL A CA 1
ATOM 2656 C C . VAL A 1 328 ? -25.491 16.382 19.158 1.00 43.15 328 VAL A C 1
ATOM 2657 O O . VAL A 1 328 ? -26.436 17.154 19.200 1.00 44.45 328 VAL A O 1
ATOM 2661 N N . VAL A 1 329 ? -24.254 16.759 18.867 1.00 43.81 329 VAL A N 1
ATOM 2662 C CA . VAL A 1 329 ? -23.920 18.147 18.571 1.00 45.64 329 VAL A CA 1
ATOM 2663 C C . VAL A 1 329 ? -24.545 18.612 17.250 1.00 49.60 329 VAL A C 1
ATOM 2664 O O . VAL A 1 329 ? -25.081 19.721 17.174 1.00 50.70 329 VAL A O 1
ATOM 2668 N N . LYS A 1 330 ? -24.538 17.738 16.240 1.00 52.37 330 LYS A N 1
ATOM 2669 C CA . LYS A 1 330 ? -25.202 18.021 14.947 1.00 56.93 330 LYS A CA 1
ATOM 2670 C C . LYS A 1 330 ? -26.670 18.386 15.115 1.00 59.50 330 LYS A C 1
ATOM 2671 O O . LYS A 1 330 ? -27.195 19.257 14.401 1.00 62.88 330 LYS A O 1
ATOM 2677 N N . LYS A 1 331 ? -27.349 17.681 16.015 1.00 59.08 331 LYS A N 1
ATOM 2678 C CA . LYS A 1 331 ? -28.778 17.899 16.238 1.00 61.34 331 LYS A CA 1
ATOM 2679 C C . LYS A 1 331 ? -29.013 19.130 17.072 1.00 61.90 331 LYS A C 1
ATOM 2680 O O . LYS A 1 331 ? -29.980 19.852 16.861 1.00 64.27 331 LYS A O 1
ATOM 2686 N N . LEU A 1 332 ? -28.130 19.357 18.030 1.00 60.67 332 LEU A N 1
ATOM 2687 C CA . LEU A 1 332 ? -28.346 20.387 19.024 1.00 61.47 332 LEU A CA 1
ATOM 2688 C C . LEU A 1 332 ? -28.099 21.758 18.407 1.00 64.45 332 LEU A C 1
ATOM 2689 O O . LEU A 1 332 ? -28.848 22.696 18.683 1.00 66.33 332 LEU A O 1
ATOM 2694 N N . PHE A 1 333 ? -27.095 21.865 17.532 1.00 66.08 333 PHE A N 1
ATOM 2695 C CA . PHE A 1 333 ? -26.738 23.155 16.899 1.00 69.22 333 PHE A CA 1
ATOM 2696 C C . PHE A 1 333 ? -26.846 23.131 15.377 1.00 72.74 333 PHE A C 1
ATOM 2697 O O . PHE A 1 333 ? -25.883 23.442 14.675 1.00 73.35 333 PHE A O 1
ATOM 2705 N N . ARG A 1 334 ? -28.033 22.768 14.884 1.00 75.84 334 ARG A N 1
ATOM 2706 C CA . ARG A 1 334 ? -28.371 22.846 13.453 1.00 79.90 334 ARG A CA 1
ATOM 2707 C C . ARG A 1 334 ? -29.280 24.055 13.227 1.00 82.95 334 ARG A C 1
ATOM 2708 O O . ARG A 1 334 ? -29.794 24.277 12.129 1.00 86.11 334 ARG A O 1
ATOM 2716 N N . VAL B 1 1 ? -74.982 8.629 57.137 1.00 66.16 1 VAL B N 1
ATOM 2717 C CA . VAL B 1 1 ? -75.131 8.535 55.642 1.00 63.77 1 VAL B CA 1
ATOM 2718 C C . VAL B 1 1 ? -73.922 7.909 54.935 1.00 60.22 1 VAL B C 1
ATOM 2719 O O . VAL B 1 1 ? -74.021 6.799 54.418 1.00 59.37 1 VAL B O 1
ATOM 2723 N N . MET B 1 2 ? -72.802 8.621 54.859 1.00 58.69 2 MET B N 1
ATOM 2724 C CA . MET B 1 2 ? -71.617 8.089 54.159 1.00 55.58 2 MET B CA 1
ATOM 2725 C C . MET B 1 2 ? -70.345 8.811 54.582 1.00 54.32 2 MET B C 1
ATOM 2726 O O . MET B 1 2 ? -70.325 10.032 54.728 1.00 54.88 2 MET B O 1
ATOM 2731 N N . LYS B 1 3 ? -69.277 8.047 54.759 1.00 51.98 3 LYS B N 1
ATOM 2732 C CA . LYS B 1 3 ? -67.993 8.627 55.128 1.00 51.19 3 LYS B CA 1
ATOM 2733 C C . LYS B 1 3 ? -66.966 8.255 54.071 1.00 47.43 3 LYS B C 1
ATOM 2734 O O . LYS B 1 3 ? -66.993 7.144 53.558 1.00 45.79 3 LYS B O 1
ATOM 2740 N N . ALA B 1 4 ? -66.082 9.194 53.747 1.00 46.05 4 ALA B N 1
ATOM 2741 C CA . ALA B 1 4 ? -64.899 8.928 52.940 1.00 43.56 4 ALA B CA 1
ATOM 2742 C C . ALA B 1 4 ? -63.628 9.048 53.778 1.00 43.67 4 ALA B C 1
ATOM 2743 O O . ALA B 1 4 ? -63.388 10.086 54.395 1.00 45.55 4 ALA B O 1
ATOM 2745 N N . LEU B 1 5 ? -62.804 8.002 53.738 1.00 41.88 5 LEU B N 1
ATOM 2746 C CA . LEU B 1 5 ? -61.542 7.928 54.458 1.00 42.65 5 LEU B CA 1
ATOM 2747 C C . LEU B 1 5 ? -60.386 7.914 53.446 1.00 40.64 5 LEU B C 1
ATOM 2748 O O . LEU B 1 5 ? -60.216 6.961 52.706 1.00 38.31 5 LEU B O 1
ATOM 2753 N N . ILE B 1 6 ? -59.609 8.994 53.418 1.00 41.03 6 ILE B N 1
ATOM 2754 C CA . ILE B 1 6 ? -58.421 9.096 52.587 1.00 39.05 6 ILE B CA 1
ATOM 2755 C C . ILE B 1 6 ? -57.181 8.681 53.396 1.00 40.42 6 ILE B C 1
ATOM 2756 O O . ILE B 1 6 ? -56.875 9.259 54.436 1.00 43.03 6 ILE B O 1
ATOM 2761 N N . LEU B 1 7 ? -56.500 7.638 52.930 1.00 39.51 7 LEU B N 1
ATOM 2762 C CA . LEU B 1 7 ? -55.320 7.097 53.611 1.00 40.47 7 LEU B CA 1
ATOM 2763 C C . LEU B 1 7 ? -54.108 7.743 52.954 1.00 39.46 7 LEU B C 1
ATOM 2764 O O . LEU B 1 7 ? -53.919 7.594 51.747 1.00 37.58 7 LEU B O 1
ATOM 2769 N N . ALA B 1 8 ? -53.337 8.506 53.735 1.00 40.74 8 ALA B N 1
ATOM 2770 C CA . ALA B 1 8 ? -52.171 9.242 53.217 1.00 40.57 8 ALA B CA 1
ATOM 2771 C C . ALA B 1 8 ? -50.899 8.752 53.887 1.00 42.04 8 ALA B C 1
ATOM 2772 O O . ALA B 1 8 ? -50.337 9.441 54.717 1.00 44.99 8 ALA B O 1
ATOM 2774 N N . GLY B 1 9 ? -50.457 7.553 53.491 1.00 41.69 9 GLY B N 1
ATOM 2775 C CA . GLY B 1 9 ? -49.312 6.861 54.090 1.00 43.55 9 GLY B CA 1
ATOM 2776 C C . GLY B 1 9 ? -47.938 7.478 53.838 1.00 44.28 9 GLY B C 1
ATOM 2777 O O . GLY B 1 9 ? -46.970 7.093 54.487 1.00 46.60 9 GLY B O 1
ATOM 2778 N N . GLY B 1 10 ? -47.852 8.429 52.907 1.00 42.61 10 GLY B N 1
ATOM 2779 C CA . GLY B 1 10 ? -46.609 9.195 52.665 1.00 43.13 10 GLY B CA 1
ATOM 2780 C C . GLY B 1 10 ? -45.406 8.415 52.155 1.00 42.67 10 GLY B C 1
ATOM 2781 O O . GLY B 1 10 ? -44.262 8.714 52.493 1.00 45.19 10 GLY B O 1
ATOM 2782 N N . SER B 1 11 ? -45.655 7.407 51.340 1.00 40.83 11 SER B N 1
ATOM 2783 C CA . SER B 1 11 ? -44.604 6.842 50.538 1.00 41.42 11 SER B CA 1
ATOM 2784 C C . SER B 1 11 ? -44.093 7.937 49.575 1.00 41.12 11 SER B C 1
ATOM 2785 O O . SER B 1 11 ? -44.751 8.961 49.363 1.00 41.01 11 SER B O 1
ATOM 2788 N N . GLY B 1 12 ? -42.942 7.681 48.971 1.00 41.51 12 GLY B N 1
ATOM 2789 C CA . GLY B 1 12 ? -42.398 8.547 47.921 1.00 40.21 12 GLY B CA 1
ATOM 2790 C C . GLY B 1 12 ? -40.934 8.329 47.586 1.00 40.59 12 GLY B C 1
ATOM 2791 O O . GLY B 1 12 ? -40.384 9.064 46.760 1.00 39.33 12 GLY B O 1
ATOM 2792 N N . GLU B 1 13 ? -40.300 7.341 48.223 1.00 41.03 13 GLU B N 1
ATOM 2793 C CA . GLU B 1 13 ? -38.902 7.044 47.948 1.00 42.79 13 GLU B CA 1
ATOM 2794 C C . GLU B 1 13 ? -38.683 6.805 46.456 1.00 39.60 13 GLU B C 1
ATOM 2795 O O . GLU B 1 13 ? -37.667 7.249 45.908 1.00 40.07 13 GLU B O 1
ATOM 2801 N N . ARG B 1 14 ? -39.635 6.129 45.809 1.00 35.96 14 ARG B N 1
ATOM 2802 C CA . ARG B 1 14 ? -39.517 5.811 44.388 1.00 33.79 14 ARG B CA 1
ATOM 2803 C C . ARG B 1 14 ? -39.630 7.011 43.428 1.00 31.56 14 ARG B C 1
ATOM 2804 O O . ARG B 1 14 ? -39.374 6.847 42.222 1.00 29.50 14 ARG B O 1
ATOM 2812 N N . PHE B 1 15 ? -40.029 8.185 43.933 1.00 30.80 15 PHE B N 1
ATOM 2813 C CA . PHE B 1 15 ? -40.133 9.402 43.113 1.00 30.59 15 PHE B CA 1
ATOM 2814 C C . PHE B 1 15 ? -39.010 10.407 43.336 1.00 31.98 15 PHE B C 1
ATOM 2815 O O . PHE B 1 15 ? -39.055 11.537 42.810 1.00 32.02 15 PHE B O 1
ATOM 2823 N N . TRP B 1 16 ? -37.976 9.987 44.054 1.00 33.30 16 TRP B N 1
ATOM 2824 C CA . TRP B 1 16 ? -36.685 10.682 43.977 1.00 35.57 16 TRP B CA 1
ATOM 2825 C C . TRP B 1 16 ? -36.342 10.845 42.480 1.00 35.25 16 TRP B C 1
ATOM 2826 O O . TRP B 1 16 ? -36.593 9.940 41.696 1.00 34.40 16 TRP B O 1
ATOM 2837 N N . PRO B 1 17 ? -35.779 11.993 42.081 1.00 36.45 17 PRO B N 1
ATOM 2838 C CA . PRO B 1 17 ? -35.394 13.153 42.890 1.00 38.67 17 PRO B CA 1
ATOM 2839 C C . PRO B 1 17 ? -36.471 14.246 42.998 1.00 38.55 17 PRO B C 1
ATOM 2840 O O . PRO B 1 17 ? -36.162 15.343 43.425 1.00 41.22 17 PRO B O 1
ATOM 2844 N N . LEU B 1 18 ? -37.719 13.963 42.643 1.00 37.58 18 LEU B N 1
ATOM 2845 C CA . LEU B 1 18 ? -38.778 14.958 42.795 1.00 37.95 18 LEU B CA 1
ATOM 2846 C C . LEU B 1 18 ? -39.291 14.999 44.247 1.00 39.55 18 LEU B C 1
ATOM 2847 O O . LEU B 1 18 ? -39.335 16.055 44.867 1.00 41.56 18 LEU B O 1
ATOM 2852 N N . SER B 1 19 ? -39.631 13.845 44.800 1.00 39.63 19 SER B N 1
ATOM 2853 C CA . SER B 1 19 ? -40.130 13.749 46.159 1.00 41.08 19 SER B CA 1
ATOM 2854 C C . SER B 1 19 ? -39.008 13.973 47.131 1.00 44.95 19 SER B C 1
ATOM 2855 O O . SER B 1 19 ? -37.853 13.721 46.803 1.00 45.96 19 SER B O 1
ATOM 2858 N N . THR B 1 20 ? -39.384 14.390 48.337 1.00 47.10 20 THR B N 1
ATOM 2859 C CA . THR B 1 20 ? -38.479 14.617 49.461 1.00 50.78 20 THR B CA 1
ATOM 2860 C C . THR B 1 20 ? -39.156 14.078 50.741 1.00 51.75 20 THR B C 1
ATOM 2861 O O . THR B 1 20 ? -40.357 13.752 50.742 1.00 48.96 20 THR B O 1
ATOM 2865 N N . PRO B 1 21 ? -38.399 13.986 51.851 1.00 55.35 21 PRO B N 1
ATOM 2866 C CA . PRO B 1 21 ? -39.058 13.540 53.097 1.00 56.54 21 PRO B CA 1
ATOM 2867 C C . PRO B 1 21 ? -40.271 14.404 53.488 1.00 56.51 21 PRO B C 1
ATOM 2868 O O . PRO B 1 21 ? -41.310 13.878 53.918 1.00 55.27 21 PRO B O 1
ATOM 2872 N N . GLU B 1 22 ? -40.147 15.707 53.264 1.00 57.42 22 GLU B N 1
ATOM 2873 C CA . GLU B 1 22 ? -41.187 16.656 53.595 1.00 58.69 22 GLU B CA 1
ATOM 2874 C C . GLU B 1 22 ? -42.303 16.762 52.545 1.00 55.80 22 GLU B C 1
ATOM 2875 O O . GLU B 1 22 ? -43.414 17.184 52.883 1.00 56.88 22 GLU B O 1
ATOM 2881 N N . THR B 1 23 ? -42.026 16.371 51.294 1.00 52.33 23 THR B N 1
ATOM 2882 C CA . THR B 1 23 ? -43.034 16.328 50.255 1.00 49.14 23 THR B CA 1
ATOM 2883 C C . THR B 1 23 ? -43.134 14.896 49.730 1.00 46.47 23 THR B C 1
ATOM 2884 O O . THR B 1 23 ? -42.536 14.566 48.720 1.00 45.28 23 THR B O 1
ATOM 2888 N N . PRO B 1 24 ? -43.853 14.021 50.441 1.00 46.34 24 PRO B N 1
ATOM 2889 C CA . PRO B 1 24 ? -44.039 12.674 49.905 1.00 43.68 24 PRO B CA 1
ATOM 2890 C C . PRO B 1 24 ? -44.911 12.598 48.625 1.00 40.65 24 PRO B C 1
ATOM 2891 O O . PRO B 1 24 ? -45.395 13.619 48.101 1.00 38.89 24 PRO B O 1
ATOM 2895 N N . LYS B 1 25 ? -45.129 11.368 48.163 1.00 38.90 25 LYS B N 1
ATOM 2896 C CA . LYS B 1 25 ? -45.736 11.141 46.873 1.00 36.78 25 LYS B CA 1
ATOM 2897 C C . LYS B 1 25 ? -47.086 11.832 46.748 1.00 36.06 25 LYS B C 1
ATOM 2898 O O . LYS B 1 25 ? -47.365 12.434 45.706 1.00 34.97 25 LYS B O 1
ATOM 2904 N N . GLN B 1 26 ? -47.913 11.785 47.792 1.00 36.70 26 GLN B N 1
ATOM 2905 C CA . GLN B 1 26 ? -49.273 12.348 47.673 1.00 36.68 26 GLN B CA 1
ATOM 2906 C C . GLN B 1 26 ? -49.282 13.839 47.380 1.00 37.57 26 GLN B C 1
ATOM 2907 O O . GLN B 1 26 ? -50.281 14.344 46.896 1.00 36.42 26 GLN B O 1
ATOM 2913 N N . PHE B 1 27 ? -48.173 14.544 47.662 1.00 39.66 27 PHE B N 1
ATOM 2914 C CA . PHE B 1 27 ? -48.090 15.983 47.396 1.00 40.45 27 PHE B CA 1
ATOM 2915 C C . PHE B 1 27 ? -47.531 16.332 46.038 1.00 39.15 27 PHE B C 1
ATOM 2916 O O . PHE B 1 27 ? -47.543 17.494 45.659 1.00 40.77 27 PHE B O 1
ATOM 2924 N N . LEU B 1 28 ? -47.072 15.342 45.280 1.00 36.62 28 LEU B N 1
ATOM 2925 C CA . LEU B 1 28 ? -46.461 15.644 44.004 1.00 35.26 28 LEU B CA 1
ATOM 2926 C C . LEU B 1 28 ? -47.508 16.038 42.963 1.00 34.36 28 LEU B C 1
ATOM 2927 O O . LEU B 1 28 ? -48.531 15.322 42.750 1.00 32.15 28 LEU B O 1
ATOM 2932 N N . LYS B 1 29 ? -47.268 17.165 42.310 1.00 34.74 29 LYS B N 1
ATOM 2933 C CA . LYS B 1 29 ? -48.113 17.582 41.203 1.00 35.32 29 LYS B CA 1
ATOM 2934 C C . LYS B 1 29 ? -47.654 16.900 39.907 1.00 33.97 29 LYS B C 1
ATOM 2935 O O . LYS B 1 29 ? -47.133 17.538 39.009 1.00 34.45 29 LYS B O 1
ATOM 2941 N N . LEU B 1 30 ? -47.869 15.599 39.806 1.00 32.26 30 LEU B N 1
ATOM 2942 C CA . LEU B 1 30 ? -47.408 14.884 38.645 1.00 31.60 30 LEU B CA 1
ATOM 2943 C C . LEU B 1 30 ? -48.225 15.283 37.418 1.00 32.34 30 LEU B C 1
ATOM 2944 O O . LEU B 1 30 ? -47.709 15.267 36.319 1.00 33.06 30 LEU B O 1
ATOM 2949 N N . PHE B 1 31 ? -49.495 15.636 37.601 1.00 32.66 31 PHE B N 1
ATOM 2950 C CA . PHE B 1 31 ? -50.377 15.881 36.464 1.00 33.97 31 PHE B CA 1
ATOM 2951 C C . PHE B 1 31 ? -51.232 17.090 36.747 1.00 36.46 31 PHE B C 1
ATOM 2952 O O . PHE B 1 31 ? -51.641 17.303 37.874 1.00 38.11 31 PHE B O 1
ATOM 2960 N N . GLY B 1 32 ? -51.514 17.879 35.727 1.00 38.90 32 GLY B N 1
ATOM 2961 C CA . GLY B 1 32 ? -52.292 19.101 35.931 1.00 41.83 32 GLY B CA 1
ATOM 2962 C C . GLY B 1 32 ? -51.425 19.965 36.823 1.00 43.75 32 GLY B C 1
ATOM 2963 O O . GLY B 1 32 ? -50.198 19.813 36.884 1.00 45.17 32 GLY B O 1
ATOM 2964 N N . ASN B 1 33 ? -51.996 20.870 37.564 1.00 45.78 33 ASN B N 1
ATOM 2965 C CA . ASN B 1 33 ? -51.104 21.540 38.499 1.00 46.54 33 ASN B CA 1
ATOM 2966 C C . ASN B 1 33 ? -51.607 21.346 39.905 1.00 44.88 33 ASN B C 1
ATOM 2967 O O . ASN B 1 33 ? -51.686 22.273 40.694 1.00 46.30 33 ASN B O 1
ATOM 2972 N N . LYS B 1 34 ? -51.920 20.092 40.205 1.00 41.24 34 LYS B N 1
ATOM 2973 C CA . LYS B 1 34 ? -52.448 19.719 41.513 1.00 40.23 34 LYS B CA 1
ATOM 2974 C C . LYS B 1 34 ? -51.852 18.394 41.911 1.00 37.39 34 LYS B C 1
ATOM 2975 O O . LYS B 1 34 ? -51.517 17.558 41.047 1.00 34.54 34 LYS B O 1
ATOM 2981 N N . SER B 1 35 ? -51.719 18.217 43.226 1.00 37.11 35 SER B N 1
ATOM 2982 C CA . SER B 1 35 ? -51.153 17.007 43.780 1.00 35.67 35 SER B CA 1
ATOM 2983 C C . SER B 1 35 ? -52.097 15.847 43.578 1.00 33.63 35 SER B C 1
ATOM 2984 O O . SER B 1 35 ? -53.279 16.035 43.289 1.00 34.36 35 SER B O 1
ATOM 2987 N N . LEU B 1 36 ? -51.545 14.655 43.742 1.00 32.09 36 LEU B N 1
ATOM 2988 C CA . LEU B 1 36 ? -52.286 13.407 43.680 1.00 30.88 36 LEU B CA 1
ATOM 2989 C C . LEU B 1 36 ? -53.411 13.427 44.694 1.00 31.66 36 LEU B C 1
ATOM 2990 O O . LEU B 1 36 ? -54.514 12.976 44.399 1.00 30.20 36 LEU B O 1
ATOM 2995 N N . MET B 1 37 ? -53.124 13.954 45.886 1.00 33.13 37 MET B N 1
ATOM 2996 C CA . MET B 1 37 ? -54.092 13.987 46.956 1.00 35.16 37 MET B CA 1
ATOM 2997 C C . MET B 1 37 ? -55.209 14.996 46.653 1.00 36.02 37 MET B C 1
ATOM 2998 O O . MET B 1 37 ? -56.393 14.708 46.823 1.00 36.94 37 MET B O 1
ATOM 3003 N N . ARG B 1 38 ? -54.829 16.178 46.195 1.00 36.60 38 ARG B N 1
ATOM 3004 C CA . ARG B 1 38 ? -55.791 17.202 45.863 1.00 37.08 38 ARG B CA 1
ATOM 3005 C C . ARG B 1 38 ? -56.781 16.706 44.794 1.00 35.45 38 ARG B C 1
ATOM 3006 O O . ARG B 1 38 ? -57.979 16.901 44.937 1.00 35.52 38 ARG B O 1
ATOM 3014 N N . TRP B 1 39 ? -56.283 16.072 43.732 1.00 33.13 39 TRP B N 1
ATOM 3015 C CA . TRP B 1 39 ? -57.183 15.517 42.718 1.00 32.56 39 TRP B CA 1
ATOM 3016 C C . TRP B 1 39 ? -58.103 14.524 43.392 1.00 30.86 39 TRP B C 1
ATOM 3017 O O . TRP B 1 39 ? -59.296 14.528 43.155 1.00 30.90 39 TRP B O 1
ATOM 3028 N N . THR B 1 40 ? -57.537 13.703 44.266 1.00 30.38 40 THR B N 1
ATOM 3029 C CA . THR B 1 40 ? -58.326 12.681 44.945 1.00 30.55 40 THR B CA 1
ATOM 3030 C C . THR B 1 40 ? -59.449 13.320 45.730 1.00 32.44 40 THR B C 1
ATOM 3031 O O . THR B 1 40 ? -60.601 12.925 45.596 1.00 33.36 40 THR B O 1
ATOM 3035 N N . PHE B 1 41 ? -59.101 14.334 46.513 1.00 33.98 41 PHE B N 1
ATOM 3036 C CA . PHE B 1 41 ? -60.066 15.121 47.287 1.00 35.71 41 PHE B CA 1
ATOM 3037 C C . PHE B 1 41 ? -61.140 15.739 46.384 1.00 35.43 41 PHE B C 1
ATOM 3038 O O . PHE B 1 41 ? -62.321 15.636 46.671 1.00 35.72 41 PHE B O 1
ATOM 3046 N N . GLU B 1 42 ? -60.741 16.339 45.268 1.00 35.11 42 GLU B N 1
ATOM 3047 C CA . GLU B 1 42 ? -61.700 16.974 44.366 1.00 37.02 42 GLU B CA 1
ATOM 3048 C C . GLU B 1 42 ? -62.653 15.936 43.761 1.00 36.19 42 GLU B C 1
ATOM 3049 O O . GLU B 1 42 ? -63.854 16.201 43.586 1.00 38.16 42 GLU B O 1
ATOM 3055 N N . ARG B 1 43 ? -62.126 14.748 43.499 1.00 33.87 43 ARG B N 1
ATOM 3056 C CA . ARG B 1 43 ? -62.935 13.634 43.031 1.00 33.20 43 ARG B CA 1
ATOM 3057 C C . ARG B 1 43 ? -64.031 13.331 44.040 1.00 34.10 43 ARG B C 1
ATOM 3058 O O . ARG B 1 43 ? -65.202 13.163 43.670 1.00 33.56 43 ARG B O 1
ATOM 3066 N N . VAL B 1 44 ? -63.635 13.282 45.316 1.00 34.03 44 VAL B N 1
ATOM 3067 C CA . VAL B 1 44 ? -64.553 12.936 46.373 1.00 36.32 44 VAL B CA 1
ATOM 3068 C C . VAL B 1 44 ? -65.576 14.050 46.579 1.00 39.98 44 VAL B C 1
ATOM 3069 O O . VAL B 1 44 ? -66.762 13.779 46.769 1.00 40.13 44 VAL B O 1
ATOM 3073 N N . LEU B 1 45 ? -65.124 15.310 46.509 1.00 42.20 45 LEU B N 1
ATOM 3074 C CA . LEU B 1 45 ? -66.025 16.446 46.692 1.00 45.66 45 LEU B CA 1
ATOM 3075 C C . LEU B 1 45 ? -67.033 16.594 45.564 1.00 47.09 45 LEU B C 1
ATOM 3076 O O . LEU B 1 45 ? -67.887 17.460 45.632 1.00 49.65 45 LEU B O 1
ATOM 3081 N N . GLU B 1 46 ? -66.964 15.772 44.525 1.00 46.06 46 GLU B N 1
ATOM 3082 C CA . GLU B 1 46 ? -67.978 15.873 43.495 1.00 48.82 46 GLU B CA 1
ATOM 3083 C C . GLU B 1 46 ? -69.353 15.365 44.001 1.00 49.90 46 GLU B C 1
ATOM 3084 O O . GLU B 1 46 ? -70.386 15.737 43.461 1.00 52.40 46 GLU B O 1
ATOM 3090 N N . GLU B 1 47 ? -69.364 14.539 45.040 1.00 48.64 47 GLU B N 1
ATOM 3091 C CA . GLU B 1 47 ? -70.626 14.003 45.565 1.00 50.23 47 GLU B CA 1
ATOM 3092 C C . GLU B 1 47 ? -70.795 14.147 47.073 1.00 50.92 47 GLU B C 1
ATOM 3093 O O . GLU B 1 47 ? -71.901 13.950 47.571 1.00 53.06 47 GLU B O 1
ATOM 3099 N N . MET B 1 48 ? -69.725 14.503 47.787 1.00 49.98 48 MET B N 1
ATOM 3100 C CA . MET B 1 48 ? -69.754 14.586 49.238 1.00 51.29 48 MET B CA 1
ATOM 3101 C C . MET B 1 48 ? -69.322 15.946 49.793 1.00 53.72 48 MET B C 1
ATOM 3102 O O . MET B 1 48 ? -68.532 16.685 49.186 1.00 53.01 48 MET B O 1
ATOM 3107 N N . ASP B 1 49 ? -69.838 16.211 50.987 1.00 55.96 49 ASP B N 1
ATOM 3108 C CA . ASP B 1 49 ? -69.525 17.367 51.809 1.00 58.91 49 ASP B CA 1
ATOM 3109 C C . ASP B 1 49 ? -68.174 17.128 52.495 1.00 57.42 49 ASP B C 1
ATOM 3110 O O . ASP B 1 49 ? -67.905 16.012 52.947 1.00 55.35 49 ASP B O 1
ATOM 3115 N N . PRO B 1 50 ? -67.310 18.165 52.564 1.00 58.57 50 PRO B N 1
ATOM 3116 C CA . PRO B 1 50 ? -66.006 18.052 53.248 1.00 57.69 50 PRO B CA 1
ATOM 3117 C C . PRO B 1 50 ? -66.088 17.530 54.686 1.00 58.75 50 PRO B C 1
ATOM 3118 O O . PRO B 1 50 ? -65.194 16.806 55.130 1.00 57.32 50 PRO B O 1
ATOM 3122 N N . LYS B 1 51 ? -67.154 17.906 55.390 1.00 61.32 51 LYS B N 1
ATOM 3123 C CA . LYS B 1 51 ? -67.479 17.399 56.729 1.00 62.92 51 LYS B CA 1
ATOM 3124 C C . LYS B 1 51 ? -67.441 15.873 56.824 1.00 59.76 51 LYS B C 1
ATOM 3125 O O . LYS B 1 51 ? -67.150 15.316 57.885 1.00 59.90 51 LYS B O 1
ATOM 3131 N N . ASP B 1 52 ? -67.767 15.206 55.715 1.00 56.47 52 ASP B N 1
ATOM 3132 C CA . ASP B 1 52 ? -67.845 13.751 55.675 1.00 53.98 52 ASP B CA 1
ATOM 3133 C C . ASP B 1 52 ? -66.559 13.114 55.164 1.00 50.46 52 ASP B C 1
ATOM 3134 O O . ASP B 1 52 ? -66.517 11.901 54.950 1.00 47.78 52 ASP B O 1
ATOM 3139 N N . VAL B 1 53 ? -65.520 13.930 54.969 1.00 49.90 53 VAL B N 1
ATOM 3140 C CA . VAL B 1 53 ? -64.238 13.427 54.522 1.00 46.99 53 VAL B CA 1
ATOM 3141 C C . VAL B 1 53 ? -63.210 13.454 55.641 1.00 48.27 53 VAL B C 1
ATOM 3142 O O . VAL B 1 53 ? -63.067 14.446 56.348 1.00 51.21 53 VAL B O 1
ATOM 3146 N N . ILE B 1 54 ? -62.521 12.330 55.780 1.00 47.23 54 ILE B N 1
ATOM 3147 C CA . ILE B 1 54 ? -61.495 12.096 56.766 1.00 49.17 54 ILE B CA 1
ATOM 3148 C C . ILE B 1 54 ? -60.173 11.759 56.074 1.00 46.68 54 ILE B C 1
ATOM 3149 O O . ILE B 1 54 ? -60.122 10.901 55.193 1.00 44.36 54 ILE B O 1
ATOM 3154 N N . VAL B 1 55 ? -59.108 12.445 56.468 1.00 47.89 55 VAL B N 1
ATOM 3155 C CA . VAL B 1 55 ? -57.753 12.083 56.063 1.00 46.08 55 VAL B CA 1
ATOM 3156 C C . VAL B 1 55 ? -57.009 11.496 57.273 1.00 48.05 55 VAL B C 1
ATOM 3157 O O . VAL B 1 55 ? -56.971 12.107 58.341 1.00 50.84 55 VAL B O 1
ATOM 3161 N N . VAL B 1 56 ? -56.432 10.305 57.106 1.00 46.90 56 VAL B N 1
ATOM 3162 C CA . VAL B 1 56 ? -55.586 9.709 58.143 1.00 48.53 56 VAL B CA 1
ATOM 3163 C C . VAL B 1 56 ? -54.137 9.641 57.671 1.00 47.76 56 VAL B C 1
ATOM 3164 O O . VAL B 1 56 ? -53.830 8.975 56.682 1.00 45.04 56 VAL B O 1
ATOM 3168 N N . THR B 1 57 ? -53.251 10.317 58.404 1.00 50.13 57 THR B N 1
ATOM 3169 C CA . THR B 1 57 ? -51.871 10.531 57.960 1.00 49.95 57 THR B CA 1
ATOM 3170 C C . THR B 1 57 ? -50.906 10.835 59.116 1.00 53.26 57 THR B C 1
ATOM 3171 O O . THR B 1 57 ? -51.328 11.245 60.199 1.00 56.60 57 THR B O 1
ATOM 3175 N N . HIS B 1 58 ? -49.617 10.612 58.889 1.00 53.26 58 HIS B N 1
ATOM 3176 C CA . HIS B 1 58 ? -48.595 10.869 59.915 1.00 57.42 58 HIS B CA 1
ATOM 3177 C C . HIS B 1 58 ? -48.613 12.342 60.331 1.00 59.78 58 HIS B C 1
ATOM 3178 O O . HIS B 1 58 ? -48.758 13.226 59.482 1.00 57.22 58 HIS B O 1
ATOM 3185 N N . LYS B 1 59 ? -48.457 12.597 61.634 1.00 64.08 59 LYS B N 1
ATOM 3186 C CA . LYS B 1 59 ? -48.425 13.971 62.155 1.00 67.95 59 LYS B CA 1
ATOM 3187 C C . LYS B 1 59 ? -47.565 14.951 61.329 1.00 67.52 59 LYS B C 1
ATOM 3188 O O . LYS B 1 59 ? -47.919 16.127 61.174 1.00 68.32 59 LYS B O 1
ATOM 3194 N N . ASP B 1 60 ? -46.440 14.456 60.814 1.00 66.73 60 ASP B N 1
ATOM 3195 C CA . ASP B 1 60 ? -45.472 15.277 60.074 1.00 66.97 60 ASP B CA 1
ATOM 3196 C C . ASP B 1 60 ? -46.072 15.891 58.805 1.00 63.97 60 ASP B C 1
ATOM 3197 O O . ASP B 1 60 ? -45.639 16.953 58.359 1.00 65.27 60 ASP B O 1
ATOM 3202 N N . TYR B 1 61 ? -47.083 15.238 58.243 1.00 60.43 61 TYR B N 1
ATOM 3203 C CA . TYR B 1 61 ? -47.723 15.731 57.027 1.00 57.88 61 TYR B CA 1
ATOM 3204 C C . TYR B 1 61 ? -48.975 16.562 57.293 1.00 59.10 61 TYR B C 1
ATOM 3205 O O . TYR B 1 61 ? -49.601 17.013 56.345 1.00 57.33 61 TYR B O 1
ATOM 3214 N N . VAL B 1 62 ? -49.337 16.778 58.558 1.00 62.69 62 VAL B N 1
ATOM 3215 C CA . VAL B 1 62 ? -50.654 17.348 58.878 1.00 64.12 62 VAL B CA 1
ATOM 3216 C C . VAL B 1 62 ? -50.829 18.792 58.382 1.00 65.80 62 VAL B C 1
ATOM 3217 O O . VAL B 1 62 ? -51.812 19.093 57.710 1.00 64.07 62 VAL B O 1
ATOM 3221 N N . GLU B 1 63 ? -49.890 19.678 58.711 1.00 69.36 63 GLU B N 1
ATOM 3222 C CA . GLU B 1 63 ? -50.019 21.098 58.335 1.00 71.61 63 GLU B CA 1
ATOM 3223 C C . GLU B 1 63 ? -49.960 21.316 56.814 1.00 68.43 63 GLU B C 1
ATOM 3224 O O . GLU B 1 63 ? -50.647 22.188 56.282 1.00 68.80 63 GLU B O 1
ATOM 3230 N N . ARG B 1 64 ? -49.144 20.529 56.124 1.00 65.78 64 ARG B N 1
ATOM 3231 C CA . ARG B 1 64 ? -49.107 20.552 54.658 1.00 62.97 64 ARG B CA 1
ATOM 3232 C C . ARG B 1 64 ? -50.439 20.023 54.057 1.00 60.18 64 ARG B C 1
ATOM 3233 O O . ARG B 1 64 ? -50.949 20.565 53.062 1.00 59.64 64 ARG B O 1
ATOM 3241 N N . THR B 1 65 ? -51.000 18.975 54.651 1.00 58.34 65 THR B N 1
ATOM 3242 C CA . THR B 1 65 ? -52.313 18.514 54.239 1.00 56.25 65 THR B CA 1
ATOM 3243 C C . THR B 1 65 ? -53.343 19.642 54.355 1.00 58.43 65 THR B C 1
ATOM 3244 O O . THR B 1 65 ? -54.141 19.848 53.458 1.00 57.15 65 THR B O 1
ATOM 3248 N N . LYS B 1 66 ? -53.303 20.400 55.436 1.00 62.84 66 LYS B N 1
ATOM 3249 C CA . LYS B 1 66 ? -54.265 21.485 55.622 1.00 65.73 66 LYS B CA 1
ATOM 3250 C C . LYS B 1 66 ? -54.156 22.510 54.506 1.00 65.80 66 LYS B C 1
ATOM 3251 O O . LYS B 1 66 ? -55.166 23.014 54.015 1.00 65.99 66 LYS B O 1
ATOM 3257 N N . LYS B 1 67 ? -52.921 22.816 54.123 1.00 65.89 67 LYS B N 1
ATOM 3258 C CA . LYS B 1 67 ? -52.659 23.730 53.016 1.00 66.34 67 LYS B CA 1
ATOM 3259 C C . LYS B 1 67 ? -53.131 23.123 51.698 1.00 62.22 67 LYS B C 1
ATOM 3260 O O . LYS B 1 67 ? -53.681 23.819 50.839 1.00 62.79 67 LYS B O 1
ATOM 3266 N N . GLU B 1 68 ? -52.910 21.827 51.534 1.00 58.70 68 GLU B N 1
ATOM 3267 C CA . GLU B 1 68 ? -53.349 21.171 50.324 1.00 55.21 68 GLU B CA 1
ATOM 3268 C C . GLU B 1 68 ? -54.872 21.104 50.295 1.00 54.76 68 GLU B C 1
ATOM 3269 O O . GLU B 1 68 ? -55.467 21.301 49.247 1.00 54.24 68 GLU B O 1
ATOM 3275 N N . LEU B 1 69 ? -55.504 20.908 51.455 1.00 55.58 69 LEU B N 1
ATOM 3276 C CA . LEU B 1 69 ? -56.946 20.611 51.518 1.00 54.72 69 LEU B CA 1
ATOM 3277 C C . LEU B 1 69 ? -57.658 21.593 52.440 1.00 58.15 69 LEU B C 1
ATOM 3278 O O . LEU B 1 69 ? -58.114 21.213 53.524 1.00 58.97 69 LEU B O 1
ATOM 3283 N N . PRO B 1 70 ? -57.766 22.861 52.011 1.00 59.96 70 PRO B N 1
ATOM 3284 C CA . PRO B 1 70 ? -58.251 23.908 52.921 1.00 63.88 70 PRO B CA 1
ATOM 3285 C C . PRO B 1 70 ? -59.725 23.753 53.296 1.00 64.55 70 PRO B C 1
ATOM 3286 O O . PRO B 1 70 ? -60.113 24.184 54.366 1.00 67.52 70 PRO B O 1
ATOM 3290 N N . GLU B 1 71 ? -60.521 23.117 52.436 1.00 61.59 71 GLU B N 1
ATOM 3291 C CA . GLU B 1 71 ? -61.943 22.890 52.712 1.00 62.66 71 GLU B CA 1
ATOM 3292 C C . GLU B 1 71 ? -62.209 21.874 53.831 1.00 61.90 71 GLU B C 1
ATOM 3293 O O . GLU B 1 71 ? -63.321 21.809 54.353 1.00 63.05 71 GLU B O 1
ATOM 3299 N N . LEU B 1 72 ? -61.196 21.087 54.188 1.00 59.88 72 LEU B N 1
ATOM 3300 C CA . LEU B 1 72 ? -61.336 20.040 55.197 1.00 59.95 72 LEU B CA 1
ATOM 3301 C C . LEU B 1 72 ? -61.274 20.669 56.591 1.00 64.20 72 LEU B C 1
ATOM 3302 O O . LEU B 1 72 ? -60.353 21.438 56.856 1.00 66.61 72 LEU B O 1
ATOM 3307 N N . PRO B 1 73 ? -62.244 20.361 57.480 1.00 65.88 73 PRO B N 1
ATOM 3308 C CA . PRO B 1 73 ? -62.113 20.831 58.864 1.00 70.14 73 PRO B CA 1
ATOM 3309 C C . PRO B 1 73 ? -60.849 20.289 59.532 1.00 69.84 73 PRO B C 1
ATOM 3310 O O . PRO B 1 73 ? -60.435 19.158 59.256 1.00 65.40 73 PRO B O 1
ATOM 3314 N N . ASP B 1 74 ? -60.254 21.085 60.416 1.00 73.85 74 ASP B N 1
ATOM 3315 C CA . ASP B 1 74 ? -59.015 20.693 61.104 1.00 74.90 74 ASP B CA 1
ATOM 3316 C C . ASP B 1 74 ? -59.145 19.373 61.888 1.00 74.38 74 ASP B C 1
ATOM 3317 O O . ASP B 1 74 ? -58.158 18.646 62.049 1.00 72.89 74 ASP B O 1
ATOM 3322 N N . GLU B 1 75 ? -60.358 19.065 62.351 1.00 76.10 75 GLU B N 1
ATOM 3323 C CA . GLU B 1 75 ? -60.635 17.811 63.072 1.00 76.33 75 GLU B CA 1
ATOM 3324 C C . GLU B 1 75 ? -60.832 16.600 62.149 1.00 71.59 75 GLU B C 1
ATOM 3325 O O . GLU B 1 75 ? -60.856 15.455 62.607 1.00 71.07 75 GLU B O 1
ATOM 3331 N N . ASN B 1 76 ? -60.968 16.832 60.850 1.00 68.72 76 ASN B N 1
ATOM 3332 C CA . ASN B 1 76 ? -61.123 15.718 59.913 1.00 64.30 76 ASN B CA 1
ATOM 3333 C C . ASN B 1 76 ? -59.782 15.161 59.421 1.00 61.38 76 ASN B C 1
ATOM 3334 O O . ASN B 1 76 ? -59.745 14.251 58.598 1.00 58.74 76 ASN B O 1
ATOM 3339 N N . ILE B 1 77 ? -58.684 15.696 59.948 1.00 62.91 77 ILE B N 1
ATOM 3340 C CA . ILE B 1 77 ? -57.363 15.129 59.723 1.00 60.93 77 ILE B CA 1
ATOM 3341 C C . ILE B 1 77 ? -56.957 14.429 61.010 1.00 62.65 77 ILE B C 1
ATOM 3342 O O . ILE B 1 77 ? -56.819 15.061 62.023 1.00 66.16 77 ILE B O 1
ATOM 3347 N N . ILE B 1 78 ? -56.781 13.118 60.952 1.00 60.55 78 ILE B N 1
ATOM 3348 C CA . ILE B 1 78 ? -56.373 12.337 62.106 1.00 62.40 78 ILE B CA 1
ATOM 3349 C C . ILE B 1 78 ? -54.880 12.073 62.005 1.00 62.03 78 ILE B C 1
ATOM 3350 O O . ILE B 1 78 ? -54.413 11.435 61.057 1.00 58.83 78 ILE B O 1
ATOM 3355 N N . ALA B 1 79 ? -54.147 12.559 63.001 1.00 65.65 79 ALA B N 1
ATOM 3356 C CA . ALA B 1 79 ? -52.703 12.492 63.013 1.00 66.50 79 ALA B CA 1
ATOM 3357 C C . ALA B 1 79 ? -52.234 11.177 63.614 1.00 67.36 79 ALA B C 1
ATOM 3358 O O . ALA B 1 79 ? -52.497 10.897 64.788 1.00 71.76 79 ALA B O 1
ATOM 3360 N N . GLU B 1 80 ? -51.510 10.396 62.824 1.00 65.08 80 GLU B N 1
ATOM 3361 C CA . GLU B 1 80 ? -50.940 9.130 63.273 1.00 66.25 80 GLU B CA 1
ATOM 3362 C C . GLU B 1 80 ? -49.575 9.378 63.902 1.00 69.78 80 GLU B C 1
ATOM 3363 O O . GLU B 1 80 ? -48.733 10.031 63.284 1.00 69.65 80 GLU B O 1
ATOM 3369 N N . PRO B 1 81 ? -49.326 8.825 65.105 1.00 73.63 81 PRO B N 1
ATOM 3370 C CA . PRO B 1 81 ? -48.033 9.053 65.774 1.00 77.74 81 PRO B CA 1
ATOM 3371 C C . PRO B 1 81 ? -46.846 8.355 65.104 1.00 76.80 81 PRO B C 1
ATOM 3372 O O . PRO B 1 81 ? -45.696 8.748 65.332 1.00 79.43 81 PRO B O 1
ATOM 3376 N N . MET B 1 82 ? -47.128 7.324 64.311 1.00 73.76 82 MET B N 1
ATOM 3377 C CA . MET B 1 82 ? -46.108 6.640 63.517 1.00 72.56 82 MET B CA 1
ATOM 3378 C C . MET B 1 82 ? -46.779 5.789 62.434 1.00 68.27 82 MET B C 1
ATOM 3379 O O . MET B 1 82 ? -47.973 5.495 62.518 1.00 67.22 82 MET B O 1
ATOM 3384 N N . LYS B 1 83 ? -46.008 5.396 61.426 1.00 65.79 83 LYS B N 1
ATOM 3385 C CA . LYS B 1 83 ? -46.533 4.603 60.328 1.00 62.22 83 LYS B CA 1
ATOM 3386 C C . LYS B 1 83 ? -46.716 3.142 60.740 1.00 62.74 83 LYS B C 1
ATOM 3387 O O . LYS B 1 83 ? -45.821 2.552 61.329 1.00 64.99 83 LYS B O 1
ATOM 3393 N N . LYS B 1 84 ? -47.889 2.581 60.426 1.00 60.07 84 LYS B N 1
ATOM 3394 C CA . LYS B 1 84 ? -48.194 1.165 60.670 1.00 60.32 84 LYS B CA 1
ATOM 3395 C C . LYS B 1 84 ? -48.960 0.540 59.484 1.00 56.65 84 LYS B C 1
ATOM 3396 O O . LYS B 1 84 ? -49.646 -0.468 59.637 1.00 56.58 84 LYS B O 1
ATOM 3402 N N . ASN B 1 85 ? -48.829 1.143 58.302 1.00 53.42 85 ASN B N 1
ATOM 3403 C CA . ASN B 1 85 ? -49.463 0.662 57.092 1.00 50.07 85 ASN B CA 1
ATOM 3404 C C . ASN B 1 85 ? -50.996 0.834 57.184 1.00 49.12 85 ASN B C 1
ATOM 3405 O O . ASN B 1 85 ? -51.487 1.567 58.052 1.00 50.31 85 ASN B O 1
ATOM 3410 N N . THR B 1 86 ? -51.744 0.183 56.295 1.00 47.02 86 THR B N 1
ATOM 3411 C CA . THR B 1 86 ? -53.164 0.517 56.086 1.00 45.61 86 THR B CA 1
ATOM 3412 C C . THR B 1 86 ? -54.147 -0.066 57.093 1.00 47.15 86 THR B C 1
ATOM 3413 O O . THR B 1 86 ? -55.172 0.561 57.381 1.00 48.02 86 THR B O 1
ATOM 3417 N N . ALA B 1 87 ? -53.856 -1.236 57.655 1.00 48.28 87 ALA B N 1
ATOM 3418 C CA . ALA B 1 87 ? -54.839 -1.883 58.508 1.00 49.03 87 ALA B CA 1
ATOM 3419 C C . ALA B 1 87 ? -55.229 -1.022 59.738 1.00 50.48 87 ALA B C 1
ATOM 3420 O O . ALA B 1 87 ? -56.411 -0.912 60.088 1.00 49.62 87 ALA B O 1
ATOM 3422 N N . PRO B 1 88 ? -54.237 -0.411 60.405 1.00 52.17 88 PRO B N 1
ATOM 3423 C CA . PRO B 1 88 ? -54.592 0.430 61.584 1.00 54.42 88 PRO B CA 1
ATOM 3424 C C . PRO B 1 88 ? -55.202 1.794 61.216 1.00 52.51 88 PRO B C 1
ATOM 3425 O O . PRO B 1 88 ? -56.058 2.307 61.948 1.00 52.51 88 PRO B O 1
ATOM 3429 N N . ALA B 1 89 ? -54.779 2.359 60.079 1.00 49.93 89 ALA B N 1
ATOM 3430 C CA . ALA B 1 89 ? -55.354 3.609 59.601 1.00 48.49 89 ALA B CA 1
ATOM 3431 C C . ALA B 1 89 ? -56.808 3.354 59.256 1.00 47.70 89 ALA B C 1
ATOM 3432 O O . ALA B 1 89 ? -57.693 4.132 59.644 1.00 48.80 89 ALA B O 1
ATOM 3434 N N . CYS B 1 90 ? -57.056 2.249 58.547 1.00 46.30 90 CYS B N 1
ATOM 3435 C CA . CYS B 1 90 ? -58.425 1.788 58.297 1.00 45.37 90 CYS B CA 1
ATOM 3436 C C . CYS B 1 90 ? -59.221 1.716 59.584 1.00 47.15 90 CYS B C 1
ATOM 3437 O O . CYS B 1 90 ? -60.293 2.333 59.694 1.00 47.20 90 CYS B O 1
ATOM 3440 N N . PHE B 1 91 ? -58.689 0.999 60.576 1.00 48.96 91 PHE B N 1
ATOM 3441 C CA . PHE B 1 91 ? -59.418 0.823 61.822 1.00 50.96 91 PHE B CA 1
ATOM 3442 C C . PHE B 1 91 ? -59.784 2.158 62.461 1.00 51.84 91 PHE B C 1
ATOM 3443 O O . PHE B 1 91 ? -60.942 2.385 62.793 1.00 51.78 91 PHE B O 1
ATOM 3451 N N . ILE B 1 92 ? -58.810 3.053 62.621 1.00 52.26 92 ILE B N 1
ATOM 3452 C CA . ILE B 1 92 ? -59.066 4.274 63.396 1.00 54.79 92 ILE B CA 1
ATOM 3453 C C . ILE B 1 92 ? -59.971 5.247 62.624 1.00 53.02 92 ILE B C 1
ATOM 3454 O O . ILE B 1 92 ? -60.826 5.902 63.208 1.00 55.29 92 ILE B O 1
ATOM 3459 N N . GLY B 1 93 ? -59.828 5.307 61.307 1.00 49.96 93 GLY B N 1
ATOM 3460 C CA . GLY B 1 93 ? -60.719 6.136 60.510 1.00 48.78 93 GLY B CA 1
ATOM 3461 C C . GLY B 1 93 ? -62.143 5.589 60.510 1.00 49.25 93 GLY B C 1
ATOM 3462 O O . GLY B 1 93 ? -63.113 6.351 60.594 1.00 49.43 93 GLY B O 1
ATOM 3463 N N . THR B 1 94 ? -62.267 4.264 60.405 1.00 49.41 94 THR B N 1
ATOM 3464 C CA . THR B 1 94 ? -63.585 3.614 60.355 1.00 50.09 94 THR B CA 1
ATOM 3465 C C . THR B 1 94 ? -64.305 3.729 61.690 1.00 54.15 94 THR B C 1
ATOM 3466 O O . THR B 1 94 ? -65.538 3.729 61.716 1.00 55.57 94 THR B O 1
ATOM 3470 N N . LYS B 1 95 ? -63.538 3.845 62.786 1.00 56.87 95 LYS B N 1
ATOM 3471 C CA . LYS B 1 95 ? -64.092 4.062 64.126 1.00 60.91 95 LYS B CA 1
ATOM 3472 C C . LYS B 1 95 ? -64.863 5.372 64.269 1.00 61.87 95 LYS B C 1
ATOM 3473 O O . LYS B 1 95 ? -65.641 5.530 65.214 1.00 63.53 95 LYS B O 1
ATOM 3479 N N . LEU B 1 96 ? -64.603 6.325 63.379 1.00 59.56 96 LEU B N 1
ATOM 3480 C CA . LEU B 1 96 ? -65.231 7.637 63.499 1.00 61.16 96 LEU B CA 1
ATOM 3481 C C . LEU B 1 96 ? -66.628 7.621 62.905 1.00 60.34 96 LEU B C 1
ATOM 3482 O O . LEU B 1 96 ? -67.433 8.483 63.220 1.00 62.07 96 LEU B O 1
ATOM 3487 N N . ALA B 1 97 ? -66.911 6.638 62.045 1.00 57.66 97 ALA B N 1
ATOM 3488 C CA . ALA B 1 97 ? -68.237 6.487 61.472 1.00 57.13 97 ALA B CA 1
ATOM 3489 C C . ALA B 1 97 ? -69.181 5.760 62.422 1.00 60.11 97 ALA B C 1
ATOM 3490 O O . ALA B 1 97 ? -68.760 5.013 63.309 1.00 60.87 97 ALA B O 1
ATOM 3492 N N . ASP B 1 98 ? -70.472 5.978 62.205 1.00 61.67 98 ASP B N 1
ATOM 3493 C CA . ASP B 1 98 ? -71.494 5.239 62.907 1.00 64.79 98 ASP B CA 1
ATOM 3494 C C . ASP B 1 98 ? -71.541 3.804 62.389 1.00 63.36 98 ASP B C 1
ATOM 3495 O O . ASP B 1 98 ? -71.063 3.503 61.282 1.00 59.31 98 ASP B O 1
ATOM 3500 N N . ASP B 1 99 ? -72.139 2.938 63.206 1.00 65.89 99 ASP B N 1
ATOM 3501 C CA . ASP B 1 99 ? -72.103 1.485 63.009 1.00 65.72 99 ASP B CA 1
ATOM 3502 C C . ASP B 1 99 ? -72.584 1.048 61.648 1.00 63.26 99 ASP B C 1
ATOM 3503 O O . ASP B 1 99 ? -71.963 0.212 61.006 1.00 61.65 99 ASP B O 1
ATOM 3508 N N . ASP B 1 100 ? -73.701 1.602 61.204 1.00 64.08 100 ASP B N 1
ATOM 3509 C CA . ASP B 1 100 ? -74.242 1.193 59.925 1.00 63.01 100 ASP B CA 1
ATOM 3510 C C . ASP B 1 100 ? -74.032 2.235 58.823 1.00 60.34 100 ASP B C 1
ATOM 3511 O O . ASP B 1 100 ? -74.726 2.215 57.801 1.00 59.89 100 ASP B O 1
ATOM 3516 N N . GLU B 1 101 ? -73.060 3.125 59.027 1.00 55.85 101 GLU B N 1
ATOM 3517 C CA . GLU B 1 101 ? -72.673 4.114 58.024 1.00 52.94 101 GLU B CA 1
ATOM 3518 C C . GLU B 1 101 ? -71.642 3.478 57.088 1.00 49.03 101 GLU B C 1
ATOM 3519 O O . GLU B 1 101 ? -70.694 2.845 57.565 1.00 48.75 101 GLU B O 1
ATOM 3525 N N . PRO B 1 102 ? -71.840 3.613 55.761 1.00 45.73 102 PRO B N 1
ATOM 3526 C CA . PRO B 1 102 ? -70.828 3.152 54.812 1.00 42.42 102 PRO B CA 1
ATOM 3527 C C . PRO B 1 102 ? -69.563 3.996 54.881 1.00 40.57 102 PRO B C 1
ATOM 3528 O O . PRO B 1 102 ? -69.631 5.223 55.000 1.00 39.63 102 PRO B O 1
ATOM 3532 N N . VAL B 1 103 ? -68.416 3.332 54.804 1.00 39.39 103 VAL B N 1
ATOM 3533 C CA . VAL B 1 103 ? -67.131 4.032 54.752 1.00 38.40 103 VAL B CA 1
ATOM 3534 C C . VAL B 1 103 ? -66.438 3.733 53.435 1.00 35.26 103 VAL B C 1
ATOM 3535 O O . VAL B 1 103 ? -66.152 2.587 53.157 1.00 35.16 103 VAL B O 1
ATOM 3539 N N . LEU B 1 104 ? -66.217 4.757 52.621 1.00 33.86 104 LEU B N 1
ATOM 3540 C CA . LEU B 1 104 ? -65.453 4.617 51.381 1.00 32.27 104 LEU B CA 1
ATOM 3541 C C . LEU B 1 104 ? -64.001 4.944 51.655 1.00 32.78 104 LEU B C 1
ATOM 3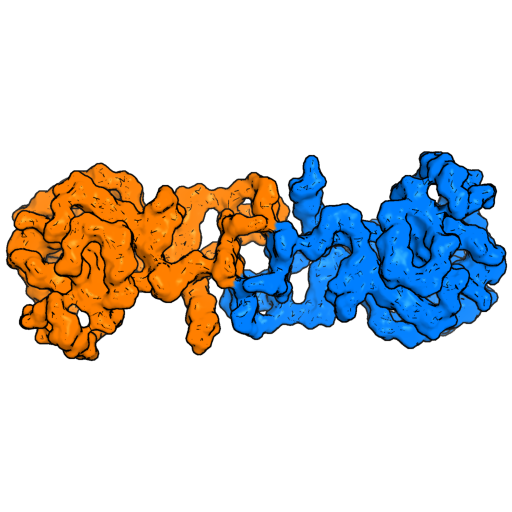542 O O . LEU B 1 104 ? -63.678 6.104 51.982 1.00 33.85 104 LEU B O 1
ATOM 3547 N N . VAL B 1 105 ? -63.134 3.944 51.494 1.00 32.44 105 VAL B N 1
ATOM 3548 C CA . VAL B 1 105 ? -61.713 4.046 51.843 1.00 32.75 105 VAL B CA 1
ATOM 3549 C C . VAL B 1 105 ? -60.838 4.215 50.598 1.00 31.36 105 VAL B C 1
ATOM 3550 O O . VAL B 1 105 ? -60.816 3.325 49.743 1.00 30.26 105 VAL B O 1
ATOM 3554 N N . LEU B 1 106 ? -60.094 5.329 50.525 1.00 30.92 106 LEU B N 1
ATOM 3555 C CA . LEU B 1 106 ? -59.309 5.687 49.339 1.00 30.44 106 LEU B CA 1
ATOM 3556 C C . LEU B 1 106 ? -57.859 6.031 49.667 1.00 31.48 106 LEU B C 1
ATOM 3557 O O . LEU B 1 106 ? -57.593 6.781 50.603 1.00 33.69 106 LEU B O 1
ATOM 3562 N N . PRO B 1 107 ? -56.927 5.525 48.871 1.00 31.07 107 PRO B N 1
ATOM 3563 C CA . PRO B 1 107 ? -55.539 5.958 48.922 1.00 32.15 107 PRO B CA 1
ATOM 3564 C C . PRO B 1 107 ? -55.428 7.379 48.410 1.00 31.94 107 PRO B C 1
ATOM 3565 O O . PRO B 1 107 ? -56.196 7.753 47.537 1.00 31.52 107 PRO B O 1
ATOM 3569 N N . ALA B 1 108 ? -54.521 8.175 48.967 1.00 33.52 108 ALA B N 1
ATOM 3570 C CA . ALA B 1 108 ? -54.314 9.567 48.480 1.00 33.75 108 ALA B CA 1
ATOM 3571 C C . ALA B 1 108 ? -53.462 9.682 47.212 1.00 32.23 108 ALA B C 1
ATOM 3572 O O . ALA B 1 108 ? -53.401 10.754 46.582 1.00 32.56 108 ALA B O 1
ATOM 3574 N N . ASP B 1 109 ? -52.744 8.616 46.882 1.00 31.43 109 ASP B N 1
ATOM 3575 C CA . ASP B 1 109 ? -51.641 8.698 45.921 1.00 31.16 109 ASP B CA 1
ATOM 3576 C C . ASP B 1 109 ? -51.884 7.909 44.614 1.00 29.15 109 ASP B C 1
ATOM 3577 O O . ASP B 1 109 ? -50.935 7.490 43.986 1.00 28.95 109 ASP B O 1
ATOM 3582 N N . HIS B 1 110 ? -53.153 7.689 44.244 1.00 27.12 110 HIS B N 1
ATOM 3583 C CA . HIS B 1 110 ? -53.502 6.982 43.019 1.00 25.59 110 HIS B CA 1
ATOM 3584 C C . HIS B 1 110 ? -54.046 7.994 42.016 1.00 25.00 110 HIS B C 1
ATOM 3585 O O . HIS B 1 110 ? -54.119 9.172 42.310 1.00 25.66 110 HIS B O 1
ATOM 3592 N N . ARG B 1 111 ? -54.395 7.537 40.815 1.00 23.81 111 ARG B N 1
ATOM 3593 C CA . ARG B 1 111 ? -54.931 8.436 39.786 1.00 23.15 111 ARG B CA 1
ATOM 3594 C C . ARG B 1 111 ? -56.052 7.756 39.026 1.00 22.49 111 ARG B C 1
ATOM 3595 O O . ARG B 1 111 ? -55.867 6.666 38.410 1.00 20.77 111 ARG B O 1
ATOM 3603 N N . ILE B 1 112 ? -57.208 8.398 39.105 1.00 22.40 112 ILE B N 1
ATOM 3604 C CA . ILE B 1 112 ? -58.417 7.977 38.450 1.00 22.54 112 ILE B CA 1
ATOM 3605 C C . ILE B 1 112 ? -58.976 9.206 37.763 1.00 24.10 112 ILE B C 1
ATOM 3606 O O . ILE B 1 112 ? -59.510 10.081 38.409 1.00 25.22 112 ILE B O 1
ATOM 3611 N N . PRO B 1 113 ? -58.847 9.275 36.447 1.00 24.86 113 PRO B N 1
ATOM 3612 C CA . PRO B 1 113 ? -59.178 10.524 35.778 1.00 26.85 113 PRO B CA 1
ATOM 3613 C C . PRO B 1 113 ? -60.673 10.774 35.570 1.00 27.51 113 PRO B C 1
ATOM 3614 O O . PRO B 1 113 ? -61.125 11.952 35.568 1.00 27.81 113 PRO B O 1
ATOM 3618 N N . ASP B 1 114 ? -61.448 9.695 35.425 1.00 26.87 114 ASP B N 1
ATOM 3619 C CA . ASP B 1 114 ? -62.865 9.828 35.074 1.00 27.17 114 ASP B CA 1
ATOM 3620 C C . ASP B 1 114 ? -63.640 9.746 36.345 1.00 26.88 114 ASP B C 1
ATOM 3621 O O . ASP B 1 114 ? -63.989 8.651 36.803 1.00 25.29 114 ASP B O 1
ATOM 3626 N N . THR B 1 115 ? -63.911 10.921 36.921 1.00 26.72 115 THR B N 1
ATOM 3627 C CA . THR B 1 115 ? -64.517 10.980 38.229 1.00 27.15 115 THR B CA 1
ATOM 3628 C C . THR B 1 115 ? -65.991 10.550 38.189 1.00 27.44 115 THR B C 1
ATOM 3629 O O . THR B 1 115 ? -66.500 10.101 39.176 1.00 26.52 115 THR B O 1
ATOM 3633 N N . LYS B 1 116 ? -66.655 10.688 37.045 1.00 28.57 116 LYS B N 1
ATOM 3634 C CA . LYS B 1 116 ? -68.031 10.300 36.936 1.00 29.82 116 LYS B CA 1
ATOM 3635 C C . LYS B 1 116 ? -68.153 8.768 36.867 1.00 29.06 116 LYS B C 1
ATOM 3636 O O . LYS B 1 116 ? -69.013 8.202 37.517 1.00 28.71 116 LYS B O 1
ATOM 3642 N N . LYS B 1 117 ? -67.265 8.097 36.139 1.00 28.41 117 LYS B N 1
ATOM 3643 C CA . LYS B 1 117 ? -67.298 6.633 36.123 1.00 27.96 117 LYS B CA 1
ATOM 3644 C C . LYS B 1 117 ? -66.879 6.111 37.498 1.00 26.26 117 LYS B C 1
ATOM 3645 O O . LYS B 1 117 ? -67.377 5.087 37.968 1.00 27.46 117 LYS B O 1
ATOM 3651 N N . PHE B 1 118 ? -65.967 6.811 38.147 1.00 24.62 118 PHE B N 1
ATOM 3652 C CA . PHE B 1 118 ? -65.602 6.475 39.529 1.00 23.34 118 PHE B CA 1
ATOM 3653 C C . PHE B 1 118 ? -66.879 6.389 40.421 1.00 24.07 118 PHE B C 1
ATOM 3654 O O . PHE B 1 118 ? -67.157 5.378 41.118 1.00 22.73 118 PHE B O 1
ATOM 3662 N N . TRP B 1 119 ? -67.670 7.450 40.379 1.00 25.11 119 TRP B N 1
ATOM 3663 C CA . TRP B 1 119 ? -68.854 7.504 41.179 1.00 26.30 119 TRP B CA 1
ATOM 3664 C C . TRP B 1 119 ? -69.932 6.567 40.676 1.00 27.58 119 TRP B C 1
ATOM 3665 O O . TRP B 1 119 ? -70.666 6.036 41.493 1.00 27.93 119 TRP B O 1
ATOM 3676 N N . LYS B 1 120 ? -70.011 6.311 39.361 1.00 27.87 120 LYS B N 1
ATOM 3677 C CA . LYS B 1 120 ? -70.895 5.270 38.858 1.00 29.48 120 LYS B CA 1
ATOM 3678 C C . LYS B 1 120 ? -70.581 3.933 39.573 1.00 28.17 120 LYS B C 1
ATOM 3679 O O . LYS B 1 120 ? -71.496 3.224 40.008 1.00 28.25 120 LYS B O 1
ATOM 3685 N N . THR B 1 121 ? -69.300 3.624 39.713 1.00 26.23 121 THR B N 1
ATOM 3686 C CA . THR B 1 121 ? -68.867 2.361 40.330 1.00 26.52 121 THR B CA 1
ATOM 3687 C C . THR B 1 121 ? -69.130 2.396 41.822 1.00 26.25 121 THR B C 1
ATOM 3688 O O . THR B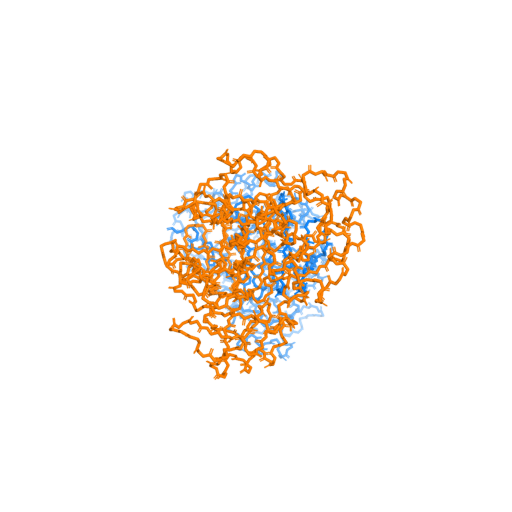 1 121 ? -69.601 1.424 42.393 1.00 26.97 121 THR B O 1
ATOM 3692 N N . VAL B 1 122 ? -68.849 3.526 42.455 1.00 26.82 122 VAL B N 1
ATOM 3693 C CA . VAL B 1 122 ? -69.049 3.618 43.886 1.00 27.30 122 VAL B CA 1
ATOM 3694 C C . VAL B 1 122 ? -70.547 3.492 44.244 1.00 30.00 122 VAL B C 1
ATOM 3695 O O . VAL B 1 122 ? -70.867 2.857 45.224 1.00 29.86 122 VAL B O 1
ATOM 3699 N N . LYS B 1 123 ? -71.442 4.062 43.432 1.00 31.42 123 LYS B N 1
ATOM 3700 C CA . LYS B 1 123 ? -72.861 3.993 43.697 1.00 34.51 123 LYS B CA 1
ATOM 3701 C C . LYS B 1 123 ? -73.363 2.545 43.527 1.00 34.84 123 LYS B C 1
ATOM 3702 O O . LYS B 1 123 ? -74.240 2.079 44.242 1.00 36.20 123 LYS B O 1
ATOM 3708 N N . LYS B 1 124 ? -72.806 1.848 42.558 1.00 33.52 124 LYS B N 1
ATOM 3709 C CA . LYS B 1 124 ? -73.106 0.442 42.383 1.00 34.17 124 LYS B CA 1
ATOM 3710 C C . LYS B 1 124 ? -72.667 -0.408 43.604 1.00 32.92 124 LYS B C 1
ATOM 3711 O O . LYS B 1 124 ? -73.373 -1.335 44.019 1.00 33.48 124 LYS B O 1
ATOM 3717 N N . ALA B 1 125 ? -71.525 -0.054 44.188 1.00 30.79 125 ALA B N 1
ATOM 3718 C CA . ALA B 1 125 ? -71.016 -0.695 45.382 1.00 30.54 125 ALA B CA 1
ATOM 3719 C C . ALA B 1 125 ? -71.883 -0.423 46.612 1.00 32.14 125 ALA B C 1
ATOM 3720 O O . ALA B 1 125 ? -72.129 -1.329 47.398 1.00 32.33 125 ALA B O 1
ATOM 3722 N N . LEU B 1 126 ? -72.319 0.822 46.780 1.00 32.88 126 LEU B N 1
ATOM 3723 C CA . LEU B 1 126 ? -73.224 1.209 47.869 1.00 35.29 126 LEU B CA 1
ATOM 3724 C C . LEU B 1 126 ? -74.537 0.462 47.793 1.00 36.57 126 LEU B C 1
ATOM 3725 O O . LEU B 1 126 ? -75.051 -0.013 48.800 1.00 38.08 126 LEU B O 1
ATOM 3730 N N . ASP B 1 127 ? -75.086 0.361 46.596 1.00 36.87 127 ASP B N 1
ATOM 3731 C CA . ASP B 1 127 ? -76.329 -0.404 46.391 1.00 39.04 127 ASP B CA 1
ATOM 3732 C C . ASP B 1 127 ? -76.101 -1.867 46.786 1.00 38.67 127 ASP B C 1
ATOM 3733 O O . ASP B 1 127 ? -76.913 -2.481 47.490 1.00 41.13 127 ASP B O 1
ATOM 3738 N N . ALA B 1 128 ? -74.981 -2.428 46.364 1.00 36.21 128 ALA B N 1
ATOM 3739 C CA . ALA B 1 128 ? -74.659 -3.810 46.700 1.00 36.30 128 ALA B CA 1
ATOM 3740 C C . ALA B 1 128 ? -74.370 -3.991 48.209 1.00 36.76 128 ALA B C 1
ATOM 3741 O O . ALA B 1 128 ? -74.770 -5.004 48.808 1.00 37.81 128 ALA B O 1
ATOM 3743 N N . LEU B 1 129 ? -73.720 -3.005 48.823 1.00 35.70 129 LEU B N 1
ATOM 3744 C CA . LEU B 1 129 ? -73.395 -3.074 50.241 1.00 36.80 129 LEU B CA 1
ATOM 3745 C C . LEU B 1 129 ? -74.671 -3.143 51.049 1.00 40.44 129 LEU B C 1
ATOM 3746 O O . LEU B 1 129 ? -74.787 -3.934 51.998 1.00 42.29 129 LEU B O 1
ATOM 3751 N N . GLU B 1 130 ? -75.648 -2.334 50.657 1.00 41.71 130 GLU B N 1
ATOM 3752 C CA . GLU B 1 130 ? -76.907 -2.286 51.350 1.00 45.51 130 GLU B CA 1
ATOM 3753 C C . GLU B 1 130 ? -77.675 -3.590 51.218 1.00 47.04 130 GLU B C 1
ATOM 3754 O O . GLU B 1 130 ? -78.458 -3.914 52.103 1.00 49.78 130 GLU B O 1
ATOM 3760 N N . LYS B 1 131 ? -77.449 -4.333 50.134 1.00 45.89 131 LYS B N 1
ATOM 3761 C CA . LYS B 1 131 ? -78.169 -5.579 49.893 1.00 47.90 131 LYS B CA 1
ATOM 3762 C C . LYS B 1 131 ? -77.475 -6.771 50.507 1.00 47.84 131 LYS B C 1
ATOM 3763 O O . LYS B 1 131 ? -78.127 -7.637 51.044 1.00 49.76 131 LYS B O 1
ATOM 3769 N N . TYR B 1 132 ? -76.157 -6.816 50.422 1.00 45.84 132 TYR B N 1
ATOM 3770 C CA . TYR B 1 132 ? -75.424 -8.043 50.730 1.00 46.65 132 TYR B CA 1
ATOM 3771 C C . TYR B 1 132 ? -74.519 -7.970 51.957 1.00 47.31 132 TYR B C 1
ATOM 3772 O O . TYR B 1 132 ? -74.122 -9.003 52.462 1.00 48.61 132 TYR B O 1
ATOM 3781 N N . ASP B 1 133 ? -74.165 -6.760 52.417 1.00 47.14 133 ASP B N 1
ATOM 3782 C CA . ASP B 1 133 ? -73.212 -6.582 53.522 1.00 47.56 133 ASP B CA 1
ATOM 3783 C C . ASP B 1 133 ? -71.832 -7.010 53.070 1.00 46.66 133 ASP B C 1
ATOM 3784 O O . ASP B 1 133 ? -71.605 -7.254 51.877 1.00 46.20 133 ASP B O 1
ATOM 3789 N N . GLY B 1 134 ? -70.899 -7.089 54.014 1.00 47.49 134 GLY B N 1
ATOM 3790 C CA . GLY B 1 134 ? -69.549 -7.553 53.718 1.00 46.91 134 GLY B CA 1
ATOM 3791 C C . GLY B 1 134 ? -68.617 -6.414 53.386 1.00 44.78 134 GLY B C 1
ATOM 3792 O O . GLY B 1 134 ? -69.000 -5.239 53.430 1.00 44.76 134 GLY B O 1
ATOM 3793 N N . LEU B 1 135 ? -67.395 -6.784 53.024 1.00 44.18 135 LEU B N 1
ATOM 3794 C CA . LEU B 1 135 ? -66.321 -5.849 52.699 1.00 42.05 135 LEU B CA 1
ATOM 3795 C C . LEU B 1 135 ? -66.139 -5.792 51.202 1.00 40.27 135 LEU B C 1
ATOM 3796 O O . LEU B 1 135 ? -65.925 -6.840 50.570 1.00 41.84 135 LEU B O 1
ATOM 3801 N N . PHE B 1 136 ? -66.203 -4.590 50.635 1.00 37.65 136 PHE B N 1
ATOM 3802 C CA . PHE B 1 136 ? -66.134 -4.428 49.179 1.00 36.19 136 PHE B CA 1
ATOM 3803 C C . PHE B 1 136 ? -64.813 -3.937 48.650 1.00 34.82 136 PHE B C 1
ATOM 3804 O O . PHE B 1 136 ? -64.200 -3.037 49.228 1.00 34.38 136 PHE B O 1
ATOM 3812 N N . THR B 1 137 ? -64.436 -4.492 47.496 1.00 34.44 137 THR B N 1
ATOM 3813 C CA . THR B 1 137 ? -63.240 -4.121 46.764 1.00 33.47 137 THR B CA 1
ATOM 3814 C C . THR B 1 137 ? -63.621 -3.772 45.336 1.00 32.46 137 THR B C 1
ATOM 3815 O O . THR B 1 137 ? -64.721 -4.100 44.855 1.00 32.04 137 THR B O 1
ATOM 3819 N N . PHE B 1 138 ? -62.688 -3.122 44.654 1.00 31.35 138 PHE B N 1
ATOM 3820 C CA . PHE B 1 138 ? -62.941 -2.583 43.326 1.00 30.10 138 PHE B CA 1
ATOM 3821 C C . PHE B 1 138 ? -61.886 -3.172 42.463 1.00 30.50 138 PHE B C 1
ATOM 3822 O O . PHE B 1 138 ? -60.680 -2.971 42.690 1.00 30.56 138 PHE B O 1
ATOM 3830 N N . GLY B 1 139 ? -62.325 -3.947 41.487 1.00 31.39 139 GLY B N 1
ATOM 3831 C CA . GLY B 1 139 ? -61.414 -4.773 40.750 1.00 32.20 139 GLY B CA 1
ATOM 3832 C C . GLY B 1 139 ? -61.131 -4.202 39.403 1.00 32.57 139 GLY B C 1
ATOM 3833 O O . GLY B 1 139 ? -62.041 -3.768 38.703 1.00 32.20 139 GLY B O 1
ATOM 3834 N N . ILE B 1 140 ? -59.858 -4.251 39.026 1.00 33.02 140 ILE B N 1
ATOM 3835 C CA . ILE B 1 140 ? -59.388 -3.662 37.797 1.00 32.78 140 ILE B CA 1
ATOM 3836 C C . ILE B 1 140 ? -59.006 -4.808 36.931 1.00 34.74 140 ILE B C 1
ATOM 3837 O O . ILE B 1 140 ? -58.469 -5.785 37.451 1.00 36.28 140 ILE B O 1
ATOM 3842 N N . VAL B 1 141 ? -59.249 -4.696 35.619 1.00 36.30 141 VAL B N 1
ATOM 3843 C CA . VAL B 1 141 ? -58.827 -5.702 34.635 1.00 39.06 141 VAL B CA 1
ATOM 3844 C C . VAL B 1 141 ? -57.307 -5.755 34.474 1.00 40.28 141 VAL B C 1
ATOM 3845 O O . VAL B 1 141 ? -56.703 -4.772 34.055 1.00 40.00 141 VAL B O 1
ATOM 3849 N N . PRO B 1 142 ? -56.679 -6.901 34.764 1.00 42.00 142 PRO B N 1
ATOM 3850 C CA . PRO B 1 142 ? -55.216 -6.921 34.696 1.00 43.58 142 PRO B CA 1
ATOM 3851 C C . PRO B 1 142 ? -54.650 -6.982 33.265 1.00 46.09 142 PRO B C 1
ATOM 3852 O O . PRO B 1 142 ? -55.220 -7.662 32.409 1.00 48.59 142 PRO B O 1
ATOM 3856 N N . THR B 1 143 ? -53.533 -6.291 33.028 1.00 45.75 143 THR B N 1
ATOM 3857 C CA . THR B 1 143 ? -52.823 -6.330 31.738 1.00 47.92 143 THR B CA 1
ATOM 3858 C C . THR B 1 143 ? -51.384 -6.825 31.858 1.00 49.36 143 THR B C 1
ATOM 3859 O O . THR B 1 143 ? -50.681 -6.856 30.864 1.00 52.58 143 THR B O 1
ATOM 3863 N N . ARG B 1 144 ? -50.938 -7.248 33.038 1.00 48.12 144 ARG B N 1
ATOM 3864 C CA . ARG B 1 144 ? -49.580 -7.800 33.161 1.00 49.88 144 ARG B CA 1
ATOM 3865 C C . ARG B 1 144 ? -49.412 -8.586 34.464 1.00 49.54 144 ARG B C 1
ATOM 3866 O O . ARG B 1 144 ? -50.109 -8.325 35.441 1.00 46.90 144 ARG B O 1
ATOM 3874 N N . PRO B 1 145 ? -48.447 -9.514 34.504 1.00 52.21 145 PRO B N 1
ATOM 3875 C CA . PRO B 1 145 ? -48.258 -10.303 35.728 1.00 52.96 145 PRO B CA 1
ATOM 3876 C C . PRO B 1 145 ? -47.548 -9.525 36.848 1.00 50.74 145 PRO B C 1
ATOM 3877 O O . PRO B 1 145 ? -46.482 -9.925 37.325 1.00 52.68 145 PRO B O 1
ATOM 3881 N N . GLU B 1 146 ? -48.185 -8.439 37.265 1.00 47.51 146 GLU B N 1
ATOM 3882 C CA . GLU B 1 146 ? -47.681 -7.548 38.303 1.00 46.03 146 GLU B CA 1
ATOM 3883 C C . GLU B 1 146 ? -47.681 -8.233 39.659 1.00 46.63 146 GLU B C 1
ATOM 3884 O O . GLU B 1 146 ? -48.732 -8.670 40.124 1.00 46.86 146 GLU B O 1
ATOM 3890 N N . THR B 1 147 ? -46.530 -8.292 40.313 1.00 47.19 147 THR B N 1
ATOM 3891 C CA . THR B 1 147 ? -46.421 -9.004 41.586 1.00 48.71 147 THR B CA 1
ATOM 3892 C C . THR B 1 147 ? -46.725 -8.109 42.792 1.00 46.71 147 THR B C 1
ATOM 3893 O O . THR B 1 147 ? -46.882 -8.601 43.905 1.00 47.43 147 THR B O 1
ATOM 3897 N N . GLY B 1 148 ? -46.806 -6.804 42.566 1.00 44.44 148 GLY B N 1
ATOM 3898 C CA . GLY B 1 148 ? -47.034 -5.831 43.649 1.00 43.67 148 GLY B CA 1
ATOM 3899 C C . GLY B 1 148 ? -48.499 -5.586 43.973 1.00 41.50 148 GLY B C 1
ATOM 3900 O O . GLY B 1 148 ? -48.817 -4.872 44.917 1.00 41.25 148 GLY B O 1
ATOM 3901 N N . TYR B 1 149 ? -49.398 -6.164 43.174 1.00 40.57 149 TYR B N 1
ATOM 3902 C CA . TYR B 1 149 ? -50.817 -6.013 43.390 1.00 37.82 149 TYR B CA 1
ATOM 3903 C C . TYR B 1 149 ? -51.382 -7.230 44.123 1.00 39.34 149 TYR B C 1
ATOM 3904 O O . TYR B 1 149 ? -50.826 -8.333 44.078 1.00 41.36 149 TYR B O 1
ATOM 3913 N N . GLY B 1 150 ? -52.479 -7.002 44.836 1.00 38.00 150 GLY B N 1
ATOM 3914 C CA . GLY B 1 150 ? -53.358 -8.084 45.260 1.00 39.61 150 GLY B CA 1
ATOM 3915 C C . GLY B 1 150 ? -54.210 -8.520 44.078 1.00 38.69 150 GLY B C 1
ATOM 3916 O O . GLY B 1 150 ? -54.521 -7.722 43.193 1.00 36.22 150 GLY B O 1
ATOM 3917 N N . TYR B 1 151 ? -54.568 -9.789 44.076 1.00 40.30 151 TYR B N 1
ATOM 3918 C CA . TYR B 1 151 ? -55.395 -10.361 43.043 1.00 40.44 151 TYR B CA 1
ATOM 3919 C C . TYR B 1 151 ? -56.653 -10.903 43.695 1.00 40.75 151 TYR B C 1
ATOM 3920 O O . TYR B 1 151 ? -56.604 -11.530 44.773 1.00 43.12 151 TYR B O 1
ATOM 3929 N N . ILE B 1 152 ? -57.769 -10.683 43.017 1.00 39.03 152 ILE B N 1
ATOM 3930 C CA . ILE B 1 152 ? -59.081 -11.034 43.515 1.00 38.86 152 ILE B CA 1
ATOM 3931 C C . ILE B 1 152 ? -59.649 -12.083 42.591 1.00 40.16 152 ILE B C 1
ATOM 3932 O O . ILE B 1 152 ? -59.844 -11.828 41.414 1.00 39.09 152 ILE B O 1
ATOM 3937 N N . GLU B 1 153 ? -59.921 -13.264 43.118 1.00 42.45 153 GLU B N 1
ATOM 3938 C CA . GLU B 1 153 ? -60.600 -14.259 42.326 1.00 44.60 153 GLU B CA 1
ATOM 3939 C C . GLU B 1 153 ? -62.106 -14.055 42.356 1.00 43.85 153 GLU B C 1
ATOM 3940 O O . GLU B 1 153 ? -62.708 -14.027 43.412 1.00 43.49 153 GLU B O 1
ATOM 3946 N N . ILE B 1 154 ? -62.696 -13.977 41.168 1.00 45.24 154 ILE B N 1
ATOM 3947 C CA . ILE B 1 154 ? -64.124 -13.691 40.967 1.00 45.98 154 ILE B CA 1
ATOM 3948 C C . ILE B 1 154 ? -64.992 -14.889 41.346 1.00 49.12 154 ILE B C 1
ATOM 3949 O O . ILE B 1 154 ? -64.943 -15.901 40.689 1.00 51.47 154 ILE B O 1
ATOM 3954 N N . GLY B 1 155 ? -65.806 -14.744 42.391 1.00 49.97 155 GLY B N 1
ATOM 3955 C CA . GLY B 1 155 ? -66.714 -15.802 42.844 1.00 53.53 155 GLY B CA 1
ATOM 3956 C C . GLY B 1 155 ? -68.107 -15.691 42.230 1.00 55.04 155 GLY B C 1
ATOM 3957 O O . GLY B 1 155 ? -68.247 -15.221 41.093 1.00 53.76 155 GLY B O 1
ATOM 3958 N N . GLU B 1 156 ? -69.133 -16.133 42.972 1.00 57.81 156 GLU B N 1
ATOM 3959 C CA . GLU B 1 156 ? -70.512 -16.123 42.462 1.00 59.98 156 GLU B CA 1
ATOM 3960 C C . GLU B 1 156 ? -71.071 -14.726 42.230 1.00 58.72 156 GLU B C 1
ATOM 3961 O O . GLU B 1 156 ? -70.869 -13.818 43.029 1.00 55.60 156 GLU B O 1
ATOM 3967 N N . GLU B 1 157 ? -71.799 -14.584 41.134 1.00 61.03 157 GLU B N 1
ATOM 3968 C CA . GLU B 1 157 ? -72.391 -13.317 40.772 1.00 61.19 157 GLU B CA 1
ATOM 3969 C C . GLU B 1 157 ? -73.649 -13.073 41.609 1.00 62.38 157 GLU B C 1
ATOM 3970 O O . GLU B 1 157 ? -74.673 -13.721 41.410 1.00 65.60 157 GLU B O 1
ATOM 3976 N N . LEU B 1 158 ? -73.554 -12.139 42.543 1.00 61.15 158 LEU B N 1
ATOM 3977 C CA . LEU B 1 158 ? -74.716 -11.623 43.247 1.00 62.40 158 LEU B CA 1
ATOM 3978 C C . LEU B 1 158 ? -75.528 -10.724 42.307 1.00 63.82 158 LEU B C 1
ATOM 3979 O O . LEU B 1 158 ? -76.737 -10.565 42.458 1.00 66.02 158 LEU B O 1
ATOM 3984 N N . GLU B 1 159 ? -74.859 -10.125 41.333 1.00 63.84 159 GLU B N 1
ATOM 3985 C CA . GLU B 1 159 ? -75.456 -9.038 40.588 1.00 64.67 159 GLU B CA 1
ATOM 3986 C C . GLU B 1 159 ? -74.517 -8.609 39.467 1.00 63.98 159 GLU B C 1
ATOM 3987 O O . GLU B 1 159 ? -73.324 -8.934 39.487 1.00 63.10 159 GLU B O 1
ATOM 3993 N N . GLU B 1 160 ? -75.032 -7.852 38.501 1.00 64.89 160 GLU B N 1
ATOM 3994 C CA . GLU B 1 160 ? -74.237 -7.511 37.334 1.00 63.89 160 GLU B CA 1
ATOM 3995 C C . GLU B 1 160 ? -73.044 -6.689 37.756 1.00 59.88 160 GLU B C 1
ATOM 3996 O O . GLU B 1 160 ? -73.169 -5.515 38.146 1.00 58.96 160 GLU B O 1
ATOM 4002 N N . GLY B 1 161 ? -71.876 -7.321 37.698 1.00 57.21 161 GLY B N 1
ATOM 4003 C CA . GLY B 1 161 ? -70.651 -6.660 38.059 1.00 52.65 161 GLY B CA 1
ATOM 4004 C C . GLY B 1 161 ? -70.398 -6.666 39.547 1.00 49.72 161 GLY B C 1
ATOM 4005 O O . GLY B 1 161 ? -69.461 -6.003 39.996 1.00 48.18 161 GLY B O 1
ATOM 4006 N N . VAL B 1 162 ? -71.199 -7.422 40.299 1.00 49.22 162 VAL B N 1
ATOM 4007 C CA . VAL B 1 162 ? -71.024 -7.569 41.751 1.00 47.15 162 VAL B CA 1
ATOM 4008 C C . VAL B 1 162 ? -70.927 -9.035 42.130 1.00 46.80 162 VAL B C 1
ATOM 4009 O O . VAL B 1 162 ? -71.867 -9.801 41.949 1.00 48.72 162 VAL B O 1
ATOM 4013 N N . HIS B 1 163 ? -69.771 -9.411 42.666 1.00 44.36 163 HIS B N 1
ATOM 4014 C CA . HIS B 1 163 ? -69.479 -10.791 42.977 1.00 44.23 163 HIS B CA 1
ATOM 4015 C C . HIS B 1 163 ? -68.966 -10.963 44.377 1.00 42.78 163 HIS B C 1
ATOM 4016 O O . HIS B 1 163 ? -68.303 -10.090 44.944 1.00 39.41 163 HIS B O 1
ATOM 4023 N N . LYS B 1 164 ? -69.219 -12.143 44.910 1.00 44.09 164 LYS B N 1
ATOM 4024 C CA . LYS B 1 164 ? -68.453 -12.600 46.040 1.00 44.56 164 LYS B CA 1
ATOM 4025 C C . LYS B 1 164 ? -67.030 -12.847 45.559 1.00 43.59 164 LYS B C 1
ATOM 4026 O O . LYS B 1 164 ? -66.786 -13.162 44.384 1.00 42.46 164 LYS B O 1
ATOM 4032 N N . VAL B 1 165 ? -66.093 -12.675 46.474 1.00 43.57 165 VAL B N 1
ATOM 4033 C CA . VAL B 1 165 ? -64.701 -12.974 46.192 1.00 44.21 165 VAL B CA 1
ATOM 4034 C C . VAL B 1 165 ? -64.441 -14.423 46.630 1.00 47.64 165 VAL B C 1
ATOM 4035 O O . VAL B 1 165 ? -64.712 -14.773 47.770 1.00 48.66 165 VAL B O 1
ATOM 4039 N N . ALA B 1 166 ? -63.958 -15.253 45.707 1.00 49.86 166 ALA B N 1
ATOM 4040 C CA . ALA B 1 166 ? -63.615 -16.653 45.995 1.00 53.60 166 ALA B CA 1
ATOM 4041 C C . ALA B 1 166 ? -62.279 -16.777 46.727 1.00 54.55 166 ALA B C 1
ATOM 4042 O O . ALA B 1 166 ? -62.087 -17.677 47.540 1.00 57.78 166 ALA B O 1
ATOM 4044 N N . GLN B 1 167 ? -61.341 -15.904 46.397 1.00 52.62 167 GLN B N 1
ATOM 4045 C CA . GLN B 1 167 ? -60.107 -15.765 47.163 1.00 53.18 167 GLN B CA 1
ATOM 4046 C C . GLN B 1 167 ? -59.427 -14.439 46.851 1.00 50.10 167 GLN B C 1
ATOM 4047 O O . GLN B 1 167 ? -59.534 -13.905 45.740 1.00 48.52 167 GLN B O 1
ATOM 4053 N N . PHE B 1 168 ? -58.751 -13.910 47.858 1.00 49.77 168 PHE B N 1
ATOM 4054 C CA . PHE B 1 168 ? -57.983 -12.699 47.732 1.00 47.99 168 PHE B CA 1
ATOM 4055 C C . PHE B 1 168 ? -56.557 -13.058 48.038 1.00 50.39 168 PHE B C 1
ATOM 4056 O O . PHE B 1 168 ? -56.262 -13.533 49.130 1.00 52.20 168 PHE B O 1
ATOM 4064 N N . ARG B 1 169 ? -55.669 -12.813 47.085 1.00 50.59 169 ARG B N 1
ATOM 4065 C CA . ARG B 1 169 ? -54.263 -13.154 47.259 1.00 53.48 169 ARG B CA 1
ATOM 4066 C C . ARG B 1 169 ? -53.342 -11.946 47.055 1.00 51.25 169 ARG B C 1
ATOM 4067 O O . ARG B 1 169 ? -53.214 -11.433 45.936 1.00 48.66 169 ARG B O 1
ATOM 4075 N N . GLU B 1 170 ? -52.702 -11.516 48.154 1.00 51.82 170 GLU B N 1
ATOM 4076 C CA . GLU B 1 170 ? -51.861 -10.310 48.173 1.00 50.23 170 GLU B CA 1
ATOM 4077 C C . GLU B 1 170 ? -50.407 -10.589 47.727 1.00 51.89 170 GLU B C 1
ATOM 4078 O O . GLU B 1 170 ? -49.693 -11.378 48.334 1.00 54.69 170 GLU B O 1
ATOM 4084 N N . LYS B 1 171 ? -50.000 -9.918 46.651 1.00 49.86 171 LYS B N 1
ATOM 4085 C CA . LYS B 1 171 ? -48.619 -9.915 46.196 1.00 51.66 171 LYS B CA 1
ATOM 4086 C C . LYS B 1 171 ? -48.082 -11.334 46.003 1.00 54.95 171 LYS B C 1
ATOM 4087 O O . LYS B 1 171 ? -47.197 -11.796 46.739 1.00 57.69 171 LYS B O 1
ATOM 4093 N N . PRO B 1 172 ? -48.652 -12.043 45.015 1.00 54.71 172 PRO B N 1
ATOM 4094 C CA . PRO B 1 172 ? -48.131 -13.374 44.664 1.00 58.14 172 PRO B CA 1
ATOM 4095 C C . PRO B 1 172 ? -46.810 -13.238 43.915 1.00 59.74 172 PRO B C 1
ATOM 4096 O O . PRO B 1 172 ? -46.470 -12.137 43.437 1.00 57.01 172 PRO B O 1
ATOM 4100 N N . ASP B 1 173 ? -46.069 -14.332 43.800 1.00 63.31 173 ASP B N 1
ATOM 4101 C CA . ASP B 1 173 ? -44.814 -14.276 43.059 1.00 65.59 173 ASP B CA 1
ATOM 4102 C C . ASP B 1 173 ? -45.080 -14.311 41.547 1.00 64.52 173 ASP B C 1
ATOM 4103 O O . ASP B 1 173 ? -46.214 -14.554 41.110 1.00 62.75 173 ASP B O 1
ATOM 4108 N N . LEU B 1 174 ? -44.035 -14.062 40.762 1.00 65.80 174 LEU B N 1
ATOM 4109 C CA . LEU B 1 174 ? -44.163 -13.890 39.312 1.00 65.36 174 LEU B CA 1
ATOM 4110 C C . LEU B 1 174 ? -44.939 -15.029 38.635 1.00 67.30 174 LEU B C 1
ATOM 4111 O O . LEU B 1 174 ? -45.851 -14.778 37.836 1.00 65.27 174 LEU B O 1
ATOM 4116 N N . GLU B 1 175 ? -44.591 -16.267 38.981 1.00 71.43 175 GLU B N 1
ATOM 4117 C CA . GLU B 1 175 ? -45.204 -17.456 38.377 1.00 74.27 175 GLU B CA 1
ATOM 4118 C C . GLU B 1 175 ? -46.710 -17.490 38.627 1.00 71.10 175 GLU B C 1
ATOM 4119 O O . GLU B 1 175 ? -47.490 -17.691 37.697 1.00 71.08 175 GLU B O 1
ATOM 4125 N N . THR B 1 176 ? -47.104 -17.271 39.881 1.00 68.97 176 THR B N 1
ATOM 4126 C CA . THR B 1 176 ? -48.502 -17.299 40.274 1.00 65.93 176 THR B CA 1
ATOM 4127 C C . THR B 1 176 ? -49.271 -16.170 39.575 1.00 62.00 176 THR B C 1
ATOM 4128 O O . THR B 1 176 ? -50.355 -16.402 39.032 1.00 60.29 176 THR B O 1
ATOM 4132 N N . ALA B 1 177 ? -48.700 -14.959 39.597 1.00 59.64 177 ALA B N 1
ATOM 4133 C CA . ALA B 1 177 ? -49.300 -13.795 38.944 1.00 56.67 177 ALA B CA 1
ATOM 4134 C C . ALA B 1 177 ? -49.560 -14.108 37.472 1.00 58.20 177 ALA B C 1
ATOM 4135 O O . ALA B 1 177 ? -50.650 -13.879 36.957 1.00 57.30 177 ALA B O 1
ATOM 4137 N N . LYS B 1 178 ? -48.559 -14.654 36.806 1.00 62.45 178 LYS B N 1
ATOM 4138 C CA . LYS B 1 178 ? -48.710 -15.049 35.406 1.00 65.05 178 LYS B CA 1
ATOM 4139 C C . LYS B 1 178 ? -49.959 -15.930 35.226 1.00 65.86 178 LYS B C 1
ATOM 4140 O O . LYS B 1 178 ? -50.787 -15.668 34.361 1.00 64.86 178 LYS B O 1
ATOM 4146 N N . LYS B 1 179 ? -50.105 -16.940 36.077 1.00 67.92 179 LYS B N 1
ATOM 4147 C CA . LYS B 1 179 ? -51.227 -17.873 35.967 1.00 69.44 179 LYS B CA 1
ATOM 4148 C C . LYS B 1 179 ? -52.568 -17.205 36.244 1.00 65.76 179 LYS B C 1
ATOM 4149 O O . LYS B 1 179 ? -53.566 -17.551 35.603 1.00 66.83 179 LYS B O 1
ATOM 4155 N N . PHE B 1 180 ? -52.593 -16.249 37.174 1.00 61.80 180 PHE B N 1
ATOM 4156 C CA . PHE B 1 180 ? -53.818 -15.525 37.474 1.00 58.22 180 PHE B CA 1
ATOM 4157 C C . PHE B 1 180 ? -54.288 -14.701 36.283 1.00 56.41 180 PHE B C 1
ATOM 4158 O O . PHE B 1 180 ? -55.485 -14.657 35.986 1.00 55.86 180 PHE B O 1
ATOM 4166 N N . VAL B 1 181 ? -53.357 -14.012 35.631 1.00 55.72 181 VAL B N 1
ATOM 4167 C CA . VAL B 1 181 ? -53.697 -13.166 34.481 1.00 54.45 181 VAL B CA 1
ATOM 4168 C C . VAL B 1 181 ? -54.095 -14.042 33.285 1.00 57.47 181 VAL B C 1
ATOM 4169 O O . VAL B 1 181 ? -55.052 -13.749 32.575 1.00 56.57 181 VAL B O 1
ATOM 4173 N N . GLU B 1 182 ? -53.351 -15.119 33.087 1.00 61.27 182 GLU B N 1
ATOM 4174 C CA . GLU B 1 182 ? -53.639 -16.082 32.033 1.00 65.25 182 GLU B CA 1
ATOM 4175 C C . GLU B 1 182 ? -55.020 -16.757 32.172 1.00 65.41 182 GLU B C 1
ATOM 4176 O O . GLU B 1 182 ? -55.629 -17.157 31.169 1.00 67.51 182 GLU B O 1
ATOM 4182 N N . SER B 1 183 ? -55.506 -16.904 33.404 1.00 63.35 183 SER B N 1
ATOM 4183 C CA . SER B 1 183 ? -56.767 -17.632 33.647 1.00 63.73 183 SER B CA 1
ATOM 4184 C C . SER B 1 183 ? -58.026 -16.848 33.212 1.00 61.61 183 SER B C 1
ATOM 4185 O O . SER B 1 183 ? -59.014 -17.443 32.806 1.00 63.70 183 SER B O 1
ATOM 4188 N N . GLY B 1 184 ? -57.993 -15.524 33.311 1.00 57.64 184 GLY B N 1
ATOM 4189 C CA . GLY B 1 184 ? -59.162 -14.689 32.968 1.00 55.72 184 GLY B CA 1
ATOM 4190 C C . GLY B 1 184 ? -60.175 -14.548 34.100 1.00 53.45 184 GLY B C 1
ATOM 4191 O O . GLY B 1 184 ? -61.219 -13.914 33.933 1.00 52.30 184 GLY B O 1
ATOM 4192 N N . ARG B 1 185 ? -59.873 -15.128 35.260 1.00 53.32 185 ARG B N 1
ATOM 4193 C CA . ARG B 1 185 ? -60.825 -15.161 36.368 1.00 52.28 185 ARG B CA 1
ATOM 4194 C C . ARG B 1 185 ? -60.434 -14.272 37.548 1.00 48.41 185 ARG B C 1
ATOM 4195 O O . ARG B 1 185 ? -61.105 -14.288 38.572 1.00 47.15 185 ARG B O 1
ATOM 4203 N N . PHE B 1 186 ? -59.359 -13.497 37.398 1.00 46.20 186 PHE B N 1
ATOM 4204 C CA . PHE B 1 186 ? -58.860 -12.651 38.479 1.00 43.62 186 PHE B CA 1
ATOM 4205 C C . PHE B 1 186 ? -58.880 -11.174 38.087 1.00 40.46 186 PHE B C 1
ATOM 4206 O O . PHE B 1 186 ? -58.676 -10.823 36.929 1.00 41.33 186 PHE B O 1
ATOM 4214 N N . LEU B 1 187 ? -59.132 -10.319 39.062 1.00 38.27 187 LEU B N 1
ATOM 4215 C CA . LEU B 1 187 ? -59.049 -8.879 38.882 1.00 36.12 187 LEU B CA 1
ATOM 4216 C C . LEU B 1 187 ? -57.983 -8.396 39.827 1.00 35.44 187 LEU B C 1
ATOM 4217 O O . LEU B 1 187 ? -57.709 -9.059 40.844 1.00 36.50 187 LEU B O 1
ATOM 4222 N N . TRP B 1 188 ? -57.376 -7.270 39.490 1.00 33.71 188 TRP B N 1
ATOM 4223 C CA . TRP B 1 188 ? -56.451 -6.600 40.396 1.00 33.45 188 TRP B CA 1
ATOM 4224 C C . TRP B 1 188 ? -57.245 -5.858 41.450 1.00 31.95 188 TRP B C 1
ATOM 4225 O O . TRP B 1 188 ? -58.272 -5.204 41.156 1.00 29.83 188 TRP B O 1
ATOM 4236 N N . ASN B 1 189 ? -56.733 -5.904 42.667 1.00 32.14 189 ASN B N 1
ATOM 4237 C CA . ASN B 1 189 ? -57.252 -5.108 43.731 1.00 30.52 189 ASN B CA 1
ATOM 4238 C C . ASN B 1 189 ? -56.766 -3.687 43.549 1.00 29.21 189 ASN B C 1
ATOM 4239 O O . ASN B 1 189 ? -55.563 -3.443 43.401 1.00 28.99 189 ASN B O 1
ATOM 4244 N N . SER B 1 190 ? -57.691 -2.728 43.543 1.00 27.98 190 SER B N 1
ATOM 4245 C CA . SER B 1 190 ? -57.307 -1.336 43.307 1.00 26.85 190 SER B CA 1
ATOM 4246 C C . SER B 1 190 ? -56.821 -0.640 44.592 1.00 27.68 190 SER B C 1
ATOM 4247 O O . SER B 1 190 ? -56.437 0.517 44.560 1.00 27.48 190 SER B O 1
ATOM 4250 N N . GLY B 1 191 ? -56.880 -1.318 45.720 1.00 29.42 191 GLY B N 1
ATOM 4251 C CA . GLY B 1 191 ? -56.500 -0.706 46.994 1.00 30.66 191 GLY B CA 1
ATOM 4252 C C . GLY B 1 191 ? -57.560 0.176 47.605 1.00 30.20 191 GLY B C 1
ATOM 4253 O O . GLY B 1 191 ? -57.330 0.789 48.637 1.00 31.51 191 GLY B O 1
ATOM 4254 N N . MET B 1 192 ? -58.732 0.244 46.973 1.00 29.69 192 MET B N 1
ATOM 4255 C CA . MET B 1 192 ? -59.866 0.992 47.517 1.00 29.59 192 MET B CA 1
ATOM 4256 C C . MET B 1 192 ? -60.903 0.059 48.140 1.00 30.35 192 MET B C 1
ATOM 4257 O O . MET B 1 192 ? -61.102 -1.077 47.681 1.00 29.20 192 MET B O 1
ATOM 4262 N N . PHE B 1 193 ? -61.596 0.561 49.166 1.00 31.14 193 PHE B N 1
ATOM 4263 C CA . PHE B 1 193 ? -62.598 -0.239 49.890 1.00 31.58 193 PHE B CA 1
ATOM 4264 C C . PHE B 1 193 ? -63.865 0.526 50.299 1.00 32.27 193 PHE B C 1
ATOM 4265 O O . PHE B 1 193 ? -63.888 1.775 50.409 1.00 31.58 193 PHE B O 1
ATOM 4273 N N . LEU B 1 194 ? -64.918 -0.265 50.490 1.00 32.57 194 LEU B N 1
ATOM 4274 C CA . LEU B 1 194 ? -66.203 0.191 50.976 1.00 33.34 194 LEU B CA 1
ATOM 4275 C C . LEU B 1 194 ? -66.760 -0.829 51.970 1.00 35.37 194 LEU B C 1
ATOM 4276 O O . LEU B 1 194 ? -66.849 -2.035 51.668 1.00 34.59 194 LEU B O 1
ATOM 4281 N N . TRP B 1 195 ? -67.145 -0.336 53.148 1.00 37.47 195 TRP B N 1
ATOM 4282 C CA . TRP B 1 195 ? -67.816 -1.183 54.176 1.00 40.26 195 TRP B CA 1
ATOM 4283 C C . TRP B 1 195 ? -68.655 -0.357 55.117 1.00 42.63 195 TRP B C 1
ATOM 4284 O O . TRP B 1 195 ? -68.509 0.849 55.171 1.00 42.88 195 TRP B O 1
ATOM 4295 N N . LYS B 1 196 ? -69.567 -1.018 55.824 1.00 46.33 196 LYS B N 1
ATOM 4296 C CA . LYS B 1 196 ? -70.250 -0.436 56.980 1.00 49.49 196 LYS B CA 1
ATOM 4297 C C . LYS B 1 196 ? -69.255 -0.453 58.136 1.00 51.13 196 LYS B C 1
ATOM 4298 O O . LYS B 1 196 ? -68.550 -1.445 58.330 1.00 51.27 196 LYS B O 1
ATOM 4304 N N . ALA B 1 197 ? -69.215 0.637 58.895 1.00 52.97 197 ALA B N 1
ATOM 4305 C CA . ALA B 1 197 ? -68.261 0.803 60.009 1.00 55.09 197 ALA B CA 1
ATOM 4306 C C . ALA B 1 197 ? -68.178 -0.404 60.945 1.00 57.30 197 ALA B C 1
ATOM 4307 O O . ALA B 1 197 ? -67.100 -0.959 61.173 1.00 57.04 197 ALA B O 1
ATOM 4309 N N . ARG B 1 198 ? -69.311 -0.817 61.491 1.00 59.83 198 ARG B N 1
ATOM 4310 C CA . ARG B 1 198 ? -69.276 -1.898 62.471 1.00 62.72 198 ARG B CA 1
ATOM 4311 C C . ARG B 1 198 ? -68.845 -3.236 61.879 1.00 61.35 198 ARG B C 1
ATOM 4312 O O . ARG B 1 198 ? -68.115 -3.991 62.519 1.00 62.84 198 ARG B O 1
ATOM 4320 N N . GLU B 1 199 ? -69.267 -3.533 60.655 1.00 58.36 199 GLU B N 1
ATOM 4321 C CA . GLU B 1 199 ? -68.918 -4.820 60.079 1.00 57.29 199 GLU B CA 1
ATOM 4322 C C . GLU B 1 199 ? -67.408 -4.957 59.890 1.00 55.65 199 GLU B C 1
ATOM 4323 O O . GLU B 1 199 ? -66.844 -6.011 60.166 1.00 56.78 199 GLU B O 1
ATOM 4329 N N . PHE B 1 200 ? -66.749 -3.895 59.437 1.00 53.21 200 PHE B N 1
ATOM 4330 C CA . PHE B 1 200 ? -65.288 -3.951 59.271 1.00 52.63 200 PHE B CA 1
ATOM 4331 C C . PHE B 1 200 ? -64.581 -4.172 60.616 1.00 55.07 200 PHE B C 1
ATOM 4332 O O . PHE B 1 200 ? -63.757 -5.081 60.745 1.00 55.42 200 PHE B O 1
ATOM 4340 N N . ILE B 1 201 ? -64.924 -3.344 61.602 1.00 56.53 201 ILE B N 1
ATOM 4341 C CA . ILE B 1 201 ? -64.321 -3.424 62.932 1.00 59.84 201 ILE B CA 1
ATOM 4342 C C . ILE B 1 201 ? -64.392 -4.850 63.475 1.00 61.74 201 ILE B C 1
ATOM 4343 O O . ILE B 1 201 ? -63.372 -5.399 63.901 1.00 63.24 201 ILE B O 1
ATOM 4348 N N . GLU B 1 202 ? -65.590 -5.440 63.432 1.00 61.58 202 GLU B N 1
ATOM 4349 C CA . GLU B 1 202 ? -65.800 -6.824 63.858 1.00 63.50 202 GLU B CA 1
ATOM 4350 C C . GLU B 1 202 ? -64.938 -7.820 63.092 1.00 62.29 202 GLU B C 1
ATOM 4351 O O . GLU B 1 202 ? -64.491 -8.822 63.651 1.00 64.80 202 GLU B O 1
ATOM 4357 N N . GLU B 1 203 ? -64.727 -7.545 61.813 1.00 58.62 203 GLU B N 1
ATOM 4358 C CA . GLU B 1 203 ? -63.914 -8.404 60.948 1.00 57.89 203 GLU B CA 1
ATOM 4359 C C . GLU B 1 203 ? -62.421 -8.415 61.357 1.00 58.84 203 GLU B C 1
ATOM 4360 O O . GLU B 1 203 ? -61.748 -9.437 61.223 1.00 59.21 203 GLU B O 1
ATOM 4366 N N . VAL B 1 204 ? -61.928 -7.281 61.859 1.00 58.77 204 VAL B N 1
ATOM 4367 C CA . VAL B 1 204 ? -60.578 -7.178 62.403 1.00 60.87 204 VAL B CA 1
ATOM 4368 C C . VAL B 1 204 ? -60.442 -7.940 63.738 1.00 65.69 204 VAL B C 1
ATOM 4369 O O . VAL B 1 204 ? -59.361 -8.430 64.066 1.00 67.78 204 VAL B O 1
ATOM 4373 N N . LYS B 1 205 ? -61.530 -8.027 64.501 1.00 67.75 205 LYS B N 1
ATOM 4374 C CA . LYS B 1 205 ? -61.541 -8.813 65.738 1.00 72.58 205 LYS B CA 1
ATOM 4375 C C . LYS B 1 205 ? -61.085 -10.249 65.473 1.00 74.30 205 LYS B C 1
ATOM 4376 O O . LYS B 1 205 ? -60.196 -10.764 66.157 1.00 77.88 205 LYS B O 1
ATOM 4382 N N . VAL B 1 206 ? -61.677 -10.875 64.460 1.00 72.46 206 VAL B N 1
ATOM 4383 C CA . VAL B 1 206 ? -61.345 -12.256 64.101 1.00 73.86 206 VAL B CA 1
ATOM 4384 C C . VAL B 1 206 ? -59.973 -12.363 63.419 1.00 73.22 206 VAL B C 1
ATOM 4385 O O . VAL B 1 206 ? -59.152 -13.207 63.791 1.00 75.70 206 VAL B O 1
ATOM 4389 N N . CYS B 1 207 ? -59.796 -11.568 62.373 1.00 69.33 207 CYS B N 1
ATOM 4390 C CA . CYS B 1 207 ? -58.598 -11.507 61.551 1.00 68.20 207 CYS B CA 1
ATOM 4391 C C . CYS B 1 207 ? -57.316 -10.937 62.143 1.00 69.66 207 CYS B C 1
ATOM 4392 O O . CYS B 1 207 ? -56.273 -11.448 61.891 1.00 70.76 207 CYS B O 1
ATOM 4395 N N . GLU B 1 208 ? -57.397 -9.856 62.896 1.00 69.85 208 GLU B N 1
ATOM 4396 C CA . GLU B 1 208 ? -56.226 -9.305 63.531 1.00 71.94 208 GLU B CA 1
ATOM 4397 C C . GLU B 1 208 ? -56.544 -8.688 64.852 1.00 74.31 208 GLU B C 1
ATOM 4398 O O . GLU B 1 208 ? -56.705 -7.486 64.971 1.00 72.24 208 GLU B O 1
ATOM 4404 N N . PRO B 1 209 ? -56.586 -9.540 65.864 1.00 78.19 209 PRO B N 1
ATOM 4405 C CA . PRO B 1 209 ? -56.950 -9.141 67.215 1.00 81.46 209 PRO B CA 1
ATOM 4406 C C . PRO B 1 209 ? -55.986 -8.118 67.759 1.00 83.05 209 PRO B C 1
ATOM 4407 O O . PRO B 1 209 ? -56.393 -7.189 68.425 1.00 84.26 209 PRO B O 1
ATOM 4411 N N . SER B 1 210 ? -54.718 -8.295 67.455 1.00 83.58 210 SER B N 1
ATOM 4412 C CA . SER B 1 210 ? -53.656 -7.353 67.832 1.00 85.17 210 SER B CA 1
ATOM 4413 C C . SER B 1 210 ? -54.015 -5.878 67.575 1.00 82.49 210 SER B C 1
ATOM 4414 O O . SER B 1 210 ? -53.710 -5.003 68.388 1.00 84.77 210 SER B O 1
ATOM 4417 N N . ILE B 1 211 ? -54.673 -5.621 66.446 1.00 77.85 211 ILE B N 1
ATOM 4418 C CA . ILE B 1 211 ? -55.132 -4.276 66.088 1.00 75.13 211 ILE B CA 1
ATOM 4419 C C . ILE B 1 211 ? -56.410 -3.870 66.839 1.00 76.24 211 ILE B C 1
ATOM 4420 O O . ILE B 1 211 ? -56.525 -2.732 67.300 1.00 77.05 211 ILE B O 1
ATOM 4425 N N . TYR B 1 212 ? -57.358 -4.797 66.972 1.00 76.57 212 TYR B N 1
ATOM 4426 C CA . TYR B 1 212 ? -58.654 -4.498 67.599 1.00 77.70 212 TYR B CA 1
ATOM 4427 C C . TYR B 1 212 ? -58.555 -4.271 69.108 1.00 82.95 212 TYR B C 1
ATOM 4428 O O . TYR B 1 212 ? -59.138 -3.325 69.632 1.00 84.03 212 TYR B O 1
ATOM 4437 N N . GLU B 1 213 ? -57.834 -5.140 69.807 1.00 86.61 213 GLU B N 1
ATOM 4438 C CA . GLU B 1 213 ? -57.729 -5.025 71.260 1.00 92.21 213 GLU B CA 1
ATOM 4439 C C . GLU B 1 213 ? -57.052 -3.723 71.693 1.00 93.82 213 GLU B C 1
ATOM 4440 O O . GLU B 1 213 ? -57.481 -3.084 72.652 1.00 96.95 213 GLU B O 1
ATOM 4446 N N . ASN B 1 214 ? -56.026 -3.312 70.962 1.00 92.24 214 ASN B N 1
ATOM 4447 C CA . ASN B 1 214 ? -55.269 -2.111 71.317 1.00 94.03 214 ASN B CA 1
ATOM 4448 C C . ASN B 1 214 ? -55.889 -0.791 70.843 1.00 91.65 214 ASN B C 1
ATOM 4449 O O . ASN B 1 214 ? -55.520 0.275 71.350 1.00 93.87 214 ASN B O 1
ATOM 4454 N N . LEU B 1 215 ? -56.831 -0.859 69.897 1.00 87.70 215 LEU B N 1
ATOM 4455 C CA . LEU B 1 215 ? -57.471 0.349 69.340 1.00 85.26 215 LEU B CA 1
ATOM 4456 C C . LEU B 1 215 ? -58.978 0.493 69.623 1.00 85.36 215 LEU B C 1
ATOM 4457 O O . LEU B 1 215 ? -59.517 1.592 69.487 1.00 84.48 215 LEU B O 1
ATOM 4462 N N . LYS B 1 216 ? -59.641 -0.588 70.041 1.00 86.68 216 LYS B N 1
ATOM 4463 C CA . LYS B 1 216 ? -61.109 -0.609 70.169 1.00 86.46 216 LYS B CA 1
ATOM 4464 C C . LYS B 1 216 ? -61.694 0.584 70.928 1.00 89.17 216 LYS B C 1
ATOM 4465 O O . LYS B 1 216 ? -62.672 1.184 70.486 1.00 87.47 216 LYS B O 1
ATOM 4471 N N . ASP B 1 217 ? -61.095 0.928 72.062 1.00 93.95 217 ASP B N 1
ATOM 4472 C CA . ASP B 1 217 ? -61.627 1.991 72.914 1.00 97.42 217 ASP B CA 1
ATOM 4473 C C . ASP B 1 217 ? -60.871 3.313 72.766 1.00 97.83 217 ASP B C 1
ATOM 4474 O O . ASP B 1 217 ? -61.219 4.292 73.423 1.00 101.47 217 ASP B O 1
ATOM 4479 N N . VAL B 1 218 ? -59.855 3.353 71.910 1.00 94.79 218 VAL B N 1
ATOM 4480 C CA . VAL B 1 218 ? -59.042 4.556 71.763 1.00 95.25 218 VAL B CA 1
ATOM 4481 C C . VAL B 1 218 ? -59.736 5.615 70.891 1.00 92.34 218 VAL B C 1
ATOM 4482 O O . VAL B 1 218 ? -60.295 5.297 69.831 1.00 87.25 218 VAL B O 1
ATOM 4486 N N . ASP B 1 219 ? -59.699 6.868 71.357 1.00 95.21 219 ASP B N 1
ATOM 4487 C CA . ASP B 1 219 ? -60.215 8.022 70.607 1.00 93.47 219 ASP B CA 1
ATOM 4488 C C . ASP B 1 219 ? -59.114 8.560 69.667 1.00 91.00 219 ASP B C 1
ATOM 4489 O O . ASP B 1 219 ? -58.109 9.102 70.144 1.00 93.60 219 ASP B O 1
ATOM 4494 N N . PRO B 1 220 ? -59.299 8.413 68.329 1.00 85.81 220 PRO B N 1
ATOM 4495 C CA . PRO B 1 220 ? -58.242 8.771 67.390 1.00 83.40 220 PRO B CA 1
ATOM 4496 C C . PRO B 1 220 ? -57.857 10.256 67.363 1.00 85.15 220 PRO B C 1
ATOM 4497 O O . PRO B 1 220 ? -56.801 10.587 66.817 1.00 83.80 220 PRO B O 1
ATOM 4501 N N . ARG B 1 221 ? -58.708 11.130 67.912 1.00 88.07 221 ARG B N 1
ATOM 4502 C CA . ARG B 1 221 ? -58.385 12.564 68.056 1.00 91.16 221 ARG B CA 1
ATOM 4503 C C . ARG B 1 221 ? -57.596 12.897 69.331 1.00 96.44 221 ARG B C 1
ATOM 4504 O O . ARG B 1 221 ? -57.227 14.057 69.551 1.00 99.85 221 ARG B O 1
ATOM 4512 N N . ASN B 1 222 ? -57.363 11.898 70.182 1.00 97.84 222 ASN B N 1
ATOM 4513 C CA . ASN B 1 222 ? -56.412 12.033 71.289 1.00 102.22 222 ASN B CA 1
ATOM 4514 C C . ASN B 1 222 ? -55.056 11.509 70.827 1.00 100.17 222 ASN B C 1
ATOM 4515 O O . ASN B 1 222 ? -54.829 10.282 70.780 1.00 97.81 222 ASN B O 1
ATOM 4520 N N . PHE B 1 223 ? -54.159 12.432 70.483 1.00 100.68 223 PHE B N 1
ATOM 4521 C CA . PHE B 1 223 ? -52.854 12.066 69.940 1.00 98.95 223 PHE B CA 1
ATOM 4522 C C . PHE B 1 223 ? -52.035 11.283 70.959 1.00 102.46 223 PHE B C 1
ATOM 4523 O O . PHE B 1 223 ? -51.344 10.328 70.615 1.00 100.08 223 PHE B O 1
ATOM 4531 N N . GLU B 1 224 ? -52.131 11.696 72.218 1.00 108.40 224 GLU B N 1
ATOM 4532 C CA . GLU B 1 224 ? -51.439 11.031 73.326 1.00 113.04 224 GLU B CA 1
ATOM 4533 C C . GLU B 1 224 ? -51.937 9.619 73.648 1.00 112.29 224 GLU B C 1
ATOM 4534 O O . GLU B 1 224 ? -51.090 8.678 73.790 1.00 112.50 224 GLU B O 1
ATOM 4540 N N . GLU B 1 225 ? -53.285 9.463 73.608 1.00 110.89 225 GLU B N 1
ATOM 4541 C CA . GLU B 1 225 ? -53.879 8.139 73.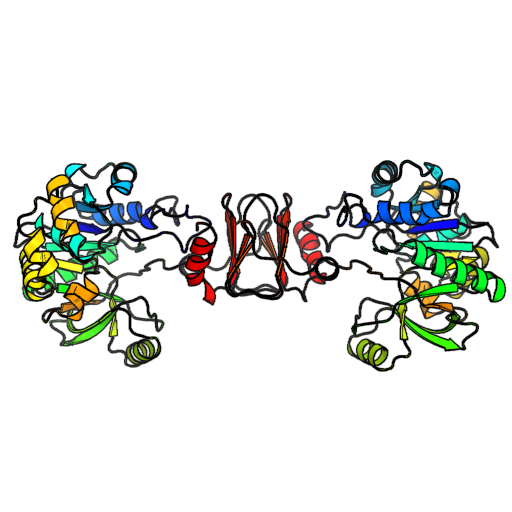766 1.00 110.29 225 GLU B CA 1
ATOM 4542 C C . GLU B 1 225 ? -53.576 7.265 72.540 1.00 104.50 225 GLU B C 1
ATOM 4543 O O . GLU B 1 225 ? -53.315 6.075 72.686 1.00 104.53 225 GLU B O 1
ATOM 4549 N N . LEU B 1 226 ? -53.586 7.857 71.346 1.00 100.15 226 LEU B N 1
ATOM 4550 C CA . LEU B 1 226 ? -53.275 7.114 70.121 1.00 95.06 226 LEU B CA 1
ATOM 4551 C C . LEU B 1 226 ? -51.811 6.665 70.055 1.00 96.08 226 LEU B C 1
ATOM 4552 O O . LEU B 1 226 ? -51.517 5.568 69.582 1.00 93.96 226 LEU B O 1
ATOM 4557 N N . LYS B 1 227 ? -50.894 7.513 70.509 1.00 99.82 227 LYS B N 1
ATOM 4558 C CA . LYS B 1 227 ? -49.470 7.171 70.492 1.00 101.32 227 LYS B CA 1
ATOM 4559 C C . LYS B 1 227 ? -49.208 5.906 71.309 1.00 104.28 227 LYS B C 1
ATOM 4560 O O . LYS B 1 227 ? -48.564 4.975 70.833 1.00 102.56 227 LYS B O 1
ATOM 4566 N N . LYS B 1 228 ? -49.712 5.883 72.539 1.00 109.24 228 LYS B N 1
ATOM 4567 C CA . LYS B 1 228 ? -49.609 4.698 73.390 1.00 112.61 228 LYS B CA 1
ATOM 4568 C C . LYS B 1 228 ? -50.107 3.475 72.613 1.00 108.21 228 LYS B C 1
ATOM 4569 O O . LYS B 1 228 ? -49.337 2.560 72.299 1.00 107.56 228 LYS B O 1
ATOM 4575 N N . ALA B 1 229 ? -51.389 3.502 72.261 1.00 105.28 229 ALA B N 1
ATOM 4576 C CA . ALA B 1 229 ? -52.048 2.382 71.592 1.00 101.42 229 ALA B CA 1
ATOM 4577 C C . ALA B 1 229 ? -51.298 1.897 70.349 1.00 97.20 229 ALA B C 1
ATOM 4578 O O . ALA B 1 229 ? -51.245 0.694 70.102 1.00 96.58 229 ALA B O 1
ATOM 4580 N N . TYR B 1 230 ? -50.710 2.819 69.582 1.00 94.93 230 TYR B N 1
ATOM 4581 C CA . TYR B 1 230 ? -49.972 2.451 68.349 1.00 90.95 230 TYR B CA 1
ATOM 4582 C C . TYR B 1 230 ? -48.700 1.638 68.618 1.00 93.09 230 TYR B C 1
ATOM 4583 O O . TYR B 1 230 ? -48.249 0.887 67.749 1.00 90.56 230 TYR B O 1
ATOM 4592 N N . GLU B 1 231 ? -48.130 1.797 69.812 1.00 97.95 231 GLU B N 1
ATOM 4593 C CA . GLU B 1 231 ? -46.892 1.113 70.199 1.00 100.80 231 GLU B CA 1
ATOM 4594 C C . GLU B 1 231 ? -47.021 -0.412 70.141 1.00 100.27 231 GLU B C 1
ATOM 4595 O O . GLU B 1 231 ? -46.085 -1.101 69.733 1.00 100.16 231 GLU B O 1
ATOM 4601 N N . LYS B 1 232 ? -48.190 -0.920 70.526 1.00 99.88 232 LYS B N 1
ATOM 4602 C CA . LYS B 1 232 ? -48.453 -2.360 70.583 1.00 100.08 232 LYS B CA 1
ATOM 4603 C C . LYS B 1 232 ? -49.119 -2.918 69.311 1.00 94.48 232 LYS B C 1
ATOM 4604 O O . LYS B 1 232 ? -49.366 -4.122 69.219 1.00 94.32 232 LYS B O 1
ATOM 4610 N N . VAL B 1 233 ? -49.392 -2.050 68.333 1.00 89.63 233 VAL B N 1
ATOM 4611 C CA . VAL B 1 233 ? -50.083 -2.451 67.106 1.00 84.74 233 VAL B CA 1
ATOM 4612 C C . VAL B 1 233 ? -49.080 -2.818 66.007 1.00 82.31 233 VAL B C 1
ATOM 4613 O O . VAL B 1 233 ? -48.163 -2.049 65.724 1.00 81.79 233 VAL B O 1
ATOM 4617 N N . PRO B 1 234 ? -49.260 -3.989 65.369 1.00 80.93 234 PRO B N 1
ATOM 4618 C CA . PRO B 1 234 ? -48.347 -4.361 64.278 1.00 78.90 234 PRO B CA 1
ATOM 4619 C C . PRO B 1 234 ? -48.427 -3.400 63.101 1.00 74.70 234 PRO B C 1
ATOM 4620 O O . PRO B 1 234 ? -49.400 -2.651 62.985 1.00 73.61 234 PRO B O 1
ATOM 4624 N N . SER B 1 235 ? -47.406 -3.406 62.246 1.00 73.15 235 SER B N 1
ATOM 4625 C CA . SER B 1 235 ? -47.458 -2.670 60.999 1.00 68.90 235 SER B CA 1
ATOM 4626 C C . SER B 1 235 ? -47.833 -3.650 59.894 1.00 66.16 235 SER B C 1
ATOM 4627 O O . SER B 1 235 ? -47.059 -4.554 59.571 1.00 67.28 235 SER B O 1
ATOM 4630 N N . ILE B 1 236 ? -49.023 -3.478 59.327 1.00 62.73 236 ILE B N 1
ATOM 4631 C CA . ILE B 1 236 ? -49.557 -4.464 58.388 1.00 60.26 236 ILE B CA 1
ATOM 4632 C C . ILE B 1 236 ? -50.648 -3.847 57.519 1.00 56.29 236 ILE B C 1
ATOM 4633 O O . ILE B 1 236 ? -51.423 -3.021 57.989 1.00 56.24 236 ILE B O 1
ATOM 4638 N N . SER B 1 237 ? -50.671 -4.212 56.238 1.00 53.35 237 SER B N 1
ATOM 4639 C CA . SER B 1 237 ? -51.658 -3.673 55.317 1.00 50.32 237 SER B CA 1
ATOM 4640 C C . SER B 1 237 ? -53.000 -4.328 55.610 1.00 49.65 237 SER B C 1
ATOM 4641 O O . SER B 1 237 ? -53.044 -5.433 56.130 1.00 51.87 237 SER B O 1
ATOM 4644 N N . VAL B 1 238 ? -54.096 -3.646 55.290 1.00 47.53 238 VAL B N 1
ATOM 4645 C CA . VAL B 1 238 ? -55.429 -4.240 55.464 1.00 46.84 238 VAL B CA 1
ATOM 4646 C C . VAL B 1 238 ? -55.582 -5.535 54.639 1.00 46.57 238 VAL B C 1
ATOM 4647 O O . VAL B 1 238 ? -56.192 -6.503 55.105 1.00 48.01 238 VAL B O 1
ATOM 4651 N N . ASP B 1 239 ? -54.941 -5.577 53.472 1.00 45.03 239 ASP B N 1
ATOM 4652 C CA . ASP B 1 239 ? -54.941 -6.745 52.570 1.00 45.22 239 ASP B CA 1
ATOM 4653 C C . ASP B 1 239 ? -54.420 -8.052 53.201 1.00 48.20 239 ASP B C 1
ATOM 4654 O O . ASP B 1 239 ? -55.033 -9.116 53.034 1.00 48.52 239 ASP B O 1
ATOM 4659 N N . TYR B 1 240 ? -53.289 -7.965 53.900 1.00 49.83 240 TYR B N 1
ATOM 4660 C CA . TYR B 1 240 ? -52.738 -9.098 54.658 1.00 53.42 240 TYR B CA 1
ATOM 4661 C C . TYR B 1 240 ? -53.507 -9.329 55.952 1.00 55.52 240 TYR B C 1
ATOM 4662 O O . TYR B 1 240 ? -53.788 -10.480 56.339 1.00 57.87 240 TYR B O 1
ATOM 4671 N N . ALA B 1 241 ? -53.833 -8.236 56.639 1.00 54.95 241 ALA B N 1
ATOM 4672 C CA . ALA B 1 241 ? -54.504 -8.334 57.939 1.00 56.90 241 ALA B CA 1
ATOM 4673 C C . ALA B 1 241 ? -55.925 -8.902 57.847 1.00 56.59 241 ALA B C 1
ATOM 4674 O O . ALA B 1 241 ? -56.330 -9.716 58.683 1.00 58.30 241 ALA B O 1
ATOM 4676 N N . VAL B 1 242 ? -56.677 -8.470 56.835 1.00 53.45 242 VAL B N 1
ATOM 4677 C CA . VAL B 1 242 ? -58.113 -8.743 56.764 1.00 53.44 242 VAL B CA 1
ATOM 4678 C C . VAL B 1 242 ? -58.540 -9.357 55.418 1.00 52.11 242 VAL B C 1
ATOM 4679 O O . VAL B 1 242 ? -59.261 -10.355 55.390 1.00 53.70 242 VAL B O 1
ATOM 4683 N N . MET B 1 243 ? -58.098 -8.787 54.305 1.00 50.27 243 MET B N 1
ATOM 4684 C CA . MET B 1 243 ? -58.673 -9.178 53.011 1.00 48.96 243 MET B CA 1
ATOM 4685 C C . MET B 1 243 ? -58.323 -10.608 52.590 1.00 50.44 243 MET B C 1
ATOM 4686 O O . MET B 1 243 ? -59.150 -11.300 51.987 1.00 49.76 243 MET B O 1
ATOM 4691 N N . GLU B 1 244 ? -57.114 -11.060 52.920 1.00 51.78 244 GLU B N 1
ATOM 4692 C CA . GLU B 1 244 ? -56.745 -12.440 52.654 1.00 54.08 244 GLU B CA 1
ATOM 4693 C C . GLU B 1 244 ? -57.522 -13.440 53.531 1.00 56.52 244 GLU B C 1
ATOM 4694 O O . GLU B 1 244 ? -57.628 -14.605 53.164 1.00 57.80 244 GLU B O 1
ATOM 4700 N N . LYS B 1 245 ? -58.082 -12.980 54.655 1.00 56.96 245 LYS B N 1
ATOM 4701 C CA . LYS B 1 245 ? -58.660 -13.880 55.659 1.00 60.22 245 LYS B CA 1
ATOM 4702 C C . LYS B 1 245 ? -60.189 -13.837 55.739 1.00 59.48 245 LYS B C 1
ATOM 4703 O O . LYS B 1 245 ? -60.815 -14.840 56.085 1.00 60.58 245 LYS B O 1
ATOM 4709 N N . SER B 1 246 ? -60.796 -12.695 55.404 1.00 56.62 246 SER B N 1
ATOM 4710 C CA . SER B 1 246 ? -62.242 -12.577 55.563 1.00 56.18 246 SER B CA 1
ATOM 4711 C C . SER B 1 246 ? -62.978 -13.529 54.621 1.00 56.63 246 SER B C 1
ATOM 4712 O O . SER B 1 246 ? -62.505 -13.812 53.524 1.00 56.10 246 SER B O 1
ATOM 4715 N N . LYS B 1 247 ? -64.122 -14.027 55.080 1.00 58.45 247 LYS B N 1
ATOM 4716 C CA . LYS B 1 247 ? -64.981 -14.904 54.293 1.00 59.62 247 LYS B CA 1
ATOM 4717 C C . LYS B 1 247 ? -66.144 -14.108 53.684 1.00 57.47 247 LYS B C 1
ATOM 4718 O O . LYS B 1 247 ? -67.086 -14.701 53.152 1.00 58.38 247 LYS B O 1
ATOM 4724 N N . LYS B 1 248 ? -66.084 -12.776 53.744 1.00 54.61 248 LYS B N 1
ATOM 4725 C CA . LYS B 1 248 ? -67.182 -11.960 53.218 1.00 53.00 248 LYS B CA 1
ATOM 4726 C C . LYS B 1 248 ? -66.712 -10.741 52.433 1.00 49.45 248 LYS B C 1
ATOM 4727 O O . LYS B 1 248 ? -67.168 -9.624 52.644 1.00 48.29 248 LYS B O 1
ATOM 4733 N N . VAL B 1 249 ? -65.826 -11.014 51.488 1.00 48.23 249 VAL B N 1
ATOM 4734 C CA . VAL B 1 249 ? -65.295 -10.028 50.580 1.00 46.10 249 VAL B CA 1
ATOM 4735 C C . VAL B 1 249 ? -66.124 -10.101 49.316 1.00 44.63 249 VAL B C 1
ATOM 4736 O O . VAL B 1 249 ? -66.417 -11.196 48.791 1.00 44.76 249 VAL B O 1
ATOM 4740 N N . ARG B 1 250 ? -66.556 -8.929 48.871 1.00 42.19 250 ARG B N 1
ATOM 4741 C CA . ARG B 1 250 ? -67.217 -8.780 47.594 1.00 41.51 250 ARG B CA 1
ATOM 4742 C C . ARG B 1 250 ? -66.346 -7.944 46.698 1.00 39.77 250 ARG B C 1
ATOM 4743 O O . ARG B 1 250 ? -65.489 -7.198 47.175 1.00 39.51 250 ARG B O 1
ATOM 4751 N N . VAL B 1 251 ? -66.595 -8.036 45.398 1.00 39.22 251 VAL B N 1
ATOM 4752 C CA . VAL B 1 251 ? -65.904 -7.215 44.447 1.00 37.55 251 VAL B CA 1
ATOM 4753 C C . VAL B 1 251 ? -66.846 -6.604 43.397 1.00 37.47 251 VAL B C 1
ATOM 4754 O O . VAL B 1 251 ? -67.718 -7.280 42.848 1.00 38.01 251 VAL B O 1
ATOM 4758 N N . VAL B 1 252 ? -66.645 -5.317 43.119 1.00 36.22 252 VAL B N 1
ATOM 4759 C CA . VAL B 1 252 ? -67.295 -4.692 41.966 1.00 37.09 252 VAL B CA 1
ATOM 4760 C C . VAL B 1 252 ? -66.249 -4.416 40.905 1.00 35.98 252 VAL B C 1
ATOM 4761 O O . VAL B 1 252 ? -65.149 -4.000 41.219 1.00 34.81 252 VAL B O 1
ATOM 4765 N N . LYS B 1 253 ? -66.574 -4.677 39.645 1.00 37.99 253 LYS B N 1
ATOM 4766 C CA . LYS B 1 253 ? -65.670 -4.373 38.541 1.00 38.49 253 LYS B CA 1
ATOM 4767 C C . LYS B 1 253 ? -65.612 -2.864 38.317 1.00 37.88 253 LYS B C 1
ATOM 4768 O O . LYS B 1 253 ? -66.641 -2.217 38.288 1.00 37.82 253 LYS B O 1
ATOM 4774 N N . ALA B 1 254 ? -64.408 -2.308 38.195 1.00 36.86 254 ALA B N 1
ATOM 4775 C CA . ALA B 1 254 ? -64.220 -0.864 37.972 1.00 37.35 254 ALA B CA 1
ATOM 4776 C C . ALA B 1 254 ? -64.584 -0.391 36.546 1.00 39.35 254 ALA B C 1
ATOM 4777 O O . ALA B 1 254 ? -64.119 -0.899 35.531 1.00 39.76 254 ALA B O 1
ATOM 4779 N N . ASP B 1 255 ? -65.461 0.590 36.480 1.00 40.76 255 ASP B N 1
ATOM 4780 C CA . ASP B 1 255 ? -65.903 1.089 35.195 1.00 43.37 255 ASP B CA 1
ATOM 4781 C C . ASP B 1 255 ? -64.846 2.027 34.548 1.00 41.72 255 ASP B C 1
ATOM 4782 O O . ASP B 1 255 ? -65.110 2.544 33.470 1.00 44.11 255 ASP B O 1
ATOM 4787 N N . PHE B 1 256 ? -63.651 2.184 35.154 1.00 39.07 256 PHE B N 1
ATOM 4788 C CA . PHE B 1 256 ? -62.753 3.331 34.903 1.00 36.62 256 PHE B CA 1
ATOM 4789 C C . PHE B 1 256 ? -61.249 3.048 34.854 1.00 35.55 256 PHE B C 1
ATOM 4790 O O . PHE B 1 256 ? -60.763 2.096 35.447 1.00 35.14 256 PHE B O 1
ATOM 4798 N N . GLU B 1 257 ? -60.520 3.941 34.191 1.00 35.08 257 GLU B N 1
ATOM 4799 C CA . GLU B 1 257 ? -59.080 3.902 34.097 1.00 34.33 257 GLU B CA 1
ATOM 4800 C C . GLU B 1 257 ? -58.520 4.207 35.485 1.00 31.84 257 GLU B C 1
ATOM 4801 O O . GLU B 1 257 ? -59.017 5.071 36.169 1.00 30.97 257 GLU B O 1
ATOM 4807 N N . TRP B 1 258 ? -57.494 3.473 35.882 1.00 29.20 258 TRP B N 1
ATOM 4808 C CA . TRP B 1 258 ? -56.891 3.618 37.202 1.00 27.63 258 TRP B CA 1
ATOM 4809 C C . TRP B 1 258 ? -55.407 3.325 37.092 1.00 26.21 258 TRP B C 1
ATOM 4810 O O . TRP B 1 258 ? -54.996 2.484 36.282 1.00 26.60 258 TRP B O 1
ATOM 4821 N N . SER B 1 259 ? -54.625 3.980 37.932 1.00 24.49 259 SER B N 1
ATOM 4822 C CA . SER B 1 259 ? -53.260 3.603 38.184 1.00 24.14 259 SER B CA 1
ATOM 4823 C C . SER B 1 259 ? -52.911 3.899 39.637 1.00 24.01 259 SER B C 1
ATOM 4824 O O . SER B 1 259 ? -53.371 4.895 40.215 1.00 24.39 259 SER B O 1
ATOM 4827 N N . ASP B 1 260 ? -52.061 3.071 40.205 1.00 24.58 260 ASP B N 1
ATOM 4828 C CA . ASP B 1 260 ? -51.492 3.362 41.522 1.00 25.88 260 ASP B CA 1
ATOM 4829 C C . ASP B 1 260 ? -50.253 4.219 41.434 1.00 25.93 260 ASP B C 1
ATOM 4830 O O . ASP B 1 260 ? -49.762 4.652 42.445 1.00 24.14 260 ASP B O 1
ATOM 4835 N N . LEU B 1 261 ? -49.766 4.520 40.213 1.00 27.32 261 LEU B N 1
ATOM 4836 C CA . LEU B 1 261 ? -48.560 5.330 40.066 1.00 26.95 261 LEU B CA 1
ATOM 4837 C C . LEU B 1 261 ? -47.416 4.777 40.937 1.00 28.23 261 LEU B C 1
ATOM 4838 O O . LEU B 1 261 ? -46.885 5.478 41.799 1.00 28.88 261 LEU B O 1
ATOM 4843 N N . GLY B 1 262 ? -47.058 3.505 40.738 1.00 28.35 262 GLY B N 1
ATOM 4844 C CA . GLY B 1 262 ? -46.112 2.852 41.641 1.00 29.37 262 GLY B CA 1
ATOM 4845 C C . GLY B 1 262 ? -44.717 3.512 41.629 1.00 29.60 262 GLY B C 1
ATOM 4846 O O . GLY B 1 262 ? -44.099 3.709 42.674 1.00 29.57 262 GLY B O 1
ATOM 4847 N N . ASN B 1 263 ? -44.265 3.896 40.441 1.00 28.88 263 ASN B N 1
ATOM 4848 C CA . ASN B 1 263 ? -42.904 4.384 40.230 1.00 29.30 263 ASN B CA 1
ATOM 4849 C C . ASN B 1 263 ? -42.875 5.212 38.944 1.00 28.82 263 ASN B C 1
ATOM 4850 O O . ASN B 1 263 ? -43.938 5.517 38.363 1.00 28.74 263 ASN B O 1
ATOM 4855 N N . TRP B 1 264 ? -41.685 5.622 38.513 1.00 27.82 264 TRP B N 1
ATOM 4856 C CA . TRP B 1 264 ? -41.596 6.561 37.411 1.00 26.77 264 TRP B CA 1
ATOM 4857 C C . TRP B 1 264 ? -42.107 5.955 36.102 1.00 26.91 264 TRP B C 1
ATOM 4858 O O . TRP B 1 264 ? -42.619 6.668 35.245 1.00 26.72 264 TRP B O 1
ATOM 4869 N N . SER B 1 265 ? -41.904 4.650 35.947 1.00 26.99 265 SER B N 1
ATOM 4870 C CA . SER B 1 265 ? -42.420 3.906 34.813 1.00 28.40 265 SER B CA 1
ATOM 4871 C C . SER B 1 265 ? -43.938 4.069 34.686 1.00 28.43 265 SER B C 1
ATOM 4872 O O . SER B 1 265 ? -44.469 4.150 33.576 1.00 27.99 265 SER B O 1
ATOM 4875 N N . SER B 1 266 ? -44.615 4.126 35.832 1.00 27.47 266 SER B N 1
ATOM 4876 C CA . SER B 1 266 ? -46.076 4.248 35.862 1.00 28.53 266 SER B CA 1
ATOM 4877 C C . SER B 1 266 ? -46.495 5.583 35.280 1.00 27.16 266 SER B C 1
ATOM 4878 O O . SER B 1 266 ? -47.547 5.680 34.679 1.00 26.96 266 SER B O 1
ATOM 4881 N N . VAL B 1 267 ? -45.672 6.607 35.481 1.00 27.37 267 VAL B N 1
ATOM 4882 C CA . VAL B 1 267 ? -45.941 7.928 34.913 1.00 27.09 267 VAL B CA 1
ATOM 4883 C C . VAL B 1 267 ? -45.759 7.896 33.401 1.00 27.26 267 VAL B C 1
ATOM 4884 O O . VAL B 1 267 ? -46.531 8.474 32.657 1.00 28.94 267 VAL B O 1
ATOM 4888 N N . ARG B 1 268 ? -44.698 7.262 32.934 1.00 27.32 268 ARG B N 1
ATOM 4889 C CA . ARG B 1 268 ? -44.478 7.146 31.501 1.00 26.98 268 ARG B CA 1
ATOM 4890 C C . ARG B 1 268 ? -45.691 6.474 30.843 1.00 27.37 268 ARG B C 1
ATOM 4891 O O . ARG B 1 268 ? -46.140 6.890 29.763 1.00 28.28 268 ARG B O 1
ATOM 4899 N N . GLU B 1 269 ? -46.212 5.446 31.502 1.00 27.44 269 GLU B N 1
ATOM 4900 C CA . GLU B 1 269 ? -47.342 4.670 31.005 1.00 29.19 269 GLU B CA 1
ATOM 4901 C C . GLU B 1 269 ? -48.543 5.588 30.723 1.00 28.81 269 GLU B C 1
ATOM 4902 O O . GLU B 1 269 ? -49.217 5.464 29.710 1.00 29.23 269 GLU B O 1
ATOM 4908 N N . ILE B 1 270 ? -48.761 6.548 31.603 1.00 27.90 270 ILE B N 1
ATOM 4909 C CA . ILE B 1 270 ? -49.785 7.569 31.402 1.00 28.53 270 ILE B CA 1
ATOM 4910 C C . ILE B 1 270 ? -49.461 8.598 30.315 1.00 29.31 270 ILE B C 1
ATOM 4911 O O . ILE B 1 270 ? -50.291 8.878 29.471 1.00 30.71 270 ILE B O 1
ATOM 4916 N N . GLU B 1 271 ? -48.254 9.138 30.319 1.00 29.99 271 GLU B N 1
ATOM 4917 C CA . GLU B 1 271 ? -47.910 10.303 29.493 1.00 31.42 271 GLU B CA 1
ATOM 4918 C C . GLU B 1 271 ? -47.287 9.941 28.163 1.00 31.92 271 GLU B C 1
ATOM 4919 O O . GLU B 1 271 ? -47.288 10.762 27.244 1.00 32.84 271 GLU B O 1
ATOM 4925 N N . GLY B 1 272 ? -46.672 8.765 28.102 1.00 30.86 272 GLY B N 1
ATOM 4926 C CA . GLY B 1 272 ? -45.964 8.327 26.912 1.00 31.43 272 GLY B CA 1
ATOM 4927 C C . GLY B 1 272 ? -44.490 8.597 27.027 1.00 30.82 272 GLY B C 1
ATOM 4928 O O . GLY B 1 272 ? -44.043 9.303 27.928 1.00 31.26 272 GLY B O 1
ATOM 4929 N N . TYR B 1 273 ? -43.735 7.978 26.142 1.00 31.57 273 TYR B N 1
ATOM 4930 C CA . TYR B 1 273 ? -42.327 8.232 25.986 1.00 32.01 273 TYR B CA 1
ATOM 4931 C C . TYR B 1 273 ? -42.065 9.656 25.476 1.00 33.83 273 TYR B C 1
ATOM 4932 O O . TYR B 1 273 ? -42.974 10.361 25.029 1.00 35.55 273 TYR B O 1
ATOM 4941 N N . THR B 1 274 ? -40.820 10.089 25.592 1.00 34.42 274 THR B N 1
ATOM 4942 C CA . THR B 1 274 ? -40.477 11.482 25.323 1.00 35.63 274 THR B CA 1
ATOM 4943 C C . THR B 1 274 ? -39.962 11.642 23.903 1.00 38.83 274 THR B C 1
ATOM 4944 O O . THR B 1 274 ? -39.146 10.858 23.437 1.00 38.97 274 THR B O 1
ATOM 4948 N N . GLU B 1 275 ? -40.501 12.659 23.233 1.00 42.58 275 GLU B N 1
ATOM 4949 C CA . GLU B 1 275 ? -40.173 13.043 21.870 1.00 45.98 275 GLU B CA 1
ATOM 4950 C C . GLU B 1 275 ? -38.829 13.783 21.855 1.00 45.87 275 GLU B C 1
ATOM 4951 O O . GLU B 1 275 ? -38.479 14.449 22.819 1.00 43.19 275 GLU B O 1
ATOM 4957 N N . GLU B 1 276 ? -38.081 13.657 20.757 1.00 47.86 276 GLU B N 1
ATOM 4958 C CA . GLU B 1 276 ? -36.956 14.556 20.516 1.00 48.99 276 GLU B CA 1
ATOM 4959 C C . GLU B 1 276 ? -37.408 16.009 20.427 1.00 50.02 276 GLU B C 1
ATOM 4960 O O . GLU B 1 276 ? -38.441 16.317 19.861 1.00 50.89 276 GLU B O 1
ATOM 4966 N N . SER B 1 277 ? -36.601 16.899 20.977 1.00 49.92 277 SER B N 1
ATOM 4967 C CA . SER B 1 277 ? -36.869 18.315 20.889 1.00 51.46 277 SER B CA 1
ATOM 4968 C C . SER B 1 277 ? -35.558 19.062 21.041 1.00 51.67 277 SER B C 1
ATOM 4969 O O . SER B 1 277 ? -34.494 18.433 21.131 1.00 50.46 277 SER B O 1
ATOM 4972 N N . ASP B 1 278 ? -35.638 20.392 21.091 1.00 53.08 278 ASP B N 1
ATOM 4973 C CA . ASP B 1 278 ? -34.479 21.217 21.420 1.00 53.95 278 ASP B CA 1
ATOM 4974 C C . ASP B 1 278 ? -33.819 20.840 22.765 1.00 50.47 278 ASP B C 1
ATOM 4975 O O . ASP B 1 278 ? -32.625 21.062 22.954 1.00 49.40 278 ASP B O 1
ATOM 4980 N N . GLU B 1 279 ? -34.571 20.226 23.674 1.00 48.01 279 GLU B N 1
ATOM 4981 C CA . GLU B 1 279 ? -34.023 19.900 24.992 1.00 45.72 279 GLU B CA 1
ATOM 4982 C C . GLU B 1 279 ? -33.885 18.410 25.303 1.00 42.35 279 GLU B C 1
ATOM 4983 O O . GLU B 1 279 ? -33.396 18.035 26.385 1.00 40.36 279 GLU B O 1
ATOM 4989 N N . VAL B 1 280 ? -34.327 17.570 24.376 1.00 41.24 280 VAL B N 1
ATOM 4990 C CA . VAL B 1 280 ? -34.168 16.120 24.510 1.00 39.20 280 VAL B CA 1
ATOM 4991 C C . VAL B 1 280 ? -33.628 15.598 23.183 1.00 40.13 280 VAL B C 1
ATOM 4992 O O . VAL B 1 280 ? -34.301 15.626 22.148 1.00 40.92 280 VAL B O 1
ATOM 4996 N N . ILE B 1 281 ? -32.362 15.199 23.214 1.00 39.06 281 ILE B N 1
ATOM 4997 C CA . ILE B 1 281 ? -31.682 14.737 22.029 1.00 40.08 281 ILE B CA 1
ATOM 4998 C C . ILE B 1 281 ? -31.444 13.250 22.192 1.00 38.90 281 ILE B C 1
ATOM 4999 O O . ILE B 1 281 ? -30.900 12.832 23.190 1.00 38.35 281 ILE B O 1
ATOM 5004 N N . LEU B 1 282 ? -31.843 12.476 21.201 1.00 39.63 282 LEU B N 1
ATOM 5005 C CA . LEU B 1 282 ? -31.856 11.032 21.287 1.00 39.70 282 LEU B CA 1
ATOM 5006 C C . LEU B 1 282 ? -31.109 10.508 20.068 1.00 42.29 282 LEU B C 1
ATOM 5007 O O . LEU B 1 282 ? -31.493 10.800 18.931 1.00 44.12 282 LEU B O 1
ATOM 5012 N N . VAL B 1 283 ? -30.006 9.788 20.317 1.00 42.56 283 VAL B N 1
ATOM 5013 C CA . VAL B 1 283 ? -29.173 9.170 19.281 1.00 43.85 283 VAL B CA 1
ATOM 5014 C C . VAL B 1 283 ? -29.092 7.669 19.589 1.00 44.05 283 VAL B C 1
ATOM 5015 O O . VAL B 1 283 ? -28.644 7.275 20.671 1.00 42.29 283 VAL B O 1
ATOM 5019 N N . ASP B 1 284 ? -29.554 6.842 18.647 1.00 45.79 284 ASP B N 1
ATOM 5020 C CA . ASP B 1 284 ? -29.687 5.393 18.860 1.00 46.52 284 ASP B CA 1
ATOM 5021 C C . ASP B 1 284 ? -30.298 5.023 20.210 1.00 44.47 284 ASP B C 1
ATOM 5022 O O . ASP B 1 284 ? -29.820 4.112 20.878 1.00 44.12 284 ASP B O 1
ATOM 5027 N N . SER B 1 285 ? -31.351 5.746 20.594 1.00 42.78 285 SER B N 1
ATOM 5028 C CA . SER B 1 285 ? -32.033 5.554 21.859 1.00 41.58 285 SER B CA 1
ATOM 5029 C C . SER B 1 285 ? -33.552 5.542 21.608 1.00 42.15 285 SER B C 1
ATOM 5030 O O . SER B 1 285 ? -34.119 6.518 21.099 1.00 42.66 285 SER B O 1
ATOM 5033 N N . ASP B 1 286 ? -34.197 4.438 21.961 1.00 42.02 286 ASP B N 1
ATOM 5034 C CA . ASP B 1 286 ? -35.632 4.295 21.787 1.00 41.92 286 ASP B CA 1
ATOM 5035 C C . ASP B 1 286 ? -36.298 4.187 23.142 1.00 39.83 286 ASP B C 1
ATOM 5036 O O . ASP B 1 286 ? -35.707 3.687 24.108 1.00 39.01 286 ASP B O 1
ATOM 5041 N N . ARG B 1 287 ? -37.546 4.640 23.211 1.00 38.83 287 ARG B N 1
ATOM 5042 C CA . ARG B 1 287 ? -38.389 4.368 24.373 1.00 37.57 287 ARG B CA 1
ATOM 5043 C C . ARG B 1 287 ? -37.684 4.929 25.604 1.00 35.25 287 ARG B C 1
ATOM 5044 O O . ARG B 1 287 ? -37.314 4.197 26.516 1.00 34.53 287 ARG B O 1
ATOM 5052 N N . VAL B 1 288 ? -37.471 6.235 25.593 1.00 34.81 288 VAL B N 1
ATOM 5053 C CA . VAL B 1 288 ? -36.844 6.903 26.723 1.00 34.10 288 VAL B CA 1
ATOM 5054 C C . VAL B 1 288 ? -37.890 7.831 27.293 1.00 33.24 288 VAL B C 1
ATOM 5055 O O . VAL B 1 288 ? -38.726 8.362 26.561 1.00 35.55 288 VAL B O 1
ATOM 5059 N N . PHE B 1 289 ? -37.874 7.976 28.601 1.00 31.58 289 PHE B N 1
ATOM 5060 C CA . PHE B 1 289 ? -38.730 8.914 29.304 1.00 29.72 289 PHE B CA 1
ATOM 5061 C C . PHE B 1 289 ? -37.806 9.900 30.024 1.00 29.56 289 PHE B C 1
ATOM 5062 O O . PHE B 1 289 ? -37.062 9.528 30.928 1.00 27.87 289 PHE B O 1
ATOM 5070 N N . VAL B 1 290 ? -37.877 11.166 29.614 1.00 29.97 290 VAL B N 1
ATOM 5071 C CA . VAL B 1 290 ? -36.990 12.186 30.105 1.00 29.78 290 VAL B CA 1
ATOM 5072 C C . VAL B 1 290 ? -37.785 13.396 30.573 1.00 31.29 290 VAL B C 1
ATOM 5073 O O . VAL B 1 290 ? -38.664 13.890 29.856 1.00 32.76 290 VAL B O 1
ATOM 5077 N N . LYS B 1 291 ? -37.504 13.826 31.802 1.00 31.75 291 LYS B N 1
ATOM 5078 C CA . LYS B 1 291 ? -37.991 15.071 32.336 1.00 32.96 291 LYS B CA 1
ATOM 5079 C C . LYS B 1 291 ? -36.823 16.007 32.553 1.00 34.47 291 LYS B C 1
ATOM 5080 O O . LYS B 1 291 ? -35.990 15.787 33.445 1.00 34.23 291 LYS B O 1
ATOM 5086 N N . THR B 1 292 ? -36.772 17.075 31.768 1.00 35.86 292 THR B N 1
ATOM 5087 C CA . THR B 1 292 ? -35.707 18.055 31.885 1.00 37.49 292 THR B CA 1
ATOM 5088 C C . THR B 1 292 ? -36.027 19.081 32.954 1.00 38.96 292 THR B C 1
ATOM 5089 O O . THR B 1 292 ? -37.171 19.216 33.372 1.00 38.41 292 THR B O 1
ATOM 5093 N N . HIS B 1 293 ? -34.993 19.800 33.377 1.00 40.40 293 HIS B N 1
ATOM 5094 C CA . HIS B 1 293 ? -35.138 20.893 34.302 1.00 43.20 293 HIS B CA 1
ATOM 5095 C C . HIS B 1 293 ? -34.746 22.176 33.573 1.00 45.33 293 HIS B C 1
ATOM 5096 O O . HIS B 1 293 ? -35.622 22.822 33.006 1.00 47.71 293 HIS B O 1
ATOM 5103 N N . ASN B 1 294 ? -33.468 22.537 33.538 1.00 46.02 294 ASN B N 1
ATOM 5104 C CA A ASN B 1 294 ? -33.047 23.823 32.973 0.50 48.19 294 ASN B CA 1
ATOM 5105 C CA B ASN B 1 294 ? -33.057 23.822 32.961 0.50 48.01 294 ASN B CA 1
ATOM 5106 C C . ASN B 1 294 ? -32.059 23.700 31.807 1.00 47.47 294 ASN B C 1
ATOM 5107 O O . ASN B 1 294 ? -31.585 24.706 31.280 1.00 49.68 294 ASN B O 1
ATOM 5116 N N . LYS B 1 295 ? -31.753 22.475 31.400 1.00 44.53 295 LYS B N 1
ATOM 5117 C CA . LYS B 1 295 ? -30.782 22.263 30.332 1.00 43.13 295 LYS B CA 1
ATOM 5118 C C . LYS B 1 295 ? -31.091 21.043 29.487 1.00 40.24 295 LYS B C 1
ATOM 5119 O O . LYS B 1 295 ? -31.890 20.194 29.892 1.00 39.09 295 LYS B O 1
ATOM 5125 N N . PRO B 1 296 ? -30.508 20.980 28.281 1.00 39.04 296 PRO B N 1
ATOM 5126 C CA . PRO B 1 296 ? -30.778 19.854 27.413 1.00 37.10 296 PRO B CA 1
ATOM 5127 C C . PRO B 1 296 ? -30.150 18.569 27.927 1.00 34.91 296 PRO B C 1
ATOM 5128 O O . PRO B 1 296 ? -29.126 18.611 28.592 1.00 34.87 296 PRO B O 1
ATOM 5132 N N . ILE B 1 297 ? -30.780 17.459 27.579 1.00 33.36 297 ILE B N 1
ATOM 5133 C CA . ILE B 1 297 ? -30.359 16.142 27.969 1.00 31.90 297 ILE B CA 1
ATOM 5134 C C . ILE B 1 297 ? -30.280 15.288 26.719 1.00 31.52 297 ILE B C 1
ATOM 5135 O O . ILE B 1 297 ? -31.232 15.205 25.934 1.00 30.88 297 ILE B O 1
ATOM 5140 N N . ALA B 1 298 ? -29.138 14.639 26.562 1.00 31.57 298 ALA B N 1
ATOM 5141 C CA . ALA B 1 298 ? -28.916 13.725 25.471 1.00 32.44 298 ALA B CA 1
ATOM 5142 C C . ALA B 1 298 ? -28.700 12.290 25.962 1.00 31.46 298 ALA B C 1
ATOM 5143 O O . ALA B 1 298 ? -27.928 12.021 26.900 1.00 33.24 298 ALA B O 1
ATOM 5145 N N . VAL B 1 299 ? -29.389 11.374 25.321 1.00 31.87 299 VAL B N 1
ATOM 5146 C CA . VAL B 1 299 ? -29.307 9.952 25.624 1.00 32.13 299 VAL B CA 1
ATOM 5147 C C . VAL B 1 299 ? -28.798 9.250 24.362 1.00 34.12 299 VAL B C 1
ATOM 5148 O O . VAL B 1 299 ? -29.425 9.333 23.293 1.00 35.16 299 VAL B O 1
ATOM 5152 N N . VAL B 1 300 ? -27.663 8.562 24.501 1.00 35.12 300 VAL B N 1
ATOM 5153 C CA . VAL B 1 300 ? -26.960 7.950 23.378 1.00 36.99 300 VAL B CA 1
ATOM 5154 C C . VAL B 1 300 ? -26.750 6.466 23.598 1.00 38.43 300 VAL B C 1
ATOM 5155 O O . VAL B 1 300 ? -26.183 6.047 24.608 1.00 38.76 300 VAL B O 1
ATOM 5159 N N . GLY B 1 301 ? -27.217 5.677 22.637 1.00 40.07 301 GLY B N 1
ATOM 5160 C CA . GLY B 1 301 ? -27.048 4.235 22.667 1.00 42.06 301 GLY B CA 1
ATOM 5161 C C . GLY B 1 301 ? -27.773 3.523 23.790 1.00 41.56 301 GLY B C 1
ATOM 5162 O O . GLY B 1 301 ? -27.312 2.479 24.247 1.00 43.54 301 GLY B O 1
ATOM 5163 N N . LEU B 1 302 ? -28.902 4.074 24.232 1.00 40.00 302 LEU B N 1
ATOM 5164 C CA . LEU B 1 302 ? -29.635 3.530 25.378 1.00 39.79 302 LEU B CA 1
ATOM 5165 C C . LEU B 1 302 ? -31.136 3.567 25.142 1.00 38.60 302 LEU B C 1
ATOM 5166 O O . LEU B 1 302 ? -31.681 4.626 24.846 1.00 38.47 302 LEU B O 1
ATOM 5171 N N . SER B 1 303 ? -31.795 2.435 25.358 1.00 38.42 303 SER B N 1
ATOM 5172 C CA . SER B 1 303 ? -33.244 2.329 25.235 1.00 37.11 303 SER B CA 1
ATOM 5173 C C . SER B 1 303 ? -33.896 1.931 26.545 1.00 35.79 303 SER B C 1
ATOM 5174 O O . SER B 1 303 ? -33.245 1.386 27.425 1.00 36.20 303 SER B O 1
ATOM 5177 N N . ASP B 1 304 ? -35.192 2.219 26.678 1.00 34.39 304 ASP B N 1
ATOM 5178 C CA . ASP B 1 304 ? -35.946 1.832 27.871 1.00 33.37 304 ASP B CA 1
ATOM 5179 C C . ASP B 1 304 ? -35.295 2.365 29.145 1.00 32.49 304 ASP B C 1
ATOM 5180 O O . ASP B 1 304 ? -35.046 1.615 30.109 1.00 32.71 304 ASP B O 1
ATOM 5185 N N . VAL B 1 305 ? -35.015 3.668 29.145 1.00 30.94 305 VAL B N 1
ATOM 5186 C CA . VAL B 1 305 ? -34.459 4.307 30.318 1.00 30.03 305 VAL B CA 1
ATOM 5187 C C . VAL B 1 305 ? -35.293 5.496 30.737 1.00 27.86 305 VAL B C 1
ATOM 5188 O O . VAL B 1 305 ? -35.940 6.157 29.916 1.00 26.74 305 VAL B O 1
ATOM 5192 N N . ILE B 1 306 ? -35.214 5.780 32.033 1.00 26.98 306 ILE B N 1
ATOM 5193 C CA . ILE B 1 306 ? -35.830 6.926 32.643 1.00 26.31 306 ILE B CA 1
ATOM 5194 C C . ILE B 1 306 ? -34.757 7.893 33.132 1.00 27.14 306 ILE B C 1
ATOM 5195 O O . ILE B 1 306 ? -33.815 7.494 33.804 1.00 27.75 306 ILE B O 1
ATOM 5200 N N . VAL B 1 307 ? -34.905 9.166 32.791 1.00 27.39 307 VAL B N 1
ATOM 5201 C CA . VAL B 1 307 ? -33.985 10.196 33.228 1.00 27.49 307 VAL B CA 1
ATOM 5202 C C . VAL B 1 307 ? -34.776 11.370 33.761 1.00 27.35 307 VAL B C 1
ATOM 5203 O O . VAL B 1 307 ? -35.524 11.998 33.026 1.00 27.85 307 VAL B O 1
ATOM 5207 N N . ILE B 1 308 ? -34.596 11.686 35.034 1.00 27.86 308 ILE B N 1
ATOM 5208 C CA . ILE B 1 308 ? -35.328 12.768 35.656 1.00 28.24 308 ILE B CA 1
ATOM 5209 C C . ILE B 1 308 ? -34.292 13.743 36.184 1.00 29.99 308 ILE B C 1
ATOM 5210 O O . ILE B 1 308 ? -33.380 13.348 36.942 1.00 30.10 308 ILE B O 1
ATOM 5215 N N . ASP B 1 309 ? -34.422 15.009 35.797 1.00 30.73 309 ASP B N 1
ATOM 5216 C CA . ASP B 1 309 ? -33.522 16.025 36.284 1.00 32.75 309 ASP B CA 1
ATOM 5217 C C . ASP B 1 309 ? -34.348 17.042 37.067 1.00 34.06 309 ASP B C 1
ATOM 5218 O O . ASP B 1 309 ? -35.314 17.588 36.537 1.00 34.34 309 ASP B O 1
ATOM 5223 N N . THR B 1 310 ? -33.981 17.245 38.335 1.00 35.36 310 THR B N 1
ATOM 5224 C CA . THR B 1 310 ? -34.608 18.206 39.225 1.00 37.45 310 THR B CA 1
ATOM 5225 C C . THR B 1 310 ? -33.528 18.992 39.970 1.00 40.41 310 THR B C 1
ATOM 5226 O O . THR B 1 310 ? -32.358 18.645 39.921 1.00 40.77 310 THR B O 1
ATOM 5230 N N . PRO B 1 311 ? -33.927 20.030 40.710 1.00 42.61 311 PRO B N 1
ATOM 5231 C CA . PRO B 1 311 ? -32.897 20.720 41.456 1.00 45.20 311 PRO B CA 1
ATOM 5232 C C . PRO B 1 311 ? -32.252 19.835 42.505 1.00 45.62 311 PRO B C 1
ATOM 5233 O O . PRO B 1 311 ? -31.096 20.061 42.845 1.00 47.74 311 PRO B O 1
ATOM 5237 N N . ASN B 1 312 ? -32.976 18.844 43.016 1.00 43.84 312 ASN B N 1
ATOM 5238 C CA . ASN B 1 312 ? -32.446 17.961 44.056 1.00 45.00 312 ASN B CA 1
ATOM 5239 C C . ASN B 1 312 ? -31.496 16.900 43.517 1.00 43.04 312 ASN B C 1
ATOM 5240 O O . ASN B 1 312 ? -30.792 16.266 44.310 1.00 43.76 312 ASN B O 1
ATOM 5245 N N . GLY B 1 313 ? -31.502 16.673 42.198 1.00 40.17 313 GLY B N 1
ATOM 5246 C CA . GLY B 1 313 ? -30.607 15.681 41.593 1.00 38.40 313 GLY B CA 1
ATOM 5247 C C . GLY B 1 313 ? -31.058 15.086 40.273 1.00 35.69 313 GLY B C 1
ATOM 5248 O O . GLY B 1 313 ? -32.117 15.431 39.738 1.00 34.75 313 GLY B O 1
ATOM 5249 N N . ILE B 1 314 ? -30.253 14.152 39.782 1.00 34.13 314 ILE B N 1
ATOM 5250 C CA . ILE B 1 314 ? -30.483 13.494 38.524 1.00 32.26 314 ILE B CA 1
ATOM 5251 C C . ILE B 1 314 ? -30.627 11.997 38.759 1.00 31.65 314 ILE B C 1
ATOM 5252 O O . ILE B 1 314 ? -29.774 11.386 39.371 1.00 33.51 314 ILE B O 1
ATOM 5257 N N . LEU B 1 315 ? -31.714 11.437 38.244 1.00 30.11 315 LEU B N 1
ATOM 5258 C CA . LEU B 1 315 ? -31.943 10.011 38.187 1.00 29.52 315 LEU B CA 1
ATOM 5259 C C . LEU B 1 315 ? -31.817 9.507 36.767 1.00 28.73 315 LEU B C 1
ATOM 5260 O O . LEU B 1 315 ? -32.420 10.081 35.841 1.00 28.16 315 LEU B O 1
ATOM 5265 N N . ILE B 1 316 ? -31.010 8.453 36.618 1.00 29.47 316 ILE B N 1
ATOM 5266 C CA . ILE B 1 316 ? -30.871 7.715 35.389 1.00 29.90 316 ILE B CA 1
ATOM 5267 C C . ILE B 1 316 ? -31.155 6.239 35.715 1.00 30.87 316 ILE B C 1
ATOM 5268 O O . ILE B 1 316 ? -30.389 5.599 36.440 1.00 30.89 316 ILE B O 1
ATOM 5273 N N . CYS B 1 317 ? -32.266 5.725 35.182 1.00 31.01 317 CYS B N 1
ATOM 5274 C CA . CYS B 1 317 ? -32.827 4.437 35.588 1.00 32.28 317 CYS B CA 1
ATOM 5275 C C . CYS B 1 317 ? -33.247 3.561 34.413 1.00 32.48 317 CYS B C 1
ATOM 5276 O O . CYS B 1 317 ? -34.051 3.981 33.581 1.00 30.70 317 CYS B O 1
ATOM 5279 N N . LYS B 1 318 ? -32.741 2.328 34.353 1.00 34.18 318 LYS B N 1
ATOM 5280 C CA . LYS B 1 318 ? -33.262 1.352 33.391 1.00 34.96 318 LYS B CA 1
ATOM 5281 C C . LYS B 1 318 ? -34.709 1.041 33.799 1.00 34.50 318 LYS B C 1
ATOM 5282 O O . LYS B 1 318 ? -34.984 0.855 34.969 1.00 33.63 318 LYS B O 1
ATOM 5288 N N . GLU B 1 319 ? -35.632 1.067 32.840 1.00 35.04 319 GLU B N 1
ATOM 5289 C CA . GLU B 1 319 ? -37.073 1.119 33.154 1.00 35.96 319 GLU B CA 1
ATOM 5290 C C . GLU B 1 319 ? -37.516 -0.006 34.092 1.00 37.22 319 GLU B C 1
ATOM 5291 O O . GLU B 1 319 ? -38.129 0.238 35.123 1.00 36.42 319 GLU B O 1
ATOM 5297 N N . GLU B 1 320 ? -37.135 -1.235 33.770 1.00 40.30 320 GLU B N 1
ATOM 5298 C CA . GLU B 1 320 ? -37.512 -2.388 34.604 1.00 42.05 320 GLU B CA 1
ATOM 5299 C C . GLU B 1 320 ? -36.974 -2.363 36.054 1.00 41.75 320 GLU B C 1
ATOM 5300 O O . GLU B 1 320 ? -37.466 -3.143 36.883 1.00 42.98 320 GLU B O 1
ATOM 5306 N N . TYR B 1 321 ? -36.013 -1.470 36.363 1.00 40.03 321 TYR B N 1
ATOM 5307 C CA . TYR B 1 321 ? -35.509 -1.263 37.747 1.00 39.41 321 TYR B CA 1
ATOM 5308 C C . TYR B 1 321 ? -36.149 -0.061 38.462 1.00 36.81 321 TYR B C 1
ATOM 5309 O O . TYR B 1 321 ? -35.670 0.362 39.516 1.00 36.41 321 TYR B O 1
ATOM 5318 N N . ALA B 1 322 ? -37.237 0.471 37.902 1.00 35.12 322 ALA B N 1
ATOM 5319 C CA . ALA B 1 322 ? -37.913 1.647 38.449 1.00 33.39 322 ALA B CA 1
ATOM 5320 C C . ALA B 1 322 ? -38.237 1.554 39.949 1.00 34.70 322 ALA B C 1
ATOM 5321 O O . ALA B 1 322 ? -38.164 2.559 40.663 1.00 33.64 322 ALA B O 1
ATOM 5323 N N . GLN B 1 323 ? -38.577 0.350 40.424 1.00 36.56 323 GLN B N 1
ATOM 5324 C CA . GLN B 1 323 ? -38.873 0.119 41.833 1.00 38.40 323 GLN B CA 1
ATOM 5325 C C . GLN B 1 323 ? -37.689 0.385 42.760 1.00 40.05 323 GLN B C 1
ATOM 5326 O O . GLN B 1 323 ? -37.902 0.780 43.901 1.00 41.02 323 GLN B O 1
ATOM 5332 N N . LYS B 1 324 ? -36.458 0.137 42.288 1.00 41.04 324 LYS B N 1
ATOM 5333 C CA . LYS B 1 324 ? -35.255 0.233 43.133 1.00 42.78 324 LYS B CA 1
ATOM 5334 C C . LYS B 1 324 ? -34.727 1.665 43.322 1.00 41.13 324 LYS B C 1
ATOM 5335 O O . LYS B 1 324 ? -33.693 1.875 43.969 1.00 42.13 324 LYS B O 1
ATOM 5341 N N . VAL B 1 325 ? -35.426 2.647 42.757 1.00 37.85 325 VAL B N 1
ATOM 5342 C CA . VAL B 1 325 ? -35.099 4.050 43.019 1.00 36.47 325 VAL B CA 1
ATOM 5343 C C . VAL B 1 325 ? -35.125 4.304 44.520 1.00 38.64 325 VAL B C 1
ATOM 5344 O O . VAL B 1 325 ? -34.418 5.170 45.044 1.00 38.98 325 VAL B O 1
ATOM 5348 N N . ARG B 1 326 ? -35.944 3.540 45.230 1.00 39.79 326 ARG B N 1
ATOM 5349 C CA . ARG B 1 326 ? -36.048 3.732 46.669 1.00 42.12 326 ARG B CA 1
ATOM 5350 C C . ARG B 1 326 ? -34.701 3.545 47.338 1.00 44.68 326 ARG B C 1
ATOM 5351 O O . ARG B 1 326 ? -34.395 4.258 48.288 1.00 46.62 326 ARG B O 1
ATOM 5359 N N . GLU B 1 327 ? -33.902 2.591 46.859 1.00 45.48 327 GLU B N 1
ATOM 5360 C CA . GLU B 1 327 ? -32.561 2.376 47.416 1.00 48.66 327 GLU B CA 1
ATOM 5361 C C . GLU B 1 327 ? -31.655 3.602 47.309 1.00 47.67 327 GLU B C 1
ATOM 5362 O O . GLU B 1 327 ? -30.761 3.757 48.120 1.00 49.96 327 GLU B O 1
ATOM 5368 N N . VAL B 1 328 ? -31.890 4.477 46.327 1.00 44.54 328 VAL B N 1
ATOM 5369 C CA . VAL B 1 328 ? -31.148 5.739 46.230 1.00 44.15 328 VAL B CA 1
ATOM 5370 C C . VAL B 1 328 ? -31.349 6.576 47.488 1.00 46.07 328 VAL B C 1
ATOM 5371 O O . VAL B 1 328 ? -30.397 7.104 48.054 1.00 46.82 328 VAL B O 1
ATOM 5375 N N . VAL B 1 329 ? -32.606 6.685 47.919 1.00 46.29 329 VAL B N 1
ATOM 5376 C CA . VAL B 1 329 ? -32.980 7.482 49.100 1.00 48.90 329 VAL B CA 1
ATOM 5377 C C . VAL B 1 329 ? -32.381 6.864 50.371 1.00 54.33 329 VAL B C 1
ATOM 5378 O O . VAL B 1 329 ? -31.874 7.570 51.240 1.00 56.41 329 VAL B O 1
ATOM 5382 N N . LYS B 1 330 ? -32.457 5.541 50.464 1.00 56.85 330 LYS B N 1
ATOM 5383 C CA . LYS B 1 330 ? -31.845 4.813 51.560 1.00 62.46 330 LYS B CA 1
ATOM 5384 C C . LYS B 1 330 ? -30.338 5.059 51.593 1.00 66.15 330 LYS B C 1
ATOM 5385 O O . LYS B 1 330 ? -29.767 5.232 52.681 1.00 69.75 330 LYS B O 1
ATOM 5391 N N . LYS B 1 331 ? -29.700 5.124 50.420 1.00 65.66 331 LYS B N 1
ATOM 5392 C CA . LYS B 1 331 ? -28.252 5.349 50.365 1.00 68.94 331 LYS B CA 1
ATOM 5393 C C . LYS B 1 331 ? -27.860 6.790 50.713 1.00 71.07 331 LYS B C 1
ATOM 5394 O O . LYS B 1 331 ? -26.856 7.004 51.382 1.00 73.91 331 LYS B O 1
ATOM 5400 N N . LEU B 1 332 ? -28.643 7.774 50.267 1.00 70.28 332 LEU B N 1
ATOM 5401 C CA . LEU B 1 332 ? -28.415 9.173 50.673 1.00 72.93 332 LEU B CA 1
ATOM 5402 C C . LEU B 1 332 ? -28.759 9.414 52.162 1.00 77.46 332 LEU B C 1
ATOM 5403 O O . LEU B 1 332 ? -28.208 10.325 52.780 1.00 80.06 332 LEU B O 1
ATOM 5408 N N . PHE B 1 333 ? -29.666 8.603 52.720 1.00 79.27 333 PHE B N 1
ATOM 5409 C CA . PHE B 1 333 ? -30.029 8.655 54.150 1.00 84.06 333 PHE B CA 1
ATOM 5410 C C . PHE B 1 333 ? -29.055 7.792 54.982 1.00 88.60 333 PHE B C 1
ATOM 5411 O O . PHE B 1 333 ? -29.385 7.357 56.081 1.00 91.82 333 PHE B O 1
ATOM 5419 N N . ARG B 1 334 ? -27.852 7.550 54.454 1.00 89.74 334 ARG B N 1
ATOM 5420 C CA . ARG B 1 334 ? -26.823 6.760 55.126 1.00 93.96 334 ARG B CA 1
ATOM 5421 C C . ARG B 1 334 ? -27.247 5.295 55.251 1.00 94.06 334 ARG B C 1
ATOM 5422 O O . ARG B 1 334 ? -27.060 4.661 56.296 1.00 97.91 334 ARG B O 1
#

InterPro domains:
  IPR005835 Nucleotidyl transferase domain [PF00483] (3-271)
  IPR029044 Nucleotide-diphospho-sugar transferases [G3DSA:3.90.550.10] (1-335)
  IPR029044 Nucleotide-diphospho-sugar transferases [SSF53448] (1-270)
  IPR049577 GDP-mannose pyrophosphorylase, N-terminal domain [cd02509] (2-267)
  IPR051161 Mannose-6-phosphate isomerase type 2 [PTHR46390] (1-333)
  IPR054566 MannoseP isomerase/GMP-like, beta-helix domain [PF22640] (278-332)

CATH classification: 3.90.550.10

Solvent-accessible surface area: 28921 Å² total; per-residue (Å²): 166,30,46,0,2,0,11,25,22,51,51,0,47,47,1,4,0,77,4,72,47,150,22,5,25,1,7,13,114,22,32,63,127,63,0,3,1,37,102,0,0,52,8,0,48,92,90,16,75,39,125,23,0,9,1,1,0,24,92,104,28,22,119,106,0,70,153,22,1,98,77,7,38,84,106,9,14,1,28,14,10,72,139,25,80,38,0,0,6,0,0,0,4,0,47,50,15,90,76,79,13,16,1,0,0,0,19,0,10,24,70,9,77,62,38,125,88,0,6,109,0,0,126,83,0,37,72,1,0,107,114,54,58,0,0,0,0,0,2,25,111,20,118,114,50,38,57,32,20,3,0,0,22,45,21,115,101,48,62,130,12,1,24,86,22,66,79,11,82,11,99,2,82,84,95,30,0,92,135,24,44,140,48,62,129,9,10,9,9,0,24,2,5,0,0,23,1,112,30,0,28,80,13,0,94,115,15,26,69,47,0,31,88,45,0,104,106,7,70,5,116,70,61,106,60,0,84,127,8,0,107,145,4,45,69,43,12,1,17,81,0,0,1,67,107,17,207,67,7,30,0,0,98,26,42,16,144,36,24,34,0,22,19,8,26,23,2,47,125,54,78,30,85,36,144,78,58,114,77,6,2,26,4,73,12,85,118,0,3,7,77,44,80,107,14,30,0,0,0,0,12,10,30,29,0,0,0,2,4,17,97,61,0,0,0,0,0,44,20,127,70,2,77,76,0,89,43,0,16,106,94,35,109,250,169,18,37,0,0,0,18,2,54,12,54,10,76,56,1,18,0,72,8,44,94,131,34,4,6,3,3,6,101,26,30,60,125,74,0,4,0,40,103,0,0,49,9,0,47,77,93,21,78,37,154,39,0,7,0,1,0,26,97,101,21,21,121,84,0,57,166,20,1,93,78,8,40,91,102,10,12,2,27,11,11,60,100,33,84,42,2,0,5,0,0,1,1,0,51,45,12,103,88,103,14,14,1,0,0,0,19,0,32,24,72,10,62,53,41,132,88,0,10,106,0,0,126,71,0,43,64,0,1,117,119,57,75,0,0,0,0,0,2,18,107,23,113,108,51,46,53,34,24,3,0,0,29,42,20,108,117,45,50,142,14,0,16,78,23,65,68,10,95,14,100,3,91,115,115,34,0,112,128,19,45,119,48,64,128,14,10,12,9,1,26,1,5,0,0,22,1,113,29,0,24,62,18,2,103,120,14,21,66,48,0,29,89,46,0,82,122,16,72,7,119,72,66,116,73,0,110,154,11,0,133,153,3,48,74,43,14,0,16,86,0,0,2,70,109,16,204,64,6,21,0,0,91,24,51,18,133,32,23,32,0,9,18,6,23,23,2,42,122,54,75,31,87,33,146,92,52,129,80,5,3,21,10,78,9,87,116,1,3,6,78,36,89,112,19,30,0,0,0,0,12,10,29,31,2,1,0,3,4,9,96,74,0,0,0,0,0,42,22,129,76,3,77,76,0,72,52,0,30,104,92,46,160,224

Sequence (668 aa):
VMKALILAGGSGERFWPLSTPETPKQFLKLFGNKSLMRWTFERVLEEMDPKDVIVVTHKDYVERTKKELPELPDENIIAEPMKKNTAPACFIGTKLADDDEPVLVLPADHRIPDTKKFWKTVKKALDALEKYDGLFTFGIVPTRPETGYGYIEIGEELEEGVHKVAQFREKPDLETAKKFVESGRFLWNSGMFLWKAREFIEEVKVCEPSIYENLKDVDPRNFEELKKAYEKVPSISVDYAVMEKSKKVRVVKADFEEWSDLGNWSSVREIEGYTEESDEVILVDSDRVFVKTHNKPIAVVGLSDVIVIDTPNGILICKEEYAQKVREVVKKLFRVMKALILAGGSGERFWPLSTPETPKQFLKLFGNKSLMRWTFERVLEEMDPKDVIVVTHKDYVERTKKELPELPDENIIAEPMKKNTAPACFIGTKLADDDEPVLVLPADHRIPDTKKFWKTVKKALDALEKYDGLFTFGIVPTRPETGYGYIEIGEELEEGVHKVAQFREKPDLETAKKFVESGRFLWNSGMFLWKAREFIEEVKVCEPSIYENLKDVDPRNFEELKKAYEKVPSISVDYAVMEKSKKVRVVKADFEWSDLGNWSSVREIEGYTEESDEVILVDSDRVFVKTHNNKPIAVVGLSDVIVIDTPNGILICKEEYAQKVREVVKKLFR